Protein AF-A0AAW8KGY2-F1 (afdb_monomer_lite)

pLDDT: mean 70.54, std 27.15, range [25.5, 98.69]

Structure (mmCIF, N/CA/C/O backbone):
data_AF-A0AAW8KGY2-F1
#
_entry.id   AF-A0AAW8KGY2-F1
#
loop_
_atom_site.group_PDB
_atom_site.id
_atom_site.type_symbol
_atom_site.label_atom_id
_atom_site.label_alt_id
_atom_site.label_comp_id
_atom_site.label_asym_id
_atom_site.label_entity_id
_atom_site.label_seq_id
_atom_site.pdbx_PDB_ins_code
_atom_site.Cartn_x
_atom_site.Cartn_y
_atom_site.Cartn_z
_atom_site.occupancy
_atom_site.B_iso_or_equiv
_atom_site.auth_seq_id
_atom_site.auth_comp_id
_atom_site.auth_asym_id
_atom_site.auth_atom_id
_atom_site.pdbx_PDB_model_num
ATOM 1 N N . MET A 1 1 ? 62.661 -13.769 -18.951 1.00 48.06 1 MET A N 1
ATOM 2 C CA . MET A 1 1 ? 61.238 -13.390 -18.816 1.00 48.06 1 MET A CA 1
ATOM 3 C C . MET A 1 1 ? 60.553 -14.060 -19.991 1.00 48.06 1 MET A C 1
ATOM 5 O O . MET A 1 1 ? 60.722 -13.605 -21.116 1.00 48.06 1 MET A O 1
ATOM 9 N N . ASP A 1 2 ? 60.026 -15.258 -19.749 1.00 42.34 2 ASP A N 1
ATOM 10 C CA . ASP A 1 2 ? 59.918 -16.301 -20.768 1.00 42.34 2 ASP A CA 1
ATOM 11 C C . ASP A 1 2 ? 58.710 -16.144 -21.691 1.00 42.34 2 ASP A C 1
ATOM 13 O O . ASP A 1 2 ? 57.573 -15.938 -21.272 1.00 42.34 2 ASP A O 1
ATOM 17 N N . TYR A 1 3 ? 58.989 -16.319 -22.981 1.00 36.81 3 TYR A N 1
ATOM 18 C CA . TYR A 1 3 ? 58.051 -16.303 -24.106 1.00 36.81 3 TYR A CA 1
ATOM 19 C C . TYR A 1 3 ? 56.914 -17.341 -23.961 1.00 36.81 3 TYR A C 1
ATOM 21 O O . TYR A 1 3 ? 55.852 -17.200 -24.565 1.00 36.81 3 TYR A O 1
ATOM 29 N N . TYR A 1 4 ? 57.101 -18.354 -23.108 1.00 34.06 4 TYR A N 1
ATOM 30 C CA . TYR A 1 4 ? 56.109 -19.389 -22.804 1.00 34.06 4 TYR A CA 1
ATOM 31 C C . TYR A 1 4 ? 54.970 -18.917 -21.883 1.00 34.06 4 TYR A C 1
ATOM 33 O O . TYR A 1 4 ? 53.835 -19.375 -22.042 1.00 34.06 4 TYR A O 1
ATOM 41 N N . ASP A 1 5 ? 55.212 -17.952 -20.992 1.00 39.88 5 ASP A N 1
ATOM 42 C CA . ASP A 1 5 ? 54.175 -17.465 -20.068 1.00 39.88 5 ASP A CA 1
ATOM 43 C C . ASP A 1 5 ? 53.168 -16.537 -20.766 1.00 39.88 5 ASP A C 1
ATOM 45 O O . ASP A 1 5 ? 51.974 -16.541 -20.452 1.00 39.88 5 ASP A O 1
ATOM 49 N N . GLN A 1 6 ? 53.609 -15.794 -21.787 1.00 41.25 6 GLN A N 1
ATOM 50 C CA . GLN A 1 6 ? 52.724 -14.931 -22.579 1.00 41.25 6 GLN A CA 1
ATOM 51 C C . GLN A 1 6 ? 51.800 -15.718 -23.519 1.00 41.25 6 GLN A C 1
ATOM 53 O O . GLN A 1 6 ? 50.659 -15.303 -23.737 1.00 41.25 6 GLN A O 1
ATOM 58 N N . ILE A 1 7 ? 52.239 -16.867 -24.048 1.00 41.38 7 ILE A N 1
ATOM 59 C CA . ILE A 1 7 ? 51.400 -17.709 -24.915 1.00 41.38 7 ILE A CA 1
ATOM 60 C C . ILE A 1 7 ? 50.309 -18.404 -24.087 1.00 41.38 7 ILE A C 1
ATOM 62 O O . ILE A 1 7 ? 49.141 -18.377 -24.479 1.00 41.38 7 ILE A O 1
ATOM 66 N N . ASN A 1 8 ? 50.635 -18.921 -22.897 1.00 38.91 8 ASN A N 1
ATOM 67 C CA . ASN A 1 8 ? 49.644 -19.557 -22.022 1.00 38.91 8 ASN A CA 1
ATOM 68 C C . ASN A 1 8 ? 48.591 -18.570 -21.491 1.00 38.91 8 ASN A C 1
ATOM 70 O O . ASN A 1 8 ? 47.404 -18.898 -21.474 1.00 38.91 8 ASN A O 1
ATOM 74 N N . ALA A 1 9 ? 48.975 -17.338 -21.137 1.00 42.81 9 ALA A N 1
ATOM 75 C CA . ALA A 1 9 ? 48.024 -16.314 -20.691 1.00 42.81 9 ALA A CA 1
ATOM 76 C C . ALA A 1 9 ? 47.079 -15.838 -21.817 1.00 42.81 9 ALA A C 1
ATOM 78 O O . ALA A 1 9 ? 45.886 -15.601 -21.589 1.00 42.81 9 ALA A O 1
ATOM 79 N N . ASN A 1 10 ? 47.578 -15.741 -23.053 1.00 41.69 10 ASN A N 1
ATOM 80 C CA . ASN A 1 10 ? 46.771 -15.334 -24.205 1.00 41.69 10 ASN A CA 1
ATOM 81 C C . ASN A 1 10 ? 45.834 -16.449 -24.692 1.00 41.69 10 ASN A C 1
ATOM 83 O O . ASN A 1 10 ? 44.680 -16.168 -25.018 1.00 41.69 10 ASN A O 1
ATOM 87 N N . VAL A 1 11 ? 46.264 -17.715 -24.659 1.00 40.69 11 VAL A N 1
ATOM 88 C CA . VAL A 1 11 ? 45.403 -18.860 -24.999 1.00 40.69 11 VAL A CA 1
ATOM 89 C C . VAL A 1 11 ? 44.338 -19.078 -23.919 1.00 40.69 11 VAL A C 1
ATOM 91 O O . VAL A 1 11 ? 43.163 -19.238 -24.252 1.00 40.69 11 VAL A O 1
ATOM 94 N N . LEU A 1 12 ? 44.677 -18.978 -22.628 1.00 38.84 12 LEU A N 1
ATOM 95 C CA . LEU A 1 12 ? 43.693 -19.091 -21.543 1.00 38.84 12 LEU A CA 1
ATOM 96 C C . LEU A 1 12 ? 42.666 -17.951 -21.565 1.00 38.84 12 LEU A C 1
ATOM 98 O O . LEU A 1 12 ? 41.476 -18.211 -21.397 1.00 38.84 12 LEU A O 1
ATOM 102 N N . SER A 1 13 ? 43.077 -16.707 -21.839 1.00 43.28 13 SER A N 1
ATOM 103 C CA . SER A 1 13 ? 42.147 -15.569 -21.899 1.00 43.28 13 SER A CA 1
ATOM 104 C C . SER A 1 13 ? 41.255 -15.571 -23.149 1.00 43.28 13 SER A C 1
ATOM 106 O O . SER A 1 13 ? 40.078 -15.210 -23.054 1.00 43.28 13 SER A O 1
ATOM 108 N N . ALA A 1 14 ? 41.759 -16.038 -24.298 1.00 41.75 14 ALA A N 1
ATOM 109 C CA . ALA A 1 14 ? 40.962 -16.225 -25.510 1.00 41.75 14 ALA A CA 1
ATOM 110 C C . ALA A 1 14 ? 39.933 -17.355 -25.341 1.00 41.75 14 ALA A C 1
ATOM 112 O O . ALA A 1 14 ? 38.763 -17.171 -25.681 1.00 41.75 14 ALA A O 1
ATOM 113 N N . THR A 1 15 ? 40.328 -18.471 -24.718 1.00 41.84 15 THR A N 1
ATOM 114 C CA . THR A 1 15 ? 39.441 -19.617 -24.456 1.00 41.84 15 THR A CA 1
ATOM 115 C C . THR A 1 15 ? 38.384 -19.278 -23.399 1.00 41.84 15 THR A C 1
ATOM 117 O O . THR A 1 15 ? 37.230 -19.672 -23.541 1.00 41.84 15 THR A O 1
ATOM 120 N N . PHE A 1 16 ? 38.708 -18.463 -22.385 1.00 43.38 16 PHE A N 1
ATOM 121 C CA . PHE A 1 16 ? 37.725 -17.976 -21.406 1.00 43.38 16 PHE A CA 1
ATOM 122 C C . PHE A 1 16 ? 36.708 -17.008 -22.025 1.00 43.38 16 PHE A C 1
ATOM 124 O O . PHE A 1 16 ? 35.517 -17.096 -21.731 1.00 43.38 16 PHE A O 1
ATOM 131 N N . ARG A 1 17 ? 37.145 -16.096 -22.907 1.00 43.12 17 ARG A N 1
ATOM 132 C CA . ARG A 1 17 ? 36.244 -15.147 -23.587 1.00 43.12 17 ARG A CA 1
ATOM 133 C C . ARG A 1 17 ? 35.378 -15.828 -24.645 1.00 43.12 17 ARG A C 1
ATOM 135 O O . ARG A 1 17 ? 34.190 -15.519 -24.714 1.00 43.12 17 ARG A O 1
ATOM 142 N N . GLN A 1 18 ? 35.921 -16.777 -25.410 1.00 39.78 18 GLN A N 1
ATOM 143 C CA . GLN A 1 18 ? 35.126 -17.595 -26.330 1.00 39.78 18 GLN A CA 1
ATOM 144 C C . GLN A 1 18 ? 34.160 -18.508 -25.576 1.00 39.78 18 GLN A C 1
ATOM 146 O O . GLN A 1 18 ? 32.990 -18.528 -25.933 1.00 39.78 18 GLN A O 1
ATOM 151 N N . ASN A 1 19 ? 34.568 -19.169 -24.489 1.00 36.09 19 ASN A N 1
ATOM 152 C CA . ASN A 1 19 ? 33.653 -19.992 -23.690 1.00 36.09 19 ASN A CA 1
ATOM 153 C C . ASN A 1 19 ? 32.592 -19.157 -22.960 1.00 36.09 19 ASN A C 1
ATOM 155 O O . ASN A 1 19 ? 31.452 -19.597 -22.848 1.00 36.09 19 ASN A O 1
ATOM 159 N N . ALA A 1 20 ? 32.900 -17.931 -22.527 1.00 43.78 20 ALA A N 1
ATOM 160 C CA . ALA A 1 20 ? 31.899 -17.010 -21.989 1.00 43.78 20 ALA A CA 1
ATOM 161 C C . ALA A 1 20 ? 30.905 -16.554 -23.071 1.00 43.78 20 ALA A C 1
ATOM 163 O O . ALA A 1 20 ? 29.700 -16.556 -22.828 1.00 43.78 20 ALA A O 1
ATOM 164 N N . GLN A 1 21 ? 31.376 -16.223 -24.279 1.00 40.22 21 GLN A N 1
ATOM 165 C CA . GLN A 1 21 ? 30.508 -15.844 -25.401 1.00 40.22 21 GLN A CA 1
ATOM 166 C C . GLN A 1 21 ? 29.698 -17.019 -25.965 1.00 40.22 21 GLN A C 1
ATOM 168 O O . GLN A 1 21 ? 28.552 -16.822 -26.364 1.00 40.22 21 GLN A O 1
ATOM 173 N N . ILE A 1 22 ? 30.250 -18.234 -25.969 1.00 38.75 22 ILE A N 1
ATOM 174 C CA . ILE A 1 22 ? 29.573 -19.463 -26.401 1.00 38.75 22 ILE A CA 1
ATOM 175 C C . ILE A 1 22 ? 28.543 -19.893 -25.347 1.00 38.75 22 ILE A C 1
ATOM 177 O O . ILE A 1 22 ? 27.415 -20.195 -25.718 1.00 38.75 22 ILE A O 1
ATOM 181 N N . ASN A 1 23 ? 28.834 -19.784 -24.045 1.00 36.72 23 ASN A N 1
ATOM 182 C CA . ASN A 1 23 ? 27.832 -19.991 -22.988 1.00 36.72 23 ASN A CA 1
ATOM 183 C C . ASN A 1 23 ? 26.729 -18.911 -22.990 1.00 36.72 23 ASN A C 1
ATOM 185 O O . ASN A 1 23 ? 25.570 -19.222 -22.726 1.00 36.72 23 ASN A O 1
ATOM 189 N N . LEU A 1 24 ? 27.040 -17.663 -23.369 1.00 44.84 24 LEU A N 1
ATOM 190 C CA . LEU A 1 24 ? 26.044 -16.603 -23.609 1.00 44.84 24 LEU A CA 1
ATOM 191 C C . LEU A 1 24 ? 25.190 -16.852 -24.871 1.00 44.84 24 LEU A C 1
ATOM 193 O O . LEU A 1 24 ? 24.001 -16.531 -24.878 1.00 44.84 24 LEU A O 1
ATOM 197 N N . LYS A 1 25 ? 25.761 -17.437 -25.934 1.00 37.41 25 LYS A N 1
ATOM 198 C CA . LYS A 1 25 ? 25.035 -17.779 -27.174 1.00 37.41 25 LYS A CA 1
ATOM 199 C C . LYS A 1 25 ? 24.220 -19.071 -27.073 1.00 37.41 25 LYS A C 1
ATOM 201 O O . LYS A 1 25 ? 23.186 -19.173 -27.720 1.00 37.41 25 LYS A O 1
ATOM 206 N N . ILE A 1 26 ? 24.649 -20.044 -26.270 1.00 38.53 26 ILE A N 1
ATOM 207 C CA . ILE A 1 26 ? 23.933 -21.316 -26.097 1.00 38.53 26 ILE A CA 1
ATOM 208 C C . ILE A 1 26 ? 22.763 -21.164 -25.108 1.00 38.53 26 ILE A C 1
ATOM 210 O O . ILE A 1 26 ? 21.701 -21.738 -25.351 1.00 38.53 26 ILE A O 1
ATOM 214 N N . ASN A 1 27 ? 22.871 -20.314 -24.076 1.00 42.44 27 ASN A N 1
ATOM 215 C CA . ASN A 1 27 ? 21.753 -20.074 -23.152 1.00 42.44 27 ASN A CA 1
ATOM 216 C C . ASN A 1 27 ? 20.625 -19.209 -23.743 1.00 42.44 27 ASN A C 1
ATOM 218 O O . ASN A 1 27 ? 19.459 -19.453 -23.454 1.00 42.44 27 ASN A O 1
ATOM 222 N N . THR A 1 28 ? 20.904 -18.287 -24.663 1.00 44.72 28 THR A N 1
ATOM 223 C CA . THR A 1 28 ? 19.869 -17.402 -25.242 1.00 44.72 28 THR A CA 1
ATOM 224 C C . THR A 1 28 ? 18.835 -18.110 -26.134 1.00 44.72 28 THR A C 1
ATOM 226 O O . THR A 1 28 ? 17.791 -17.535 -26.428 1.00 44.72 28 THR A O 1
ATOM 229 N N . SER A 1 29 ? 19.058 -19.375 -26.516 1.00 40.31 29 SER A N 1
ATOM 230 C CA . SER A 1 29 ? 18.074 -20.197 -27.247 1.00 40.31 29 SER A CA 1
ATOM 231 C C . SER A 1 29 ? 17.134 -21.021 -26.344 1.00 40.31 29 SER A C 1
ATOM 233 O O . SER A 1 29 ? 16.196 -21.640 -26.844 1.00 40.31 29 SER A O 1
ATOM 235 N N . ARG A 1 30 ? 17.357 -21.019 -25.016 1.00 47.66 30 ARG A N 1
ATOM 236 C CA . ARG A 1 30 ? 16.579 -21.777 -24.008 1.00 47.66 30 ARG A CA 1
ATOM 237 C C . ARG A 1 30 ? 16.071 -20.934 -22.825 1.00 47.66 30 ARG A C 1
ATOM 239 O O . ARG A 1 30 ? 15.486 -21.483 -21.895 1.00 47.66 30 ARG A O 1
ATOM 246 N N . GLU A 1 31 ? 16.294 -19.623 -22.823 1.00 55.75 31 GLU A N 1
ATOM 247 C CA . GLU A 1 31 ? 15.968 -18.758 -21.685 1.00 55.75 31 GLU A CA 1
ATOM 248 C C . GLU A 1 31 ? 14.475 -18.366 -21.657 1.00 55.75 31 GLU A C 1
ATOM 250 O O . GLU A 1 31 ? 13.946 -17.753 -22.584 1.00 55.75 31 GLU A O 1
ATOM 255 N N . ASN A 1 32 ? 13.795 -18.666 -20.543 1.00 77.12 32 ASN A N 1
ATOM 256 C CA . ASN A 1 32 ? 12.423 -18.220 -20.232 1.00 77.12 32 ASN A CA 1
ATOM 257 C C . ASN A 1 32 ? 12.326 -16.707 -19.926 1.00 77.12 32 ASN A C 1
ATOM 259 O O . ASN A 1 32 ? 11.345 -16.246 -19.343 1.00 77.12 32 ASN A O 1
ATOM 263 N N . PHE A 1 33 ? 13.339 -15.926 -20.304 1.00 89.25 33 PHE A N 1
ATOM 264 C CA . PHE A 1 33 ? 13.433 -14.502 -20.024 1.00 89.25 33 PHE A CA 1
ATOM 265 C C . PHE A 1 33 ? 13.929 -13.714 -21.236 1.00 89.25 33 PHE A C 1
ATOM 267 O O . PHE A 1 33 ? 14.469 -14.267 -22.193 1.00 89.25 33 PHE A O 1
ATOM 274 N N . VAL A 1 34 ? 13.753 -12.398 -21.191 1.00 94.00 34 VAL A N 1
ATOM 275 C CA . VAL A 1 34 ? 14.289 -11.452 -22.170 1.00 94.00 34 VAL A CA 1
ATOM 276 C C . VAL A 1 34 ? 15.136 -10.389 -21.481 1.00 94.00 34 VAL A C 1
ATOM 278 O O . VAL A 1 34 ? 15.040 -10.168 -20.273 1.00 94.00 34 VAL A O 1
ATOM 281 N N . ARG A 1 35 ? 15.981 -9.718 -22.262 1.00 94.88 35 ARG A N 1
ATOM 282 C CA . ARG A 1 35 ? 16.807 -8.602 -21.793 1.00 94.88 35 ARG A CA 1
ATOM 283 C C . ARG A 1 35 ? 16.289 -7.291 -22.385 1.00 94.88 35 ARG A C 1
ATOM 285 O O . ARG A 1 35 ? 15.973 -7.289 -23.577 1.00 94.88 35 ARG A O 1
ATOM 292 N N . PRO A 1 36 ? 16.228 -6.185 -21.621 1.00 95.88 36 PRO A N 1
ATOM 293 C CA . PRO A 1 36 ? 15.790 -4.889 -22.142 1.00 95.88 36 PRO A CA 1
ATOM 294 C C . PRO A 1 36 ? 16.518 -4.436 -23.416 1.00 95.88 36 PRO A C 1
ATOM 296 O O . PRO A 1 36 ? 15.917 -3.829 -24.300 1.00 95.88 36 PRO A O 1
ATOM 299 N N . GLU A 1 37 ? 17.807 -4.746 -23.552 1.00 96.44 37 GLU A N 1
ATOM 300 C CA . GLU A 1 37 ? 18.630 -4.308 -24.686 1.00 96.44 37 GLU A CA 1
ATOM 301 C C . GLU A 1 37 ? 18.220 -4.953 -26.013 1.00 96.44 37 GLU A C 1
ATOM 303 O O . GLU A 1 37 ? 18.424 -4.353 -27.066 1.00 96.44 37 GLU A O 1
ATOM 308 N N . ALA A 1 38 ? 17.560 -6.119 -25.979 1.00 94.44 38 ALA A N 1
ATOM 309 C CA . ALA A 1 38 ? 16.967 -6.725 -27.173 1.00 94.44 38 ALA A CA 1
ATOM 310 C C . ALA A 1 38 ? 15.835 -5.865 -27.773 1.00 94.44 38 ALA A C 1
ATOM 312 O O . ALA A 1 38 ? 15.461 -6.056 -28.926 1.00 94.44 38 ALA A O 1
ATOM 313 N N . PHE A 1 39 ? 15.327 -4.896 -27.006 1.00 96.50 39 PHE A N 1
ATOM 314 C CA . PHE A 1 39 ? 14.290 -3.940 -27.397 1.00 96.50 39 PHE A CA 1
ATOM 315 C C . PHE A 1 39 ? 14.846 -2.514 -27.543 1.00 96.50 39 PHE A C 1
ATOM 317 O O . PHE A 1 39 ? 14.088 -1.546 -27.561 1.00 96.50 39 PHE A O 1
ATOM 324 N N . GLY A 1 40 ? 16.174 -2.368 -27.637 1.00 96.19 40 GLY A N 1
ATOM 325 C CA . GLY A 1 40 ? 16.842 -1.083 -27.857 1.00 96.19 40 GLY A CA 1
ATOM 326 C C . GLY A 1 40 ? 17.147 -0.281 -26.590 1.00 96.19 40 GLY A C 1
ATOM 327 O O . GLY A 1 40 ? 17.534 0.884 -26.698 1.00 96.19 40 GLY A O 1
ATOM 328 N N . ALA A 1 41 ? 16.998 -0.871 -25.398 1.00 97.69 41 ALA A N 1
ATOM 329 C CA . ALA A 1 41 ? 17.385 -0.212 -24.152 1.00 97.69 41 ALA A CA 1
ATOM 330 C C . ALA A 1 41 ? 18.904 0.045 -24.103 1.00 97.69 41 ALA A C 1
ATOM 332 O O . ALA A 1 41 ? 19.706 -0.779 -24.546 1.00 97.69 41 ALA A O 1
ATOM 333 N N . LYS A 1 42 ? 19.302 1.179 -23.522 1.00 98.12 42 LYS A N 1
ATOM 334 C CA . LYS A 1 42 ? 20.695 1.580 -23.292 1.00 98.12 42 LYS A CA 1
ATOM 335 C C . LYS A 1 42 ? 20.918 1.785 -21.797 1.00 98.12 42 LYS A C 1
ATOM 337 O O . LYS A 1 42 ? 20.636 2.855 -21.254 1.00 98.12 42 LYS A O 1
ATOM 342 N N . ALA A 1 43 ? 21.420 0.744 -21.137 1.00 97.56 43 ALA A N 1
ATOM 343 C CA . ALA A 1 43 ? 21.809 0.818 -19.734 1.00 97.56 43 ALA A CA 1
ATOM 344 C C . ALA A 1 43 ? 22.925 1.857 -19.515 1.00 97.56 43 ALA A C 1
ATOM 346 O O . ALA A 1 43 ? 23.774 2.067 -20.380 1.00 97.56 43 ALA A O 1
ATOM 347 N N . ASN A 1 44 ? 22.933 2.476 -18.335 1.00 98.06 44 ASN A N 1
ATOM 348 C CA . ASN A 1 44 ? 23.934 3.427 -17.846 1.00 98.06 44 ASN A CA 1
ATOM 349 C C . ASN A 1 44 ? 24.093 4.703 -18.694 1.00 98.06 44 ASN A C 1
ATOM 351 O O . ASN A 1 44 ? 25.088 5.410 -18.559 1.00 98.06 44 ASN A O 1
ATOM 355 N N . ASN A 1 45 ? 23.107 5.027 -19.537 1.00 97.56 45 ASN A N 1
ATOM 356 C CA . ASN A 1 45 ? 23.073 6.273 -20.296 1.00 97.56 45 ASN A CA 1
ATOM 357 C C . ASN A 1 45 ? 21.997 7.226 -19.734 1.00 97.56 45 ASN A C 1
ATOM 359 O O . ASN A 1 45 ? 20.821 7.043 -20.055 1.00 97.56 45 ASN A O 1
ATOM 363 N N . PRO A 1 46 ? 22.372 8.256 -18.947 1.00 95.38 46 PRO A N 1
ATOM 364 C CA . PRO A 1 46 ? 21.415 9.197 -18.358 1.00 95.38 46 PRO A CA 1
ATOM 365 C C . PRO A 1 46 ? 20.675 10.061 -19.387 1.00 95.38 46 PRO A C 1
ATOM 367 O O . PRO A 1 46 ? 19.631 10.623 -19.074 1.00 95.38 46 PRO A O 1
ATOM 370 N N . ASN A 1 47 ? 21.183 10.142 -20.619 1.00 96.50 47 ASN A N 1
ATOM 371 C CA . ASN A 1 47 ? 20.588 10.924 -21.702 1.00 96.50 47 ASN A CA 1
ATOM 372 C C . ASN A 1 47 ? 19.642 10.095 -22.588 1.00 96.50 47 ASN A C 1
ATOM 374 O O . ASN A 1 47 ? 19.170 10.594 -23.608 1.00 96.50 47 ASN A O 1
ATOM 378 N N . PHE A 1 48 ? 19.391 8.823 -22.254 1.00 97.50 48 PHE A N 1
ATOM 379 C CA . PHE A 1 48 ? 18.525 7.942 -23.034 1.00 97.50 48 PHE A CA 1
ATOM 380 C C . PHE A 1 48 ? 17.313 7.489 -22.219 1.00 97.50 48 PHE A C 1
ATOM 382 O O . PHE A 1 48 ? 17.454 6.781 -21.222 1.00 97.50 48 PHE A O 1
ATOM 389 N N . ASP A 1 49 ? 16.115 7.851 -22.681 1.00 97.25 49 ASP A N 1
ATOM 390 C CA . ASP A 1 49 ? 14.865 7.388 -22.084 1.00 97.25 49 ASP A CA 1
ATOM 391 C C . ASP A 1 49 ? 14.542 5.954 -22.531 1.00 97.25 49 ASP A C 1
ATOM 393 O O . ASP A 1 49 ? 14.163 5.685 -23.671 1.00 97.25 49 ASP A O 1
ATOM 397 N N . ASN A 1 50 ? 14.673 5.022 -21.594 1.00 98.25 50 ASN A N 1
ATOM 398 C CA . ASN A 1 50 ? 14.443 3.598 -21.783 1.00 98.25 50 ASN A CA 1
ATOM 399 C C . ASN A 1 50 ? 12.967 3.200 -21.676 1.00 98.25 50 ASN A C 1
ATOM 401 O O . ASN A 1 50 ? 12.674 2.014 -21.829 1.00 98.25 50 ASN A O 1
ATOM 405 N N . THR A 1 51 ? 12.036 4.131 -21.423 1.00 96.69 51 THR A N 1
ATOM 406 C CA . THR A 1 51 ? 10.629 3.789 -21.145 1.00 96.69 51 THR A CA 1
ATOM 407 C C . THR A 1 51 ? 10.031 2.890 -22.232 1.00 96.69 51 THR A C 1
ATOM 409 O O . THR A 1 51 ? 9.483 1.830 -21.930 1.00 96.69 51 THR A O 1
ATOM 412 N N . ASN A 1 52 ? 10.173 3.267 -23.506 1.00 97.81 52 ASN A N 1
ATOM 413 C CA . ASN A 1 52 ? 9.593 2.501 -24.614 1.00 97.81 52 ASN A CA 1
ATOM 414 C C . ASN A 1 52 ? 10.229 1.112 -24.752 1.00 97.81 52 ASN A C 1
ATOM 416 O O . ASN A 1 52 ? 9.513 0.129 -24.926 1.00 97.81 52 ASN A O 1
ATOM 420 N N . ALA A 1 53 ? 11.557 1.022 -24.638 1.00 98.19 53 ALA A N 1
ATOM 421 C CA . ALA A 1 53 ? 12.276 -0.245 -24.738 1.00 98.19 53 ALA A CA 1
ATOM 422 C C . ALA A 1 53 ? 11.904 -1.203 -23.594 1.00 98.19 53 ALA A C 1
ATOM 424 O O . ALA A 1 53 ? 11.666 -2.387 -23.823 1.00 98.19 53 ALA A O 1
ATOM 425 N N . LEU A 1 54 ? 11.788 -0.684 -22.367 1.00 98.31 54 LEU A N 1
ATOM 426 C CA . LEU A 1 54 ? 11.363 -1.469 -21.211 1.00 98.31 54 LEU A CA 1
ATOM 427 C C . LEU A 1 54 ? 9.910 -1.926 -21.338 1.00 98.31 54 LEU A C 1
ATOM 429 O O . LEU A 1 54 ? 9.643 -3.107 -21.150 1.00 98.31 54 LEU A O 1
ATOM 433 N N . ASN A 1 55 ? 8.981 -1.047 -21.723 1.00 97.81 55 ASN A N 1
ATOM 434 C CA . ASN A 1 55 ? 7.584 -1.434 -21.941 1.00 97.81 55 ASN A CA 1
ATOM 435 C C . ASN A 1 55 ? 7.428 -2.458 -23.076 1.00 97.81 55 ASN A C 1
ATOM 437 O O . ASN A 1 55 ? 6.619 -3.375 -22.954 1.00 97.81 55 ASN A O 1
ATOM 441 N N . ALA A 1 56 ? 8.231 -2.366 -24.139 1.00 97.50 56 ALA A N 1
ATOM 442 C CA . ALA A 1 56 ? 8.261 -3.376 -25.195 1.00 97.50 56 ALA A CA 1
ATOM 443 C C . ALA A 1 56 ? 8.768 -4.733 -24.678 1.00 97.50 56 ALA A C 1
ATOM 445 O O . ALA A 1 56 ? 8.147 -5.762 -24.947 1.00 97.50 56 ALA A O 1
ATOM 446 N N . ALA A 1 57 ? 9.835 -4.739 -23.872 1.00 97.44 57 ALA A N 1
ATOM 447 C CA . ALA A 1 57 ? 10.314 -5.952 -23.212 1.00 97.44 57 ALA A CA 1
ATOM 448 C C . ALA A 1 57 ? 9.243 -6.541 -22.281 1.00 97.44 57 ALA A C 1
ATOM 450 O O . ALA A 1 57 ? 8.975 -7.745 -22.306 1.00 97.44 57 ALA A O 1
ATOM 451 N N . PHE A 1 58 ? 8.576 -5.687 -21.502 1.00 97.62 58 PHE A N 1
ATOM 452 C CA . PHE A 1 58 ? 7.538 -6.101 -20.572 1.00 97.62 58 PHE A CA 1
ATOM 453 C C . PHE A 1 58 ? 6.301 -6.681 -21.260 1.00 97.62 58 PHE A C 1
ATOM 455 O O . PHE A 1 58 ? 5.706 -7.630 -20.743 1.00 97.62 58 PHE A O 1
ATOM 462 N N . ALA A 1 59 ? 5.932 -6.150 -22.427 1.00 96.25 59 ALA A N 1
ATOM 463 C CA . ALA A 1 59 ? 4.775 -6.593 -23.196 1.00 96.25 59 ALA A CA 1
ATOM 464 C C . ALA A 1 59 ? 4.880 -8.055 -23.661 1.00 96.25 59 ALA A C 1
ATOM 466 O O . ALA A 1 59 ? 3.857 -8.673 -23.943 1.00 96.25 59 ALA A O 1
ATOM 467 N N . THR A 1 60 ? 6.088 -8.629 -23.689 1.00 94.81 60 THR A N 1
ATOM 468 C CA . THR A 1 60 ? 6.291 -10.050 -24.015 1.00 94.81 60 THR A CA 1
ATOM 469 C C . THR A 1 60 ? 5.710 -11.009 -22.975 1.00 94.81 60 THR A C 1
ATOM 471 O O . THR A 1 60 ? 5.516 -12.183 -23.283 1.00 94.81 60 THR A O 1
ATOM 474 N N . GLY A 1 61 ? 5.493 -10.549 -21.736 1.00 92.50 61 GLY A N 1
ATOM 475 C CA . GLY A 1 61 ? 5.087 -11.390 -20.606 1.00 92.50 61 GLY A CA 1
ATOM 476 C C . GLY A 1 61 ? 6.154 -12.377 -20.114 1.00 92.50 61 GLY A C 1
ATOM 477 O O . GLY A 1 61 ? 5.905 -13.098 -19.151 1.00 92.50 61 GLY A O 1
ATOM 478 N N . LYS A 1 62 ? 7.337 -12.413 -20.739 1.00 94.12 62 LYS A N 1
ATOM 479 C CA . LYS A 1 62 ? 8.480 -13.211 -20.279 1.00 94.12 62 LYS A CA 1
ATOM 480 C C . LYS A 1 62 ? 9.163 -12.519 -19.104 1.00 94.12 62 LYS A C 1
ATOM 482 O O . LYS A 1 62 ? 9.100 -11.294 -18.987 1.00 94.12 62 LYS A O 1
ATOM 487 N N . ASP A 1 63 ? 9.851 -13.300 -18.273 1.00 95.00 63 ASP A N 1
ATOM 488 C CA . ASP A 1 63 ? 10.688 -12.758 -17.200 1.00 95.00 63 ASP A CA 1
ATOM 489 C C . ASP A 1 63 ? 11.739 -11.800 -17.780 1.00 95.00 63 ASP A C 1
ATOM 491 O O . ASP A 1 63 ? 12.185 -11.955 -18.918 1.00 95.00 63 ASP A O 1
ATOM 495 N N . ILE A 1 64 ? 12.133 -10.783 -17.017 1.00 96.19 64 ILE A N 1
ATOM 496 C CA . ILE A 1 64 ? 13.128 -9.800 -17.455 1.00 96.19 64 ILE A CA 1
ATOM 497 C C . ILE A 1 64 ? 14.409 -10.018 -16.678 1.00 96.19 64 ILE A C 1
ATOM 499 O O . ILE A 1 64 ? 14.392 -9.999 -15.451 1.00 96.19 64 ILE A O 1
ATOM 503 N N . TYR A 1 65 ? 15.526 -10.165 -17.380 1.00 95.50 65 TYR A N 1
ATOM 504 C CA . TYR A 1 65 ? 16.839 -10.309 -16.767 1.00 95.50 65 TYR A CA 1
ATOM 505 C C . TYR A 1 65 ? 17.770 -9.169 -17.166 1.00 95.50 65 TYR A C 1
ATOM 507 O O . TYR A 1 65 ? 17.909 -8.829 -18.342 1.00 95.50 65 TYR A O 1
ATOM 515 N N . SER A 1 66 ? 18.465 -8.621 -16.176 1.00 95.56 66 SER A N 1
ATOM 516 C CA . SER A 1 66 ? 19.609 -7.729 -16.353 1.00 95.56 66 SER A CA 1
ATOM 517 C C . SER A 1 66 ? 20.481 -7.796 -15.092 1.00 95.56 66 SER A C 1
ATOM 519 O O . SER A 1 66 ? 20.124 -8.463 -14.127 1.00 95.56 66 SER A O 1
ATOM 521 N N . THR A 1 67 ? 21.649 -7.161 -15.098 1.00 93.50 67 THR A N 1
ATOM 522 C CA . THR A 1 67 ? 22.646 -7.262 -14.022 1.00 93.50 67 THR A CA 1
ATOM 523 C C . THR A 1 67 ? 22.645 -6.035 -13.090 1.00 93.50 67 THR A C 1
ATOM 525 O O . THR A 1 67 ? 22.230 -4.955 -13.523 1.00 93.50 67 THR A O 1
ATOM 528 N N . PRO A 1 68 ? 23.118 -6.147 -11.828 1.00 95.12 68 PRO A N 1
ATOM 529 C CA . PRO A 1 68 ? 23.035 -5.062 -10.833 1.00 95.12 68 PRO A CA 1
ATOM 530 C C . PRO A 1 68 ? 23.824 -3.782 -11.163 1.00 95.12 68 PRO A C 1
ATOM 532 O O . PRO A 1 68 ? 23.566 -2.717 -10.594 1.00 95.12 68 PRO A O 1
ATOM 535 N N . ASP A 1 69 ? 24.807 -3.879 -12.059 1.00 96.56 69 ASP A N 1
ATOM 536 C CA . ASP A 1 69 ? 25.613 -2.767 -12.572 1.00 96.56 69 ASP A CA 1
ATOM 537 C C . ASP A 1 69 ? 24.878 -1.923 -13.628 1.00 96.56 69 ASP A C 1
ATOM 539 O O . ASP A 1 69 ? 25.354 -0.851 -14.001 1.00 96.56 69 ASP A O 1
ATOM 543 N N . LYS A 1 70 ? 23.710 -2.374 -14.101 1.00 98.25 70 LYS A N 1
ATOM 544 C CA . LYS A 1 70 ? 22.920 -1.688 -15.125 1.00 98.25 70 LYS A CA 1
ATOM 545 C C . LYS A 1 70 ? 21.807 -0.849 -14.517 1.00 98.25 70 LYS A C 1
ATOM 547 O O . LYS A 1 70 ? 20.961 -1.355 -13.781 1.00 98.25 70 LYS A O 1
ATOM 552 N N . THR A 1 71 ? 21.779 0.422 -14.900 1.00 98.69 71 THR A N 1
ATOM 553 C CA . THR A 1 71 ? 20.721 1.383 -14.579 1.00 98.69 71 THR A CA 1
ATOM 554 C C . THR A 1 71 ? 20.027 1.841 -15.854 1.00 98.69 71 THR A C 1
ATOM 556 O O . THR A 1 71 ? 20.680 2.343 -16.765 1.00 98.69 71 THR A O 1
ATOM 559 N N . TYR A 1 72 ? 18.708 1.704 -15.926 1.00 98.62 72 TYR A N 1
ATOM 560 C CA . TYR A 1 72 ? 17.903 2.197 -17.041 1.00 98.62 72 TYR A CA 1
ATOM 561 C C . TYR A 1 72 ? 17.168 3.464 -16.618 1.00 98.62 72 TYR A C 1
ATOM 563 O O . TYR A 1 72 ? 16.429 3.461 -15.635 1.00 98.62 72 TYR A O 1
ATOM 571 N N . TYR A 1 73 ? 17.391 4.543 -17.359 1.00 98.31 73 TYR A N 1
ATOM 572 C CA . TYR A 1 73 ? 16.798 5.853 -17.102 1.00 98.31 73 TYR A CA 1
ATOM 573 C C . TYR A 1 73 ? 15.449 5.948 -17.807 1.00 98.31 73 TYR A C 1
ATOM 575 O O . TYR A 1 73 ? 15.376 5.617 -18.989 1.00 98.31 73 TYR A O 1
ATOM 583 N N . VAL A 1 74 ? 14.393 6.356 -17.104 1.00 96.56 74 VAL A N 1
ATOM 584 C CA . VAL A 1 74 ? 13.021 6.435 -17.631 1.00 96.56 74 VAL A CA 1
ATOM 585 C C . VAL A 1 74 ? 12.361 7.756 -17.254 1.00 96.56 74 VAL A C 1
ATOM 587 O O . VAL A 1 74 ? 12.572 8.268 -16.153 1.00 96.56 74 VAL A O 1
ATOM 590 N N . THR A 1 75 ? 11.544 8.299 -18.159 1.00 92.50 75 THR A N 1
ATOM 591 C CA . THR A 1 75 ? 10.789 9.544 -17.911 1.00 92.50 75 THR A CA 1
ATOM 592 C C . THR A 1 75 ? 9.281 9.341 -17.805 1.00 92.50 75 THR A C 1
ATOM 594 O O . THR A 1 75 ? 8.558 10.244 -17.383 1.00 92.50 75 THR A O 1
ATOM 597 N N . LYS A 1 76 ? 8.789 8.149 -18.163 1.00 90.69 76 LYS A N 1
ATOM 598 C CA . LYS A 1 76 ? 7.363 7.825 -18.172 1.00 90.69 76 LYS A CA 1
ATOM 599 C C . LYS A 1 76 ? 7.077 6.531 -17.417 1.00 90.69 76 LYS A C 1
ATOM 601 O O . LYS A 1 76 ? 7.961 5.816 -16.954 1.00 90.69 76 LYS A O 1
ATOM 606 N N . ASN A 1 77 ? 5.789 6.256 -17.338 1.00 90.62 77 ASN A N 1
ATOM 607 C CA . ASN A 1 77 ? 5.189 5.099 -16.715 1.00 90.62 77 ASN A CA 1
ATOM 608 C C . ASN A 1 77 ? 5.618 3.757 -17.348 1.00 90.62 77 ASN A C 1
ATOM 610 O O . ASN A 1 77 ? 5.606 3.576 -18.569 1.00 90.62 77 ASN A O 1
ATOM 614 N N . LEU A 1 78 ? 5.930 2.789 -16.491 1.00 94.88 78 LEU A N 1
ATOM 615 C CA . LEU A 1 78 ? 6.292 1.415 -16.815 1.00 94.88 78 LEU A CA 1
ATOM 616 C C . LEU A 1 78 ? 5.134 0.453 -16.515 1.00 94.88 78 LEU A C 1
ATOM 618 O O . LEU A 1 78 ? 4.480 0.531 -15.468 1.00 94.88 78 LEU A O 1
ATOM 622 N N . ARG A 1 79 ? 4.857 -0.464 -17.445 1.00 94.94 79 ARG A N 1
ATOM 623 C CA . ARG A 1 79 ? 3.708 -1.381 -17.403 1.00 94.94 79 ARG A CA 1
ATOM 624 C C . ARG A 1 79 ? 4.157 -2.813 -17.659 1.00 94.94 79 ARG A C 1
ATOM 626 O O . ARG A 1 79 ? 4.514 -3.181 -18.774 1.00 94.94 79 ARG A O 1
ATOM 633 N N . THR A 1 80 ? 4.120 -3.615 -16.606 1.00 96.81 80 THR A N 1
ATOM 634 C CA . THR A 1 80 ? 4.424 -5.046 -16.652 1.00 96.81 80 THR A CA 1
ATOM 635 C C . THR A 1 80 ? 3.174 -5.882 -16.939 1.00 96.81 80 THR A C 1
ATOM 637 O O . THR A 1 80 ? 2.070 -5.358 -17.077 1.00 96.81 80 THR A O 1
ATOM 640 N N . LYS A 1 81 ? 3.372 -7.195 -17.047 1.00 96.31 81 LYS A N 1
ATOM 641 C CA . LYS A 1 81 ? 2.369 -8.268 -17.124 1.00 96.31 81 LYS A CA 1
ATOM 642 C C . LYS A 1 81 ? 2.496 -9.234 -15.934 1.00 96.31 81 LYS A C 1
ATOM 644 O O . LYS A 1 81 ? 2.141 -10.407 -16.031 1.00 96.31 81 LYS A O 1
ATOM 649 N N . GLY A 1 82 ? 3.083 -8.767 -14.827 1.00 95.00 82 GLY A N 1
ATOM 650 C CA . GLY A 1 82 ? 3.268 -9.575 -13.626 1.00 95.00 82 GLY A CA 1
ATOM 651 C C . GLY A 1 82 ? 4.372 -10.639 -13.711 1.00 95.00 82 GLY A C 1
ATOM 652 O O . GLY A 1 82 ? 4.302 -11.651 -13.005 1.00 95.00 82 GLY A O 1
ATOM 653 N N . GLN A 1 83 ? 5.346 -10.467 -14.599 1.00 94.00 83 GLN A N 1
ATOM 654 C CA . GLN A 1 83 ? 6.532 -11.319 -14.720 1.00 94.00 83 GLN A CA 1
ATOM 655 C C . GLN A 1 83 ? 7.593 -11.004 -13.652 1.00 94.00 83 GLN A C 1
ATOM 657 O O . GLN A 1 83 ? 7.522 -9.986 -12.964 1.00 94.00 83 GLN A O 1
ATOM 662 N N . ARG A 1 84 ? 8.617 -11.851 -13.528 1.00 95.44 84 ARG A N 1
ATOM 663 C CA . ARG A 1 84 ? 9.726 -11.622 -12.590 1.00 95.44 84 ARG A CA 1
ATOM 664 C C . ARG A 1 84 ? 10.744 -10.635 -13.157 1.00 95.44 84 ARG A C 1
ATOM 666 O O . ARG A 1 84 ? 10.984 -10.595 -14.365 1.00 95.44 84 ARG A O 1
ATOM 673 N N . LEU A 1 85 ? 11.383 -9.872 -12.268 1.00 96.25 85 LEU A N 1
ATOM 674 C CA . LEU A 1 85 ? 12.444 -8.915 -12.592 1.00 96.25 85 LEU A CA 1
ATOM 675 C C . LEU A 1 85 ? 13.773 -9.374 -11.975 1.00 96.25 85 LEU A C 1
ATOM 677 O O . LEU A 1 85 ? 14.156 -8.999 -10.867 1.00 96.25 85 LEU A O 1
ATOM 681 N N . ILE A 1 86 ? 14.478 -10.219 -12.715 1.00 94.44 86 ILE A N 1
ATOM 682 C CA . ILE A 1 86 ? 15.610 -11.014 -12.250 1.00 94.44 86 ILE A CA 1
ATOM 683 C C . ILE A 1 86 ? 16.914 -10.215 -12.352 1.00 94.44 86 ILE A C 1
ATOM 685 O O . ILE A 1 86 ? 17.168 -9.521 -13.338 1.00 94.44 86 ILE A O 1
ATOM 689 N N . GLY A 1 87 ? 17.774 -10.376 -11.344 1.00 90.62 87 GLY A N 1
ATOM 690 C CA . GLY A 1 87 ? 19.167 -9.921 -11.382 1.00 90.62 87 GLY A CA 1
ATOM 691 C C . GLY A 1 87 ? 19.423 -8.522 -10.817 1.00 90.62 87 GLY A C 1
ATOM 692 O O . GLY A 1 87 ? 20.516 -7.998 -11.001 1.00 90.62 87 GLY A O 1
ATOM 693 N N . GLY A 1 88 ? 18.461 -7.937 -10.094 1.00 94.06 88 GLY A N 1
ATOM 694 C CA . GLY A 1 88 ? 18.692 -6.768 -9.228 1.00 94.06 88 GLY A CA 1
ATOM 695 C C . GLY A 1 88 ? 19.192 -5.509 -9.943 1.00 94.06 88 GLY A C 1
ATOM 696 O O . GLY A 1 88 ? 19.914 -4.707 -9.352 1.00 94.06 88 GLY A O 1
ATOM 697 N N . TRP A 1 89 ? 18.854 -5.354 -11.221 1.00 97.88 89 TRP A N 1
ATOM 698 C CA . TRP A 1 89 ? 19.179 -4.177 -12.023 1.00 97.88 89 TRP A CA 1
ATOM 699 C C . TRP A 1 89 ? 18.371 -2.960 -11.568 1.00 97.88 89 TRP A C 1
ATOM 701 O O . TRP A 1 89 ? 17.432 -3.074 -10.781 1.00 97.88 89 TRP A O 1
ATOM 711 N N . LYS A 1 90 ? 18.750 -1.769 -12.030 1.00 98.62 90 LYS A N 1
ATOM 712 C CA . LYS A 1 90 ? 18.215 -0.510 -11.505 1.00 98.62 90 LYS A CA 1
ATOM 713 C C . LYS A 1 90 ? 17.362 0.227 -12.524 1.00 98.62 90 LYS A C 1
ATOM 715 O O . LYS A 1 90 ? 17.670 0.246 -13.714 1.00 98.62 90 LYS A O 1
ATOM 720 N N . ILE A 1 91 ? 16.330 0.897 -12.033 1.00 98.50 91 ILE A N 1
ATOM 721 C CA . ILE A 1 91 ? 15.516 1.850 -12.781 1.00 98.50 91 ILE A CA 1
ATOM 722 C C . ILE A 1 91 ? 15.717 3.208 -12.123 1.00 98.50 91 ILE A C 1
ATOM 724 O O . ILE A 1 91 ? 15.388 3.385 -10.952 1.00 98.50 91 ILE A O 1
ATOM 728 N N . HIS A 1 92 ? 16.265 4.161 -12.866 1.00 98.06 92 HIS A N 1
ATOM 729 C CA . HIS A 1 92 ? 16.282 5.560 -12.467 1.00 98.06 92 HIS A CA 1
ATOM 730 C C . HIS A 1 92 ? 15.095 6.253 -13.125 1.00 98.06 92 HIS A C 1
ATOM 732 O O . HIS A 1 92 ? 15.047 6.384 -14.344 1.00 98.06 92 HIS A O 1
ATOM 738 N N . SER A 1 93 ? 14.125 6.664 -12.321 1.00 95.00 93 SER A N 1
ATOM 739 C CA . SER A 1 93 ? 12.910 7.311 -12.805 1.00 95.00 93 SER A CA 1
ATOM 740 C C . SER A 1 93 ? 12.966 8.786 -12.499 1.00 95.00 93 SER A C 1
ATOM 742 O O . SER A 1 93 ? 13.246 9.143 -11.359 1.00 95.00 93 SER A O 1
ATOM 744 N N . ARG A 1 94 ? 12.660 9.614 -13.495 1.00 92.06 94 ARG A N 1
ATOM 745 C CA . ARG A 1 94 ? 12.548 11.065 -13.365 1.00 92.06 94 ARG A CA 1
ATOM 746 C C . ARG A 1 94 ? 11.265 11.519 -14.045 1.00 92.06 94 ARG A C 1
ATOM 748 O O . ARG A 1 94 ? 11.230 11.648 -15.266 1.00 92.06 94 ARG A O 1
ATOM 755 N N . LYS A 1 95 ? 10.203 11.722 -13.267 1.00 82.88 95 LYS A N 1
ATOM 756 C CA . LYS A 1 95 ? 8.858 11.997 -13.794 1.00 82.88 95 LYS A CA 1
ATOM 757 C C . LYS A 1 95 ? 8.197 13.188 -13.124 1.00 82.88 95 LYS A C 1
ATOM 759 O O . LYS A 1 95 ? 8.372 13.417 -11.931 1.00 82.88 95 LYS A O 1
ATOM 764 N N . SER A 1 96 ? 7.399 13.915 -13.893 1.00 76.44 96 SER A N 1
ATOM 765 C CA . SER A 1 96 ? 6.456 14.892 -13.355 1.00 76.44 96 SER A CA 1
ATOM 766 C C . SER A 1 96 ? 5.274 14.146 -12.743 1.00 76.44 96 SER A C 1
ATOM 768 O O . SER A 1 96 ? 4.649 13.326 -13.415 1.00 76.44 96 SER A O 1
ATOM 770 N N . THR A 1 97 ? 4.985 14.393 -11.470 1.00 69.31 97 THR A N 1
ATOM 771 C CA . THR A 1 97 ? 3.808 13.823 -10.800 1.00 69.31 97 THR A CA 1
ATOM 772 C C . THR A 1 97 ? 2.607 14.757 -10.963 1.00 69.31 97 THR A C 1
ATOM 774 O O . THR A 1 97 ? 2.729 15.857 -11.501 1.00 69.31 97 THR A O 1
ATOM 777 N N . SER A 1 98 ? 1.418 14.326 -10.529 1.00 57.25 98 SER A N 1
ATOM 778 C CA . SER A 1 98 ? 0.187 15.140 -10.560 1.00 57.25 98 SER A CA 1
ATOM 779 C C . SER A 1 98 ? 0.252 16.438 -9.729 1.00 57.25 98 SER A C 1
ATOM 781 O O . SER A 1 98 ? -0.667 17.253 -9.799 1.00 57.25 98 SER A O 1
ATOM 783 N N . ARG A 1 99 ? 1.339 16.671 -8.978 1.00 62.19 99 ARG A N 1
ATOM 784 C CA . ARG A 1 99 ? 1.592 17.877 -8.175 1.00 62.19 99 ARG A CA 1
ATOM 785 C C . ARG A 1 99 ? 2.927 18.535 -8.531 1.00 62.19 99 ARG A C 1
ATOM 787 O O . ARG A 1 99 ? 3.732 17.982 -9.272 1.00 62.19 99 ARG A O 1
ATOM 794 N N . VAL A 1 100 ? 3.143 19.751 -8.020 1.00 55.56 100 VAL A N 1
ATOM 795 C CA . VAL A 1 100 ? 4.327 20.581 -8.306 1.00 55.56 100 VAL A CA 1
ATOM 796 C C . VAL A 1 100 ? 5.611 19.835 -7.924 1.00 55.56 100 VAL A C 1
ATOM 798 O O . VAL A 1 100 ? 5.933 19.719 -6.746 1.00 55.56 100 VAL A O 1
ATOM 801 N N . GLY A 1 101 ? 6.360 19.355 -8.918 1.00 69.38 101 GLY A N 1
ATOM 802 C CA . GLY A 1 101 ? 7.680 18.765 -8.706 1.00 69.38 101 GLY A CA 1
ATOM 803 C C . GLY A 1 101 ? 8.059 17.682 -9.713 1.00 69.38 101 GLY A C 1
ATOM 804 O O . GLY A 1 101 ? 7.271 17.265 -10.562 1.00 69.38 101 GLY A O 1
ATOM 805 N N . ILE A 1 102 ? 9.309 17.234 -9.608 1.00 80.94 102 ILE A N 1
ATOM 806 C CA . ILE A 1 102 ? 9.834 16.059 -10.305 1.00 80.94 102 ILE A CA 1
ATOM 807 C C . ILE A 1 102 ? 10.069 14.992 -9.237 1.00 80.94 102 ILE A C 1
ATOM 809 O O . ILE A 1 102 ? 10.848 15.213 -8.311 1.00 80.94 102 ILE A O 1
ATOM 813 N N . TRP A 1 103 ? 9.418 13.837 -9.366 1.00 87.56 103 TRP A N 1
ATOM 814 C CA . TRP A 1 103 ? 9.772 12.661 -8.583 1.00 87.56 103 TRP A CA 1
ATOM 815 C C . TRP A 1 103 ? 10.942 11.956 -9.264 1.00 87.56 103 TRP A C 1
ATOM 817 O O . TRP A 1 103 ? 10.819 11.466 -10.392 1.00 87.56 103 TRP A O 1
ATOM 827 N N . GLU A 1 104 ? 12.085 11.947 -8.580 1.00 93.06 104 GLU A N 1
ATOM 828 C CA . GLU A 1 104 ? 13.338 11.407 -9.095 1.00 93.06 104 GLU A CA 1
ATOM 829 C C . GLU A 1 104 ? 13.948 10.411 -8.106 1.00 93.06 104 GLU A C 1
ATOM 831 O O . GLU A 1 104 ? 14.391 10.789 -7.020 1.00 93.06 104 GLU A O 1
ATOM 836 N N . LYS A 1 105 ? 13.945 9.121 -8.459 1.00 94.94 105 LYS A N 1
ATOM 837 C CA . LYS A 1 105 ? 14.468 8.041 -7.607 1.00 94.94 105 LYS A CA 1
ATOM 838 C C . LYS A 1 105 ? 15.120 6.946 -8.446 1.00 94.94 105 LYS A C 1
ATOM 840 O O . LYS A 1 105 ? 14.633 6.583 -9.515 1.00 94.94 105 LYS A O 1
ATOM 845 N N . THR A 1 106 ? 16.184 6.357 -7.904 1.00 97.38 106 THR A N 1
ATOM 846 C CA . THR A 1 106 ? 16.765 5.109 -8.414 1.00 97.38 106 THR A CA 1
ATOM 847 C C . THR A 1 106 ? 16.327 3.949 -7.532 1.00 97.38 106 THR A C 1
ATOM 849 O O . THR A 1 106 ? 16.589 3.951 -6.331 1.00 97.38 106 THR A O 1
ATOM 852 N N . VAL A 1 107 ? 15.698 2.943 -8.132 1.00 97.19 107 VAL A N 1
ATOM 853 C CA . VAL A 1 107 ? 15.228 1.725 -7.461 1.00 97.19 107 VAL A CA 1
ATOM 854 C C . VAL A 1 107 ? 15.890 0.498 -8.054 1.00 97.19 107 VAL A C 1
ATOM 856 O O . VAL A 1 107 ? 16.177 0.470 -9.246 1.00 97.19 107 VAL A O 1
ATOM 859 N N . SER A 1 108 ? 16.132 -0.519 -7.230 1.00 97.94 108 SER A N 1
ATOM 860 C CA . SER A 1 108 ? 16.578 -1.832 -7.711 1.00 97.94 108 SER A CA 1
ATOM 861 C C . SER A 1 108 ? 15.368 -2.739 -7.901 1.00 97.94 108 SER A C 1
ATOM 863 O O . SER A 1 108 ? 14.421 -2.677 -7.116 1.00 97.94 108 SER A O 1
ATOM 865 N N . THR A 1 109 ? 15.392 -3.582 -8.927 1.00 96.88 109 THR A N 1
ATOM 866 C CA . THR A 1 109 ? 14.382 -4.622 -9.094 1.00 96.88 109 THR A CA 1
ATOM 867 C C . THR A 1 109 ? 14.506 -5.676 -8.004 1.00 96.88 109 THR A C 1
ATOM 869 O O . THR A 1 109 ? 15.583 -5.908 -7.450 1.00 96.88 109 THR A O 1
ATOM 872 N N . VAL A 1 110 ? 13.391 -6.338 -7.710 1.00 92.19 110 VAL A N 1
ATOM 873 C CA . VAL A 1 110 ? 13.330 -7.447 -6.759 1.00 92.19 110 VAL A CA 1
ATOM 874 C C . VAL A 1 110 ? 12.802 -8.694 -7.456 1.00 92.19 110 VAL A C 1
ATOM 876 O O . VAL A 1 110 ? 11.954 -8.608 -8.341 1.00 92.19 110 VAL A O 1
ATOM 879 N N . ASP A 1 111 ? 13.291 -9.853 -7.032 1.00 91.44 111 ASP A N 1
ATOM 880 C CA . ASP A 1 111 ? 12.792 -11.157 -7.464 1.00 91.44 111 ASP A CA 1
ATOM 881 C C . ASP A 1 111 ? 12.323 -11.926 -6.227 1.00 91.44 111 ASP A C 1
ATOM 883 O O . ASP A 1 111 ? 13.076 -12.669 -5.602 1.00 91.44 111 ASP A O 1
ATOM 887 N N . GLU A 1 112 ? 11.082 -11.659 -5.821 1.00 88.88 112 GLU A N 1
ATOM 888 C CA . GLU A 1 112 ? 10.440 -12.292 -4.669 1.00 88.88 112 GLU A CA 1
ATOM 889 C C . GLU A 1 112 ? 9.183 -13.034 -5.146 1.00 88.88 112 GLU A C 1
ATOM 891 O O . GLU A 1 112 ? 8.080 -12.480 -5.095 1.00 88.88 112 GLU A O 1
ATOM 896 N N . PRO A 1 113 ? 9.325 -14.276 -5.654 1.00 79.19 113 PRO A N 1
ATOM 897 C CA . PRO A 1 113 ? 8.197 -15.030 -6.204 1.00 79.19 113 PRO A CA 1
ATOM 898 C C . PRO A 1 113 ? 7.123 -15.327 -5.145 1.00 79.19 113 PRO A C 1
ATOM 900 O O . PRO A 1 113 ? 5.933 -15.392 -5.462 1.00 79.19 113 PRO A O 1
ATOM 903 N N . GLU A 1 114 ? 7.528 -15.443 -3.878 1.00 87.19 114 GLU A N 1
ATOM 904 C CA . GLU A 1 114 ? 6.647 -15.695 -2.740 1.00 87.19 114 GLU A CA 1
ATOM 905 C C . GLU A 1 114 ? 6.755 -14.586 -1.691 1.00 87.19 114 GLU A C 1
ATOM 907 O O . GLU A 1 114 ? 7.536 -14.655 -0.743 1.00 87.19 114 GLU A O 1
ATOM 912 N N . VAL A 1 115 ? 5.923 -13.556 -1.844 1.00 91.81 115 VAL A N 1
ATOM 913 C CA . VAL A 1 115 ? 5.842 -12.464 -0.868 1.00 91.81 115 VAL A CA 1
ATOM 914 C C . VAL A 1 115 ? 5.237 -12.967 0.441 1.00 91.81 115 VAL A C 1
ATOM 916 O O . VAL A 1 115 ? 4.082 -13.403 0.479 1.00 91.81 115 VAL A O 1
ATOM 919 N N . ASN A 1 116 ? 5.985 -12.860 1.539 1.00 87.38 116 ASN A N 1
ATOM 920 C CA . ASN A 1 116 ? 5.498 -13.250 2.861 1.00 87.38 116 ASN A CA 1
ATOM 921 C C . ASN A 1 116 ? 4.469 -12.242 3.394 1.00 87.38 116 ASN A C 1
ATOM 923 O O . ASN A 1 116 ? 4.829 -11.127 3.763 1.00 87.38 116 ASN A O 1
ATOM 927 N N . THR A 1 117 ? 3.213 -12.668 3.525 1.00 88.94 117 THR A N 1
ATOM 928 C CA . THR A 1 117 ? 2.106 -11.860 4.067 1.00 88.94 117 THR A CA 1
ATOM 929 C C . THR A 1 117 ? 1.636 -12.286 5.459 1.00 88.94 117 THR A C 1
ATOM 931 O O . THR A 1 117 ? 0.629 -11.783 5.954 1.00 88.94 117 THR A O 1
ATOM 934 N N . LYS A 1 118 ? 2.373 -13.168 6.157 1.00 87.50 118 LYS A N 1
ATOM 935 C CA . LYS A 1 118 ? 2.087 -13.489 7.574 1.00 87.50 118 LYS A CA 1
ATOM 936 C C . LYS A 1 118 ? 2.199 -12.233 8.448 1.00 87.50 118 LYS A C 1
ATOM 938 O O . LYS A 1 118 ? 1.395 -12.008 9.360 1.00 87.50 118 LYS A O 1
ATOM 943 N N . ILE A 1 119 ? 3.185 -11.398 8.123 1.00 89.50 119 ILE A N 1
ATOM 944 C CA . ILE A 1 119 ? 3.371 -10.052 8.658 1.00 89.50 119 ILE A CA 1
ATOM 945 C C . ILE A 1 119 ? 2.970 -9.068 7.560 1.00 89.50 119 ILE A C 1
ATOM 947 O O . ILE A 1 119 ? 3.552 -9.093 6.480 1.00 89.50 119 ILE A O 1
ATOM 951 N N . ILE A 1 120 ? 1.980 -8.221 7.831 1.00 94.50 120 ILE A N 1
ATOM 952 C CA . ILE A 1 120 ? 1.476 -7.242 6.861 1.00 94.50 120 ILE A CA 1
ATOM 953 C C . ILE A 1 120 ? 2.127 -5.893 7.155 1.00 94.50 120 ILE A C 1
ATOM 955 O O . ILE A 1 120 ? 1.866 -5.308 8.201 1.00 94.50 120 ILE A O 1
ATOM 959 N N . ARG A 1 121 ? 2.967 -5.415 6.238 1.00 96.00 121 ARG A N 1
ATOM 960 C CA . ARG A 1 121 ? 3.518 -4.057 6.217 1.00 96.00 121 ARG A CA 1
ATOM 961 C C . ARG A 1 121 ? 2.892 -3.332 5.048 1.00 96.00 121 ARG A C 1
ATOM 963 O O . ARG A 1 121 ? 3.295 -3.524 3.898 1.00 96.00 121 ARG A O 1
ATOM 970 N N . MET A 1 122 ? 1.865 -2.564 5.365 1.00 97.81 122 MET A N 1
ATOM 971 C CA . MET A 1 122 ? 0.961 -1.995 4.388 1.00 97.81 122 MET A CA 1
ATOM 972 C C . MET A 1 122 ? 1.235 -0.510 4.171 1.00 97.81 122 MET A C 1
ATOM 974 O O . MET A 1 122 ? 1.411 0.228 5.137 1.00 97.81 122 MET A O 1
ATOM 978 N N . LEU A 1 123 ? 1.219 -0.070 2.917 1.00 98.31 123 LEU A N 1
ATOM 979 C CA . LEU A 1 123 ? 1.162 1.344 2.552 1.00 98.31 123 LEU A CA 1
ATOM 980 C C . LEU A 1 123 ? -0.126 1.592 1.766 1.00 98.31 123 LEU A C 1
ATOM 982 O O . LEU A 1 123 ? -0.454 0.821 0.859 1.00 98.31 123 LEU A O 1
ATOM 986 N N . TYR A 1 124 ? -0.858 2.646 2.116 1.00 96.25 124 TYR A N 1
ATOM 987 C CA . TYR A 1 124 ? -2.000 3.080 1.315 1.00 96.25 124 TYR A CA 1
ATOM 988 C C . TYR A 1 124 ? -1.511 3.741 0.027 1.00 96.25 124 TYR A C 1
ATOM 990 O O . TYR A 1 124 ? -0.498 4.444 0.032 1.00 96.25 124 TYR A O 1
ATOM 998 N N . VAL A 1 125 ? -2.242 3.530 -1.063 1.00 93.62 125 VAL A N 1
ATOM 999 C CA . VAL A 1 125 ? -1.989 4.142 -2.369 1.00 93.62 125 VAL A CA 1
ATOM 1000 C C . VAL A 1 125 ? -3.329 4.531 -2.990 1.00 93.62 125 VAL A C 1
ATOM 1002 O O . VAL A 1 125 ? -4.222 3.691 -3.133 1.00 93.62 125 VAL A O 1
ATOM 1005 N N . ALA A 1 126 ? -3.482 5.801 -3.346 1.00 86.75 126 ALA A N 1
ATOM 1006 C CA . ALA A 1 126 ? -4.689 6.310 -3.980 1.00 86.75 126 ALA A CA 1
ATOM 1007 C C . ALA A 1 126 ? -4.674 6.048 -5.490 1.00 86.75 126 ALA A C 1
ATOM 1009 O O . ALA A 1 126 ? -5.626 5.487 -6.039 1.00 86.75 126 ALA A O 1
ATOM 1010 N N . THR A 1 127 ? -3.598 6.470 -6.155 1.00 82.44 127 THR A N 1
ATOM 1011 C CA . THR A 1 127 ? -3.577 6.739 -7.600 1.00 82.44 127 THR A CA 1
ATOM 1012 C C . THR A 1 127 ? -2.300 6.296 -8.313 1.00 82.44 127 THR A C 1
ATOM 1014 O O . THR A 1 127 ? -2.280 6.276 -9.535 1.00 82.44 127 THR A O 1
ATOM 1017 N N . ALA A 1 128 ? -1.228 5.916 -7.618 1.00 86.00 128 ALA A N 1
ATOM 1018 C CA . ALA A 1 128 ? -0.017 5.439 -8.285 1.00 86.00 128 ALA A CA 1
ATOM 1019 C C . ALA A 1 128 ? -0.199 4.028 -8.889 1.00 86.00 128 ALA A C 1
ATOM 1021 O O . ALA A 1 128 ? -0.433 3.059 -8.172 1.00 86.00 128 ALA A O 1
ATOM 1022 N N . TYR A 1 129 ? 0.005 3.896 -10.207 1.00 89.00 129 TYR A N 1
ATOM 1023 C CA . TYR A 1 129 ? -0.049 2.617 -10.946 1.00 89.00 129 TYR A CA 1
ATOM 1024 C C . TYR A 1 129 ? 1.325 2.133 -11.438 1.00 89.00 129 TYR A C 1
ATOM 1026 O O . TYR A 1 129 ? 1.422 1.116 -12.126 1.00 89.00 129 TYR A O 1
ATOM 1034 N N . ASP A 1 130 ? 2.396 2.876 -11.166 1.00 92.00 130 ASP A N 1
ATOM 1035 C CA . ASP A 1 130 ? 3.681 2.713 -11.838 1.00 92.00 130 ASP A CA 1
ATOM 1036 C C . ASP A 1 130 ? 4.646 1.728 -11.157 1.00 92.00 130 ASP A C 1
ATOM 1038 O O . ASP A 1 130 ? 4.833 1.752 -9.940 1.00 92.00 130 ASP A O 1
ATOM 1042 N N . LEU A 1 131 ? 5.340 0.908 -11.961 1.00 96.25 131 LEU A N 1
ATOM 1043 C CA . LEU A 1 131 ? 6.299 -0.086 -11.465 1.00 96.25 131 LEU A CA 1
ATOM 1044 C C . LEU A 1 131 ? 7.426 0.550 -10.643 1.00 96.25 131 LEU A C 1
ATOM 1046 O O . LEU A 1 131 ? 7.822 -0.013 -9.624 1.00 96.25 131 LEU A O 1
ATOM 1050 N N . SER A 1 132 ? 7.965 1.694 -11.079 1.00 95.69 132 SER A N 1
ATOM 1051 C CA . SER A 1 132 ? 9.112 2.299 -10.394 1.00 95.69 132 SER A CA 1
ATOM 1052 C C . SER A 1 132 ? 8.756 2.777 -8.985 1.00 95.69 132 SER A C 1
ATOM 1054 O O . SER A 1 132 ? 9.561 2.649 -8.063 1.00 95.69 132 SER A O 1
ATOM 1056 N N . GLU A 1 133 ? 7.523 3.245 -8.790 1.00 94.31 133 GLU A N 1
ATOM 1057 C CA . GLU A 1 133 ? 7.008 3.633 -7.477 1.00 94.31 133 GLU A CA 1
ATOM 1058 C C . GLU A 1 133 ? 6.746 2.425 -6.603 1.00 94.31 133 GLU A C 1
ATOM 1060 O O . GLU A 1 133 ? 7.116 2.434 -5.437 1.00 94.31 133 GLU A O 1
ATOM 1065 N N . PHE A 1 134 ? 6.187 1.353 -7.155 1.00 97.38 134 PHE A N 1
ATOM 1066 C CA . PHE A 1 134 ? 5.976 0.122 -6.399 1.00 97.38 134 PHE A CA 1
ATOM 1067 C C . PHE A 1 134 ? 7.298 -0.514 -5.959 1.00 97.38 134 PHE A C 1
ATOM 1069 O O . PHE A 1 134 ? 7.422 -0.939 -4.812 1.00 97.38 134 PHE A O 1
ATOM 1076 N N . LEU A 1 135 ? 8.327 -0.495 -6.809 1.00 98.12 135 LEU A N 1
ATOM 1077 C CA . LEU A 1 135 ? 9.684 -0.884 -6.414 1.00 98.12 135 LEU A CA 1
ATOM 1078 C C . LEU A 1 135 ? 10.255 0.046 -5.334 1.00 98.12 135 LEU A C 1
ATOM 1080 O O . LEU A 1 135 ? 10.931 -0.422 -4.416 1.00 98.12 135 LEU A O 1
ATOM 1084 N N . TYR A 1 136 ? 9.959 1.347 -5.393 1.00 97.62 136 TYR A N 1
ATOM 1085 C CA . TYR A 1 136 ? 10.377 2.280 -4.349 1.00 97.62 136 TYR A CA 1
ATOM 1086 C C . TYR A 1 136 ? 9.679 1.988 -3.018 1.00 97.62 136 TYR A C 1
ATOM 1088 O O . TYR A 1 136 ? 10.351 1.820 -2.004 1.00 97.62 136 TYR A O 1
ATOM 1096 N N . ILE A 1 137 ? 8.356 1.827 -3.023 1.00 98.19 137 ILE A N 1
ATOM 1097 C CA . ILE A 1 137 ? 7.548 1.436 -1.862 1.00 98.19 137 ILE A CA 1
ATOM 1098 C C . ILE A 1 137 ? 8.075 0.126 -1.263 1.00 98.19 137 ILE A C 1
ATOM 1100 O O . ILE A 1 137 ? 8.288 0.037 -0.052 1.00 98.19 137 ILE A O 1
ATOM 1104 N N . LYS A 1 138 ? 8.379 -0.870 -2.104 1.00 97.44 138 LYS A N 1
ATOM 1105 C CA . LYS A 1 138 ? 9.016 -2.121 -1.677 1.00 97.44 138 LYS A CA 1
ATOM 1106 C C . LYS A 1 138 ? 10.355 -1.868 -0.979 1.00 97.44 138 LYS A C 1
ATOM 1108 O O . LYS A 1 138 ? 10.615 -2.456 0.070 1.00 97.44 138 LYS A O 1
ATOM 1113 N N . SER A 1 139 ? 11.182 -0.965 -1.510 1.00 96.94 139 SER A N 1
ATOM 1114 C CA . SER A 1 139 ? 12.475 -0.601 -0.913 1.00 96.94 139 SER A CA 1
ATOM 1115 C C . SER A 1 139 ? 12.355 0.086 0.457 1.00 96.94 139 SER A C 1
ATOM 1117 O O . SER A 1 139 ? 13.285 0.007 1.258 1.00 96.94 139 SER A O 1
ATOM 1119 N N . LEU A 1 140 ? 11.201 0.690 0.774 1.00 97.44 140 LEU A N 1
ATOM 1120 C CA . LEU A 1 140 ? 10.896 1.231 2.108 1.00 97.44 140 LEU A CA 1
ATOM 1121 C C . LEU A 1 140 ? 10.522 0.138 3.130 1.00 97.44 140 LEU A C 1
ATOM 1123 O O . LEU A 1 140 ? 10.318 0.437 4.307 1.00 97.44 140 LEU A O 1
ATOM 1127 N N . GLY A 1 141 ? 10.430 -1.126 2.704 1.00 95.38 141 GLY A N 1
ATOM 1128 C CA . GLY A 1 141 ? 10.154 -2.282 3.559 1.00 95.38 141 GLY A CA 1
ATOM 1129 C C . GLY A 1 141 ? 8.694 -2.747 3.574 1.00 95.38 141 GLY A C 1
ATOM 1130 O O . GLY A 1 141 ? 8.367 -3.673 4.323 1.00 95.38 141 GLY A O 1
ATOM 1131 N N . PHE A 1 142 ? 7.823 -2.148 2.758 1.00 97.81 142 PHE A N 1
ATOM 1132 C CA . PHE A 1 142 ? 6.431 -2.578 2.619 1.00 97.81 142 PHE A CA 1
ATOM 1133 C C . PHE A 1 142 ? 6.314 -3.846 1.765 1.00 97.81 142 PHE A C 1
ATOM 1135 O O . PHE A 1 142 ? 7.107 -4.085 0.856 1.00 97.81 142 PHE A O 1
ATOM 1142 N N . ASN A 1 143 ? 5.314 -4.676 2.057 1.00 97.44 143 ASN A N 1
ATOM 1143 C CA . ASN A 1 143 ? 5.018 -5.898 1.300 1.00 97.44 143 ASN A CA 1
ATOM 1144 C C . ASN A 1 143 ? 3.563 -5.976 0.815 1.00 97.44 143 ASN A C 1
ATOM 1146 O O . ASN A 1 143 ? 3.240 -6.838 -0.005 1.00 97.44 143 ASN A O 1
ATOM 1150 N N . VAL A 1 144 ? 2.698 -5.085 1.300 1.00 98.44 144 VAL A N 1
ATOM 1151 C CA . VAL A 1 144 ? 1.290 -5.001 0.924 1.00 98.44 144 VAL A CA 1
ATOM 1152 C C . VAL A 1 144 ? 0.951 -3.562 0.542 1.00 98.44 144 VAL A C 1
ATOM 1154 O O . VAL A 1 144 ? 1.356 -2.618 1.215 1.00 98.44 144 VAL A O 1
ATOM 1157 N N . LEU A 1 145 ? 0.180 -3.399 -0.524 1.00 98.38 145 LEU A N 1
ATOM 1158 C CA . LEU A 1 145 ? -0.507 -2.159 -0.855 1.00 98.38 145 LEU A CA 1
ATOM 1159 C C . LEU A 1 145 ? -1.965 -2.278 -0.425 1.00 98.38 145 LEU A C 1
ATOM 1161 O O . LEU A 1 145 ? -2.614 -3.278 -0.737 1.00 98.38 145 LEU A O 1
ATOM 1165 N N . GLN A 1 146 ? -2.495 -1.253 0.232 1.00 97.25 146 GLN A N 1
ATOM 1166 C CA . GLN A 1 146 ? -3.930 -1.007 0.202 1.00 97.25 146 GLN A CA 1
ATOM 1167 C C . GLN A 1 146 ? -4.193 0.019 -0.891 1.00 97.25 146 GLN A C 1
ATOM 1169 O O . GLN A 1 146 ? -3.863 1.191 -0.737 1.00 97.25 146 GLN A O 1
ATOM 1174 N N . HIS A 1 147 ? -4.741 -0.441 -2.011 1.00 95.25 147 HIS A N 1
ATOM 1175 C CA . HIS A 1 147 ? -4.934 0.401 -3.182 1.00 95.25 147 HIS A CA 1
ATOM 1176 C C . HIS A 1 147 ? -6.410 0.754 -3.336 1.00 95.25 147 HIS A C 1
ATOM 1178 O O . HIS A 1 147 ? -7.246 -0.143 -3.460 1.00 95.25 147 HIS A O 1
ATOM 1184 N N . TYR A 1 148 ? -6.739 2.046 -3.373 1.00 90.62 148 TYR A N 1
ATOM 1185 C CA . TYR A 1 148 ? -8.133 2.503 -3.416 1.00 90.62 148 TYR A CA 1
ATOM 1186 C C . TYR A 1 148 ? -8.892 2.087 -4.683 1.00 90.62 148 TYR A C 1
ATOM 1188 O O . TYR A 1 148 ? -10.110 1.943 -4.615 1.00 90.62 148 TYR A O 1
ATOM 1196 N N . SER A 1 149 ? -8.163 1.833 -5.778 1.00 85.50 149 SER A N 1
ATOM 1197 C CA . SER A 1 149 ? -8.643 1.381 -7.100 1.00 85.50 149 SER A CA 1
ATOM 1198 C C . SER A 1 149 ? -9.675 2.322 -7.714 1.00 85.50 149 SER A C 1
ATOM 1200 O O . SER A 1 149 ? -10.796 2.418 -7.237 1.00 85.50 149 SER A O 1
ATOM 1202 N N . GLY A 1 150 ? -9.321 3.015 -8.796 1.00 76.88 150 GLY A N 1
ATOM 1203 C CA . GLY A 1 150 ? -10.257 3.920 -9.475 1.00 76.88 150 GLY A CA 1
ATOM 1204 C C . GLY A 1 150 ? -10.576 5.209 -8.711 1.00 76.88 150 GLY A C 1
ATOM 1205 O O . GLY A 1 150 ? -11.523 5.907 -9.065 1.00 76.88 150 GLY A O 1
ATOM 1206 N N . MET A 1 151 ? -9.784 5.568 -7.691 1.00 76.50 151 MET A N 1
ATOM 1207 C CA . MET A 1 151 ? -9.703 6.972 -7.288 1.00 76.50 151 MET A CA 1
ATOM 1208 C C . MET A 1 151 ? -9.115 7.761 -8.459 1.00 76.50 151 MET A C 1
ATOM 1210 O O . MET A 1 151 ? -8.021 7.457 -8.933 1.00 76.50 151 MET A O 1
ATOM 1214 N N . HIS A 1 152 ? -9.866 8.747 -8.940 1.00 63.62 152 HIS A N 1
ATOM 1215 C CA . HIS A 1 152 ? -9.451 9.618 -10.029 1.00 63.62 152 HIS A CA 1
ATOM 1216 C C . HIS A 1 152 ? -9.049 10.975 -9.456 1.00 63.62 152 HIS A C 1
ATOM 1218 O O . HIS A 1 152 ? -9.894 11.717 -8.958 1.00 63.62 152 HIS A O 1
ATOM 1224 N N . ILE A 1 153 ? -7.764 11.308 -9.560 1.00 60.41 153 ILE A N 1
ATOM 1225 C CA . ILE A 1 153 ? -7.266 12.675 -9.377 1.00 60.41 153 ILE A CA 1
ATOM 1226 C C . ILE A 1 153 ? -6.914 13.257 -10.747 1.00 60.41 153 ILE A C 1
ATOM 1228 O O . ILE A 1 153 ? -6.571 12.524 -11.676 1.00 60.41 153 ILE A O 1
ATOM 1232 N N . GLN A 1 154 ? -7.020 14.578 -10.899 1.00 46.75 154 GLN A N 1
ATOM 1233 C CA . GLN A 1 154 ? -6.558 15.245 -12.118 1.00 46.75 154 GLN A CA 1
ATOM 1234 C C . GLN A 1 154 ? -5.031 15.088 -12.252 1.00 46.75 154 GLN A C 1
ATOM 1236 O O . GLN A 1 154 ? -4.306 15.249 -11.274 1.00 46.75 154 GLN A O 1
ATOM 1241 N N . GLY A 1 155 ? -4.535 14.801 -13.462 1.00 52.62 155 GLY A N 1
ATOM 1242 C CA . GLY A 1 155 ? -3.098 14.759 -13.769 1.00 52.62 155 GLY A CA 1
ATOM 1243 C C . GLY A 1 155 ? -2.553 13.389 -14.199 1.00 52.62 155 GLY A C 1
ATOM 1244 O O . GLY A 1 155 ? -3.299 12.467 -14.517 1.00 52.62 155 GLY A O 1
ATOM 1245 N N . TRP A 1 156 ? -1.220 13.286 -14.246 1.00 51.28 156 TRP A N 1
ATOM 1246 C CA . TRP A 1 156 ? -0.448 12.158 -14.803 1.00 51.28 156 TRP A CA 1
ATOM 1247 C C . TRP A 1 156 ? -0.624 10.814 -14.083 1.00 51.28 156 TRP A C 1
ATOM 1249 O O . TRP A 1 156 ? -0.407 9.763 -14.685 1.00 51.28 156 TRP A O 1
ATOM 1259 N N . ASP A 1 157 ? -1.030 10.832 -12.815 1.00 61.66 157 ASP A N 1
ATOM 1260 C CA . ASP A 1 157 ? -1.280 9.613 -12.038 1.00 61.66 157 ASP A CA 1
ATOM 1261 C C . ASP A 1 157 ? -2.577 8.891 -12.482 1.00 61.66 157 ASP A C 1
ATOM 1263 O O . ASP A 1 157 ? -2.845 7.774 -12.056 1.00 61.66 157 ASP A O 1
ATOM 1267 N N . ASN A 1 158 ? -3.356 9.470 -13.406 1.00 62.44 158 ASN A N 1
ATOM 1268 C CA . ASN A 1 158 ? -4.603 8.892 -13.924 1.00 62.44 158 ASN A CA 1
ATOM 1269 C C . ASN A 1 158 ? -4.420 7.950 -15.140 1.00 62.44 158 ASN A C 1
ATOM 1271 O O . ASN A 1 158 ? -5.372 7.664 -15.863 1.00 62.44 158 ASN A O 1
ATOM 1275 N N . ASP A 1 159 ? -3.197 7.487 -15.402 1.00 71.12 159 ASP A N 1
ATOM 1276 C CA . ASP A 1 159 ? -2.857 6.618 -16.537 1.00 71.12 159 ASP A CA 1
ATOM 1277 C C . ASP A 1 159 ? -2.738 5.147 -16.102 1.00 71.12 159 ASP A C 1
ATOM 1279 O O . ASP A 1 159 ? -1.658 4.555 -16.100 1.00 71.12 159 ASP A O 1
ATOM 1283 N N . GLY A 1 160 ? -3.836 4.532 -15.664 1.00 77.88 160 GLY A N 1
ATOM 1284 C CA . GLY A 1 160 ? -3.812 3.135 -15.240 1.00 77.88 160 GLY A CA 1
ATOM 1285 C C . GLY A 1 160 ? -5.177 2.556 -14.906 1.00 77.88 160 GLY A C 1
ATOM 1286 O O . GLY A 1 160 ? -6.183 3.255 -14.819 1.00 77.88 160 GLY A O 1
ATOM 1287 N N . ASN A 1 161 ? -5.207 1.241 -14.729 1.00 87.94 161 ASN A N 1
ATOM 1288 C CA . ASN A 1 161 ? -6.375 0.505 -14.263 1.00 87.94 161 ASN A CA 1
ATOM 1289 C C . ASN A 1 161 ? -5.967 -0.567 -13.243 1.00 87.94 161 ASN A C 1
ATOM 1291 O O . ASN A 1 161 ? -4.779 -0.806 -13.002 1.00 87.94 161 ASN A O 1
ATOM 1295 N N . VAL A 1 162 ? -6.964 -1.235 -12.656 1.00 92.56 162 VAL A N 1
ATOM 1296 C CA . VAL A 1 162 ? -6.747 -2.289 -11.656 1.00 92.56 162 VAL A CA 1
ATOM 1297 C C . VAL A 1 162 ? -5.798 -3.384 -12.158 1.00 92.56 162 VAL A C 1
ATOM 1299 O O . VAL A 1 162 ? -4.929 -3.815 -11.407 1.00 92.56 162 VAL A O 1
ATOM 1302 N N . GLN A 1 163 ? -5.870 -3.775 -13.436 1.00 93.62 163 GLN A N 1
ATOM 1303 C CA . GLN A 1 163 ? -4.985 -4.794 -14.002 1.00 93.62 163 GLN A CA 1
ATOM 1304 C C . GLN A 1 163 ? -3.530 -4.311 -14.047 1.00 93.62 163 GLN A C 1
ATOM 1306 O O . GLN A 1 163 ? -2.632 -5.041 -13.639 1.00 93.62 163 GLN A O 1
ATOM 1311 N N . ASN A 1 164 ? -3.288 -3.063 -14.461 1.00 93.31 164 ASN A N 1
ATOM 1312 C CA . ASN A 1 164 ? -1.943 -2.484 -14.443 1.00 93.31 164 ASN A CA 1
ATOM 1313 C C . ASN A 1 164 ? -1.362 -2.419 -13.027 1.00 93.31 164 ASN A C 1
ATOM 1315 O O . ASN A 1 164 ? -0.194 -2.757 -12.836 1.00 93.31 164 ASN A O 1
ATOM 1319 N N . MET A 1 165 ? -2.174 -2.017 -12.044 1.00 94.81 165 MET A N 1
ATOM 1320 C CA . MET A 1 165 ? -1.772 -1.998 -10.635 1.00 94.81 165 MET A CA 1
ATOM 1321 C C . MET A 1 165 ? -1.394 -3.405 -10.160 1.00 94.81 165 MET A C 1
ATOM 1323 O O . MET A 1 165 ? -0.336 -3.592 -9.563 1.00 94.81 165 MET A O 1
ATOM 1327 N N . LEU A 1 166 ? -2.214 -4.408 -10.470 1.00 97.31 166 LEU A N 1
ATOM 1328 C CA . LEU A 1 166 ? -1.989 -5.784 -10.043 1.00 97.31 166 LEU A CA 1
ATOM 1329 C C . LEU A 1 166 ? -0.736 -6.398 -10.684 1.00 97.31 166 LEU A C 1
ATOM 1331 O O . LEU A 1 166 ? 0.071 -7.01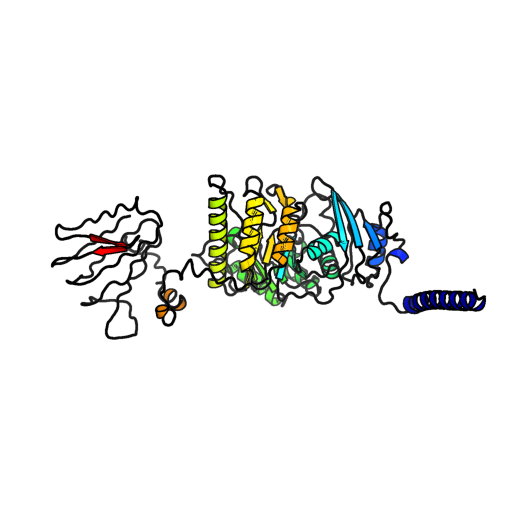1 -9.977 1.00 97.31 166 LEU A O 1
ATOM 1335 N N . ASP A 1 167 ? -0.543 -6.195 -11.988 1.00 97.69 167 ASP A N 1
ATOM 1336 C CA . ASP A 1 167 ? 0.632 -6.665 -12.726 1.00 97.69 167 ASP A CA 1
ATOM 1337 C C . ASP A 1 167 ? 1.916 -6.029 -12.183 1.00 97.69 167 ASP A C 1
ATOM 1339 O O . ASP A 1 167 ? 2.881 -6.727 -11.860 1.00 97.69 167 ASP A O 1
ATOM 1343 N N . ASN A 1 168 ? 1.922 -4.704 -12.013 1.00 97.56 168 ASN A N 1
ATOM 1344 C CA . ASN A 1 168 ? 3.082 -3.990 -11.489 1.00 97.56 168 ASN A CA 1
ATOM 1345 C C . ASN A 1 168 ? 3.376 -4.350 -10.033 1.00 97.56 168 ASN A C 1
ATOM 1347 O O . ASN A 1 168 ? 4.542 -4.539 -9.689 1.00 97.56 168 ASN A O 1
ATOM 1351 N N . ALA A 1 169 ? 2.353 -4.499 -9.185 1.00 97.62 169 ALA A N 1
ATOM 1352 C CA . ALA A 1 169 ? 2.542 -4.912 -7.798 1.00 97.62 169 ALA A CA 1
ATOM 1353 C C . ALA A 1 169 ? 3.174 -6.308 -7.727 1.00 97.62 169 ALA A C 1
ATOM 1355 O O . ALA A 1 169 ? 4.121 -6.516 -6.969 1.00 97.62 169 ALA A O 1
ATOM 1356 N N . LYS A 1 170 ? 2.720 -7.244 -8.573 1.00 97.69 170 LYS A N 1
ATOM 1357 C CA . LYS A 1 170 ? 3.310 -8.584 -8.662 1.00 97.69 170 LYS A CA 1
ATOM 1358 C C . LYS A 1 170 ? 4.783 -8.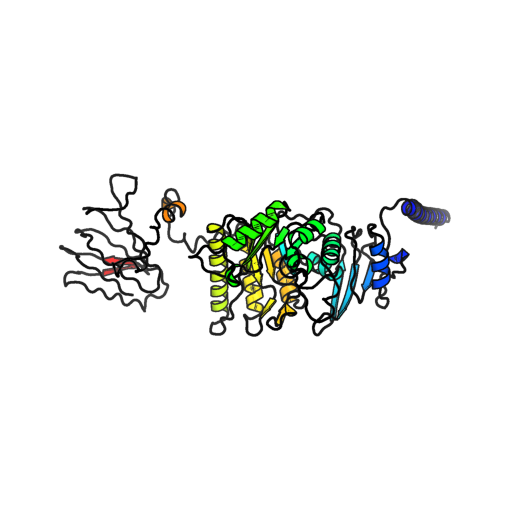528 -9.068 1.00 97.69 170 LYS A C 1
ATOM 1360 O O . LYS A 1 170 ? 5.612 -9.116 -8.380 1.00 97.69 170 LYS A O 1
ATOM 1365 N N . SER A 1 171 ? 5.106 -7.803 -10.139 1.00 97.69 171 SER A N 1
ATOM 1366 C CA . SER A 1 171 ? 6.486 -7.661 -10.629 1.00 97.69 171 SER A CA 1
ATOM 1367 C C . SER A 1 171 ? 7.403 -6.965 -9.616 1.00 97.69 171 SER A C 1
ATOM 1369 O O . SER A 1 171 ? 8.595 -7.251 -9.560 1.00 97.69 171 SER A O 1
ATOM 1371 N N . ALA A 1 172 ? 6.853 -6.075 -8.783 1.00 97.94 172 ALA A N 1
ATOM 1372 C CA . ALA A 1 172 ? 7.570 -5.390 -7.708 1.00 97.94 172 ALA A CA 1
ATOM 1373 C C . ALA A 1 172 ? 7.684 -6.203 -6.402 1.00 97.94 172 ALA A C 1
ATOM 1375 O O . ALA A 1 172 ? 8.188 -5.683 -5.406 1.00 97.94 172 ALA A O 1
ATOM 1376 N N . GLY A 1 173 ? 7.204 -7.453 -6.357 1.00 97.06 173 GLY A N 1
ATOM 1377 C CA . GLY A 1 173 ? 7.236 -8.267 -5.137 1.00 97.06 173 GLY A CA 1
ATOM 1378 C C . GLY A 1 173 ? 6.318 -7.734 -4.029 1.00 97.06 173 GLY A C 1
ATOM 1379 O O . GLY A 1 173 ? 6.662 -7.793 -2.843 1.00 97.06 173 GLY A O 1
ATOM 1380 N N . LEU A 1 174 ? 5.156 -7.195 -4.404 1.00 98.19 174 LEU A N 1
ATOM 1381 C CA . LEU A 1 174 ? 4.113 -6.703 -3.506 1.00 98.19 174 LEU A CA 1
ATOM 1382 C C . LEU A 1 174 ? 2.821 -7.514 -3.660 1.00 98.19 174 LEU A C 1
ATOM 1384 O O . LEU A 1 174 ? 2.538 -8.122 -4.696 1.00 98.19 174 LEU A O 1
ATOM 1388 N N . LYS A 1 175 ? 2.010 -7.509 -2.604 1.00 98.31 175 LYS A N 1
ATOM 1389 C CA . LYS A 1 175 ? 0.621 -7.983 -2.620 1.00 98.31 175 LYS A CA 1
ATOM 1390 C C . LYS A 1 175 ? -0.341 -6.816 -2.461 1.00 98.31 175 LYS A C 1
ATOM 1392 O O . LYS A 1 175 ? 0.065 -5.739 -2.043 1.00 98.31 175 LYS A O 1
ATOM 1397 N N . VAL A 1 176 ? -1.611 -7.030 -2.782 1.00 98.50 176 VAL A N 1
ATOM 1398 C CA . VAL A 1 176 ? -2.608 -5.959 -2.816 1.00 98.50 176 VAL A CA 1
ATOM 1399 C C . VAL A 1 176 ? -3.882 -6.360 -2.082 1.00 98.50 176 VAL A C 1
ATOM 1401 O O . VAL A 1 176 ? -4.414 -7.459 -2.271 1.00 98.50 176 VAL A O 1
ATOM 1404 N N . ILE A 1 177 ? -4.366 -5.432 -1.261 1.00 98.50 177 ILE A N 1
ATOM 1405 C CA . ILE A 1 177 ? -5.743 -5.350 -0.787 1.00 98.50 177 ILE A CA 1
ATOM 1406 C C . ILE A 1 177 ? -6.452 -4.314 -1.661 1.00 98.50 177 ILE A C 1
ATOM 1408 O O . ILE A 1 177 ? -6.073 -3.141 -1.664 1.00 98.50 177 ILE A O 1
ATOM 1412 N N . VAL A 1 178 ? -7.434 -4.757 -2.445 1.00 97.50 178 VAL A N 1
ATOM 1413 C CA . VAL A 1 178 ? -8.068 -3.923 -3.478 1.00 97.50 178 VAL A CA 1
ATOM 1414 C C . VAL A 1 178 ? -9.320 -3.241 -2.921 1.00 97.50 178 VAL A C 1
ATOM 1416 O O . VAL A 1 178 ? -10.205 -3.905 -2.378 1.00 97.50 178 VAL A O 1
ATOM 1419 N N . GLY A 1 179 ? -9.413 -1.919 -3.053 1.00 94.94 179 GLY A N 1
ATOM 1420 C CA . GLY A 1 179 ? -10.609 -1.147 -2.721 1.00 94.94 179 GLY A CA 1
ATOM 1421 C C . GLY A 1 179 ? -11.788 -1.484 -3.634 1.00 94.94 179 GLY A C 1
ATOM 1422 O O . GLY A 1 179 ? -11.628 -1.635 -4.841 1.00 94.94 179 GLY A O 1
ATOM 1423 N N . THR A 1 180 ? -12.987 -1.604 -3.058 1.00 93.94 180 THR A N 1
ATOM 1424 C CA . THR A 1 180 ? -14.204 -2.008 -3.795 1.00 93.94 180 THR A CA 1
ATOM 1425 C C . THR A 1 180 ? -15.203 -0.871 -4.030 1.00 93.94 180 THR A C 1
ATOM 1427 O O . THR A 1 180 ? -16.301 -1.121 -4.524 1.00 93.94 180 THR A O 1
ATOM 1430 N N . GLN A 1 181 ? -14.878 0.361 -3.626 1.00 89.25 181 GLN A N 1
ATOM 1431 C CA . GLN A 1 181 ? -15.823 1.487 -3.647 1.00 89.25 181 GLN A CA 1
ATOM 1432 C C . GLN A 1 181 ? -15.588 2.485 -4.776 1.00 89.25 181 GLN A C 1
ATOM 1434 O O . GLN A 1 181 ? -16.557 3.054 -5.270 1.00 89.25 181 GLN A O 1
ATOM 1439 N N . ASN A 1 182 ? -14.336 2.703 -5.174 1.00 87.38 182 ASN A N 1
ATOM 1440 C CA . ASN A 1 182 ? -14.001 3.791 -6.093 1.00 87.38 182 ASN A CA 1
ATOM 1441 C C . ASN A 1 182 ? -13.964 3.330 -7.556 1.00 87.38 182 ASN A C 1
ATOM 1443 O O . ASN A 1 182 ? -14.317 4.102 -8.444 1.00 87.38 182 ASN A O 1
ATOM 1447 N N . ASP A 1 183 ? -13.638 2.058 -7.805 1.00 89.94 183 ASP A N 1
ATOM 1448 C CA . ASP A 1 183 ? -13.519 1.517 -9.156 1.00 89.94 183 ASP A CA 1
ATOM 1449 C C . ASP A 1 183 ? -14.868 1.542 -9.901 1.00 89.94 183 ASP A C 1
ATOM 1451 O O . ASP A 1 183 ? -15.851 0.973 -9.406 1.00 89.94 183 ASP A O 1
ATOM 1455 N N . PRO A 1 184 ? -14.949 2.162 -11.096 1.00 89.44 184 PRO A N 1
ATOM 1456 C CA . PRO A 1 184 ? -16.189 2.219 -11.866 1.00 89.44 184 PRO A CA 1
ATOM 1457 C C . PRO A 1 184 ? -16.795 0.839 -12.153 1.00 89.44 184 PRO A C 1
ATOM 1459 O O . PRO A 1 184 ? -18.017 0.687 -12.111 1.00 89.44 184 PRO A O 1
ATOM 1462 N N . GLY A 1 185 ? -15.962 -0.181 -12.389 1.00 90.62 185 GLY A N 1
ATOM 1463 C CA . GLY A 1 185 ? -16.417 -1.551 -12.615 1.00 90.62 185 GLY A CA 1
ATOM 1464 C C . GLY A 1 185 ? -17.016 -2.176 -11.355 1.00 90.62 185 GLY A C 1
ATOM 1465 O O . GLY A 1 185 ? -18.084 -2.788 -11.420 1.00 90.62 185 GLY A O 1
ATOM 1466 N N . ALA A 1 186 ? -16.386 -1.956 -10.197 1.00 92.69 186 ALA A N 1
ATOM 1467 C CA . ALA A 1 186 ? -16.905 -2.415 -8.908 1.00 92.69 186 ALA A CA 1
ATOM 1468 C C . ALA A 1 186 ? -18.239 -1.739 -8.549 1.00 92.69 186 ALA A C 1
ATOM 1470 O O . ALA A 1 186 ? -19.157 -2.400 -8.060 1.00 92.69 186 ALA A O 1
ATOM 1471 N N . ARG A 1 187 ? -18.366 -0.434 -8.830 1.00 91.81 187 ARG A N 1
ATOM 1472 C CA . ARG A 1 187 ? -19.600 0.338 -8.609 1.00 91.81 187 ARG A CA 1
ATOM 1473 C C . ARG A 1 187 ? -20.741 -0.111 -9.518 1.00 91.81 187 ARG A C 1
ATOM 1475 O O . ARG A 1 187 ? -21.883 -0.140 -9.073 1.00 91.81 187 ARG A O 1
ATOM 1482 N N . ALA A 1 188 ? -20.436 -0.453 -10.769 1.00 94.44 188 ALA A N 1
ATOM 1483 C CA . ALA A 1 188 ? -21.430 -0.929 -11.724 1.00 94.44 188 ALA A CA 1
ATOM 1484 C C . ALA A 1 188 ? -21.906 -2.353 -11.399 1.00 94.44 188 ALA A C 1
ATOM 1486 O O . ALA A 1 188 ? -23.106 -2.620 -11.393 1.00 94.44 188 ALA A O 1
ATOM 1487 N N . ASN A 1 189 ? -20.976 -3.278 -11.130 1.00 96.19 189 ASN A N 1
ATOM 1488 C CA . ASN A 1 189 ? -21.296 -4.657 -10.769 1.00 96.19 189 ASN A CA 1
ATOM 1489 C C . ASN A 1 189 ? -20.154 -5.302 -9.971 1.00 96.19 189 ASN A C 1
ATOM 1491 O O . ASN A 1 189 ? -19.261 -5.945 -10.529 1.00 96.19 189 ASN A O 1
ATOM 1495 N N . LEU A 1 190 ? -20.233 -5.188 -8.644 1.00 96.06 190 LEU A N 1
ATOM 1496 C CA . LEU A 1 190 ? -19.222 -5.704 -7.722 1.00 96.06 190 LEU A CA 1
ATOM 1497 C C . LEU A 1 190 ? -18.918 -7.194 -7.931 1.00 96.06 190 LEU A C 1
ATOM 1499 O O . LEU A 1 190 ? -17.756 -7.589 -7.921 1.00 96.06 190 LEU A O 1
ATOM 1503 N N . VAL A 1 191 ? -19.945 -8.024 -8.134 1.00 97.00 191 VAL A N 1
ATOM 1504 C CA . VAL A 1 191 ? -19.780 -9.481 -8.256 1.00 97.00 191 VAL A CA 1
ATOM 1505 C C . VAL A 1 191 ? -19.006 -9.845 -9.517 1.00 97.00 191 VAL A C 1
ATOM 1507 O O . VAL A 1 191 ? -18.052 -10.621 -9.453 1.00 97.00 191 VAL A O 1
ATOM 1510 N N . SER A 1 192 ? -19.411 -9.293 -10.662 1.00 97.06 192 SER A N 1
ATOM 1511 C CA . SER A 1 192 ? -18.730 -9.548 -11.932 1.00 97.06 192 SER A CA 1
ATOM 1512 C C . SER A 1 192 ? -17.308 -8.998 -11.916 1.00 97.06 192 SER A C 1
ATOM 1514 O O . SER A 1 192 ? -16.391 -9.647 -12.416 1.00 97.06 192 SER A O 1
ATOM 1516 N N . TRP A 1 193 ? -17.117 -7.821 -11.320 1.00 97.06 193 TRP A N 1
ATOM 1517 C CA . TRP A 1 193 ? -15.813 -7.180 -11.237 1.00 97.06 193 TRP A CA 1
ATOM 1518 C C . TRP A 1 193 ? -14.838 -7.982 -10.371 1.00 97.06 193 TRP A C 1
ATOM 1520 O O . TRP A 1 193 ? -13.763 -8.329 -10.854 1.00 97.06 193 TRP A O 1
ATOM 1530 N N . VAL A 1 194 ? -15.229 -8.393 -9.158 1.00 97.69 194 VAL A N 1
ATOM 1531 C CA . VAL A 1 194 ? -14.390 -9.253 -8.302 1.00 97.69 194 VAL A CA 1
ATOM 1532 C C . VAL A 1 194 ? -14.022 -10.543 -9.034 1.00 97.69 194 VAL A C 1
ATOM 1534 O O . VAL A 1 194 ? -12.842 -10.870 -9.128 1.00 97.69 194 VAL A O 1
ATOM 1537 N N . LYS A 1 195 ? -14.995 -11.236 -9.643 1.00 96.56 195 LYS A N 1
ATOM 1538 C CA . LYS A 1 195 ? -14.736 -12.472 -10.405 1.00 96.56 195 LYS A CA 1
ATOM 1539 C C . LYS A 1 195 ? -13.730 -12.286 -11.543 1.00 96.56 195 LYS A C 1
ATOM 1541 O O . LYS A 1 195 ? -13.018 -13.232 -11.861 1.00 96.56 195 LYS A O 1
ATOM 1546 N N . SER A 1 196 ? -13.664 -11.096 -12.143 1.00 96.19 196 SER A N 1
ATOM 1547 C CA . SER A 1 196 ? -12.729 -10.811 -13.238 1.00 96.19 196 SER A CA 1
ATOM 1548 C C . SER A 1 196 ? -11.270 -10.673 -12.793 1.00 96.19 196 SER A C 1
ATOM 1550 O O . SER A 1 196 ? -10.378 -10.883 -13.611 1.00 96.19 196 SER A O 1
ATOM 1552 N N . ILE A 1 197 ? -11.016 -10.359 -11.515 1.00 96.56 197 ILE A N 1
ATOM 1553 C CA . ILE A 1 197 ? -9.661 -10.113 -10.996 1.00 96.56 197 ILE A CA 1
ATOM 1554 C C . ILE A 1 197 ? -9.224 -11.088 -9.896 1.00 96.56 197 ILE A C 1
ATOM 1556 O O . ILE A 1 197 ? -8.029 -11.187 -9.637 1.00 96.56 197 ILE A O 1
ATOM 1560 N N . ASP A 1 198 ? -10.136 -11.836 -9.264 1.00 97.75 198 ASP A N 1
ATOM 1561 C CA . ASP A 1 198 ? -9.862 -12.621 -8.045 1.00 97.75 198 ASP A CA 1
ATOM 1562 C C . ASP A 1 198 ? -8.749 -13.670 -8.194 1.00 97.75 198 ASP A C 1
ATOM 1564 O O . ASP A 1 198 ? -8.002 -13.948 -7.248 1.00 97.75 198 ASP A O 1
ATOM 1568 N N . SER A 1 199 ? -8.592 -14.217 -9.403 1.00 97.25 199 SER A N 1
ATOM 1569 C CA . SER A 1 199 ? -7.533 -15.174 -9.731 1.00 97.25 199 SER A CA 1
ATOM 1570 C C . SER A 1 199 ? -6.142 -14.541 -9.807 1.00 97.25 199 SER A C 1
ATOM 1572 O O . SER A 1 199 ? -5.146 -15.264 -9.873 1.00 97.25 199 SER A O 1
ATOM 1574 N N . HIS A 1 200 ? -6.033 -13.210 -9.807 1.00 97.81 200 HIS A N 1
ATOM 1575 C CA . HIS A 1 200 ? -4.751 -12.538 -9.923 1.00 97.81 200 HIS A CA 1
ATOM 1576 C C . HIS A 1 200 ? -3.881 -12.794 -8.674 1.00 97.81 200 HIS A C 1
ATOM 1578 O O . HIS A 1 200 ? -4.281 -12.482 -7.547 1.00 97.81 200 HIS A O 1
ATOM 1584 N N . PRO A 1 201 ? -2.646 -13.308 -8.822 1.00 95.88 201 PRO A N 1
ATOM 1585 C CA . PRO A 1 201 ? -1.849 -13.782 -7.687 1.00 95.88 201 PRO A CA 1
ATOM 1586 C C . PRO A 1 201 ? -1.321 -12.663 -6.775 1.00 95.88 201 PRO A C 1
ATOM 1588 O O . PRO A 1 201 ? -0.848 -12.952 -5.674 1.00 95.88 201 PRO A O 1
ATOM 1591 N N . ALA A 1 202 ? -1.378 -11.396 -7.194 1.00 97.50 202 ALA A N 1
ATOM 1592 C CA . ALA A 1 202 ? -1.083 -10.262 -6.312 1.00 97.50 202 ALA A CA 1
ATOM 1593 C C . ALA A 1 202 ? -2.189 -10.003 -5.274 1.00 97.50 202 ALA A C 1
ATOM 1595 O O . ALA A 1 202 ? -1.894 -9.437 -4.223 1.00 97.50 202 ALA A O 1
ATOM 1596 N N . ILE A 1 203 ? -3.434 -10.431 -5.522 1.00 98.06 203 ILE A N 1
ATOM 1597 C CA . ILE A 1 203 ? -4.559 -10.155 -4.622 1.00 98.06 203 ILE A CA 1
ATOM 1598 C C . ILE A 1 203 ? -4.497 -11.067 -3.401 1.00 98.06 203 ILE A C 1
ATOM 1600 O O . ILE A 1 203 ? -4.530 -12.301 -3.513 1.00 98.06 203 ILE A O 1
ATOM 1604 N N . ILE A 1 204 ? -4.474 -10.440 -2.226 1.00 98.00 204 ILE A N 1
ATOM 1605 C CA . ILE A 1 204 ? -4.615 -11.121 -0.933 1.00 98.00 204 ILE A CA 1
ATOM 1606 C C . ILE A 1 204 ? -5.936 -10.798 -0.237 1.00 98.00 204 ILE A C 1
ATOM 1608 O O . ILE A 1 204 ? -6.347 -11.553 0.643 1.00 98.00 204 ILE A O 1
ATOM 1612 N N . GLY A 1 205 ? -6.614 -9.721 -0.637 1.00 98.19 205 GLY A N 1
ATOM 1613 C CA . GLY A 1 205 ? -7.875 -9.313 -0.035 1.00 98.19 205 GLY A CA 1
ATOM 1614 C C . GLY A 1 205 ? -8.559 -8.147 -0.731 1.00 98.19 205 GLY A C 1
ATOM 1615 O O . GLY A 1 205 ? -8.037 -7.579 -1.690 1.00 98.19 205 GLY A O 1
ATOM 1616 N N . TYR A 1 206 ? -9.716 -7.784 -0.191 1.00 98.44 206 TYR A N 1
ATOM 1617 C CA . TYR A 1 206 ? -10.539 -6.663 -0.619 1.00 98.44 206 TYR A CA 1
ATOM 1618 C C . TYR A 1 206 ? -10.885 -5.779 0.573 1.00 98.44 206 TYR A C 1
ATOM 1620 O O . TYR A 1 206 ? -11.326 -6.282 1.610 1.00 98.44 206 TYR A O 1
ATOM 1628 N N . SER A 1 207 ? -10.745 -4.465 0.398 1.00 96.88 207 SER A N 1
ATOM 1629 C CA . SER A 1 207 ? -11.312 -3.498 1.334 1.00 96.88 207 SER A CA 1
ATOM 1630 C C . SER A 1 207 ? -12.798 -3.334 1.019 1.00 96.88 207 SER A C 1
ATOM 1632 O O . SER A 1 207 ? -13.188 -2.840 -0.047 1.00 96.88 207 SER A O 1
ATOM 1634 N N . VAL A 1 208 ? -13.639 -3.840 1.919 1.00 96.62 208 VAL A N 1
ATOM 1635 C CA . VAL A 1 208 ? -15.096 -3.892 1.751 1.00 96.62 208 VAL A CA 1
ATOM 1636 C C . VAL A 1 208 ? -15.686 -2.492 1.854 1.00 96.62 208 VAL A C 1
ATOM 1638 O O . VAL A 1 208 ? -16.507 -2.110 1.020 1.00 96.62 208 VAL A O 1
ATOM 1641 N N . PHE A 1 209 ? -15.257 -1.741 2.862 1.00 94.00 209 PHE A N 1
ATOM 1642 C CA . PHE A 1 209 ? -15.617 -0.352 3.072 1.00 94.00 209 PHE A CA 1
ATOM 1643 C C . PHE A 1 209 ? -14.402 0.422 3.578 1.00 94.00 209 PHE A C 1
ATOM 1645 O O . PHE A 1 209 ? -13.590 -0.080 4.357 1.00 94.00 209 PHE A O 1
ATOM 1652 N N . ASP A 1 210 ? -14.317 1.652 3.114 1.00 91.62 210 ASP A N 1
ATOM 1653 C CA . ASP A 1 210 ? -13.519 2.728 3.652 1.00 91.62 210 ASP A CA 1
ATOM 1654 C C . ASP A 1 210 ? -14.351 3.397 4.746 1.00 91.62 210 ASP A C 1
ATOM 1656 O O . ASP A 1 210 ? -15.461 3.872 4.486 1.00 91.62 210 ASP A O 1
ATOM 1660 N N . GLU A 1 211 ? -13.862 3.322 5.982 1.00 91.00 211 GLU A N 1
ATOM 1661 C CA . GLU A 1 211 ? -14.386 4.050 7.144 1.00 91.00 211 GLU A CA 1
ATOM 1662 C C . GLU A 1 211 ? -15.918 3.950 7.313 1.00 91.00 211 GLU A C 1
ATOM 1664 O O . GLU A 1 211 ? -16.626 4.962 7.349 1.00 91.00 211 GLU A O 1
ATOM 1669 N N . PRO A 1 212 ? -16.494 2.735 7.382 1.00 91.88 212 PRO A N 1
ATOM 1670 C CA . PRO A 1 212 ? -17.941 2.563 7.358 1.00 91.88 212 PRO A CA 1
ATOM 1671 C C . PRO A 1 212 ? -18.649 3.252 8.530 1.00 91.88 212 PRO A C 1
ATOM 1673 O O . PRO A 1 212 ? -19.777 3.701 8.350 1.00 91.88 212 PRO A O 1
ATOM 1676 N N . VAL A 1 213 ? -18.033 3.375 9.715 1.00 88.50 213 VAL A N 1
ATOM 1677 C CA . VAL A 1 213 ? -18.667 4.086 10.839 1.00 88.50 213 VAL A CA 1
ATOM 1678 C C . VAL A 1 213 ? -18.703 5.584 10.580 1.00 88.50 213 VAL A C 1
ATOM 1680 O O . VAL A 1 213 ? -19.738 6.206 10.828 1.00 88.50 213 VAL A O 1
ATOM 1683 N N . HIS A 1 214 ? -17.606 6.154 10.075 1.00 86.25 214 HIS A N 1
ATOM 1684 C CA . HIS A 1 214 ? -17.557 7.563 9.692 1.00 86.25 214 HIS A CA 1
ATOM 1685 C C . HIS A 1 214 ? -18.602 7.883 8.618 1.00 86.25 214 HIS A C 1
ATOM 1687 O O . HIS A 1 214 ? -19.356 8.847 8.742 1.00 86.25 214 HIS A O 1
ATOM 1693 N N . ASN A 1 215 ? -18.711 7.000 7.627 1.00 87.56 215 ASN A N 1
ATOM 1694 C CA . ASN A 1 215 ? -19.616 7.128 6.490 1.00 87.56 215 ASN A CA 1
ATOM 1695 C C . ASN A 1 215 ? -21.070 6.714 6.795 1.00 87.56 215 ASN A C 1
ATOM 1697 O O . ASN A 1 215 ? -21.888 6.609 5.883 1.00 87.56 215 ASN A O 1
ATOM 1701 N N . GLY A 1 216 ? -21.415 6.471 8.066 1.00 89.31 216 GLY A N 1
ATOM 1702 C CA . GLY A 1 216 ? -22.788 6.186 8.495 1.00 89.31 216 GLY A CA 1
ATOM 1703 C C . GLY A 1 216 ? -23.340 4.824 8.057 1.00 89.31 216 GLY A C 1
ATOM 1704 O O . GLY A 1 216 ? -24.549 4.613 8.116 1.00 89.31 216 GLY A O 1
ATOM 1705 N N . ILE A 1 217 ? -22.481 3.892 7.645 1.00 90.94 217 ILE A N 1
ATOM 1706 C CA . ILE A 1 217 ? -22.858 2.564 7.151 1.00 90.94 217 ILE A CA 1
ATOM 1707 C C . ILE A 1 217 ? -23.153 1.642 8.335 1.00 90.94 217 ILE A C 1
ATOM 1709 O O . ILE A 1 217 ? -22.286 1.341 9.164 1.00 90.94 217 ILE A O 1
ATOM 1713 N N . SER A 1 218 ? -24.380 1.133 8.405 1.00 92.00 218 SER A N 1
ATOM 1714 C CA . SER A 1 218 ? -24.815 0.272 9.503 1.00 92.00 218 SER A CA 1
ATOM 1715 C C . SER A 1 218 ? -24.101 -1.086 9.508 1.00 92.00 218 SER A C 1
ATOM 1717 O O . SER A 1 218 ? -23.646 -1.598 8.484 1.00 92.00 218 SER A O 1
ATOM 1719 N N . VAL A 1 219 ? -24.060 -1.743 10.673 1.00 92.56 219 VAL A N 1
ATOM 1720 C CA . VAL A 1 219 ? -23.519 -3.113 10.800 1.00 92.56 219 VAL A CA 1
ATOM 1721 C C . VAL A 1 219 ? -24.271 -4.101 9.897 1.00 92.56 219 VAL A C 1
ATOM 1723 O O . VAL A 1 219 ? -23.670 -5.044 9.383 1.00 92.56 219 VAL A O 1
ATOM 1726 N N . THR A 1 220 ? -25.570 -3.887 9.677 1.00 95.62 220 THR A N 1
ATOM 1727 C CA . THR A 1 220 ? -26.392 -4.713 8.783 1.00 95.62 220 THR A CA 1
ATOM 1728 C C . THR A 1 220 ? -25.930 -4.595 7.333 1.00 95.62 220 THR A C 1
ATOM 1730 O O . THR A 1 220 ? -25.722 -5.617 6.681 1.00 95.62 220 THR A O 1
ATOM 1733 N N . GLU A 1 221 ? -25.696 -3.377 6.842 1.00 96.00 221 GLU A N 1
ATOM 1734 C CA . GLU A 1 221 ? -25.184 -3.141 5.484 1.00 96.00 221 GLU A CA 1
ATOM 1735 C C . GLU A 1 221 ? -23.769 -3.701 5.307 1.00 96.00 221 GLU A C 1
ATOM 1737 O O . GLU A 1 221 ? -23.476 -4.357 4.304 1.00 96.00 221 GLU A O 1
ATOM 1742 N N . GLN A 1 222 ? -22.915 -3.532 6.323 1.00 96.62 222 GLN A N 1
ATOM 1743 C CA . GLN A 1 222 ? -21.589 -4.148 6.357 1.00 96.62 222 GLN A CA 1
ATOM 1744 C C . GLN A 1 222 ? -21.682 -5.673 6.214 1.00 96.62 222 GLN A C 1
ATOM 1746 O O . GLN A 1 222 ? -21.046 -6.260 5.340 1.00 96.62 222 GLN A O 1
ATOM 1751 N N . ASN A 1 223 ? -22.526 -6.319 7.024 1.00 97.62 223 ASN A N 1
ATOM 1752 C CA . ASN A 1 223 ? -22.741 -7.765 6.972 1.00 97.62 223 ASN A CA 1
ATOM 1753 C C . ASN A 1 223 ? -23.281 -8.236 5.620 1.00 97.62 223 ASN A C 1
ATOM 1755 O O . ASN A 1 223 ? -22.836 -9.274 5.133 1.00 97.62 223 ASN A O 1
ATOM 1759 N N . ALA A 1 224 ? -24.197 -7.487 5.005 1.00 97.62 224 ALA A N 1
ATOM 1760 C CA . ALA A 1 224 ? -24.755 -7.832 3.703 1.00 97.62 224 ALA A CA 1
ATOM 1761 C C . ALA A 1 224 ? -23.675 -7.840 2.607 1.00 97.62 224 ALA A C 1
ATOM 1763 O O . ALA A 1 224 ? -23.559 -8.817 1.863 1.00 97.62 224 ALA A O 1
ATOM 1764 N N . LYS A 1 225 ? -22.825 -6.804 2.544 1.00 97.62 225 LYS A N 1
ATOM 1765 C CA . LYS A 1 225 ? -21.731 -6.749 1.559 1.00 97.62 225 LYS A CA 1
ATOM 1766 C C . LYS A 1 225 ? -20.651 -7.800 1.837 1.00 97.62 225 LYS A C 1
ATOM 1768 O O . LYS A 1 225 ? -20.149 -8.414 0.897 1.00 97.62 225 LYS A O 1
ATOM 1773 N N . ILE A 1 226 ? -20.325 -8.056 3.107 1.00 98.25 226 ILE A N 1
ATOM 1774 C CA . ILE A 1 226 ? -19.400 -9.135 3.491 1.00 98.25 226 ILE A CA 1
ATOM 1775 C C . ILE A 1 226 ? -19.946 -10.494 3.043 1.00 98.25 226 ILE A C 1
ATOM 1777 O O . ILE A 1 226 ? -19.209 -11.263 2.433 1.00 98.25 226 ILE A O 1
ATOM 1781 N N . ALA A 1 227 ? -21.225 -10.788 3.297 1.00 98.06 227 ALA A N 1
ATOM 1782 C CA . ALA A 1 227 ? -21.851 -12.046 2.890 1.00 98.06 227 ALA A CA 1
ATOM 1783 C C . ALA A 1 227 ? -21.839 -12.224 1.363 1.00 98.06 227 ALA A C 1
ATOM 1785 O O . ALA A 1 227 ? -21.500 -13.302 0.874 1.00 98.06 227 ALA A O 1
ATOM 1786 N N . LEU A 1 228 ? -22.124 -11.154 0.614 1.00 97.81 228 LEU A N 1
ATOM 1787 C CA . LEU A 1 228 ? -22.037 -11.149 -0.846 1.00 97.81 228 LEU A CA 1
ATOM 1788 C C . LEU A 1 228 ? -20.621 -11.492 -1.336 1.00 97.81 228 LEU A C 1
ATOM 1790 O O . LEU A 1 228 ? -20.462 -12.366 -2.186 1.00 97.81 228 LEU A O 1
ATOM 1794 N N . LEU A 1 229 ? -19.595 -10.832 -0.790 1.00 98.00 229 LEU A N 1
ATOM 1795 C CA . LEU A 1 229 ? -18.200 -11.070 -1.171 1.00 98.00 229 LEU A CA 1
ATOM 1796 C C . LEU A 1 229 ? -17.726 -12.472 -0.762 1.00 98.00 229 LEU A C 1
ATOM 1798 O O . LEU A 1 229 ? -17.082 -13.156 -1.553 1.00 98.00 229 LEU A O 1
ATOM 1802 N N . ARG A 1 230 ? -18.105 -12.952 0.426 1.00 97.50 230 ARG A N 1
ATOM 1803 C CA . ARG A 1 230 ? -17.813 -14.325 0.871 1.00 97.50 230 ARG A CA 1
ATOM 1804 C C . ARG A 1 230 ? -18.404 -15.390 -0.045 1.00 97.50 230 ARG A C 1
ATOM 1806 O O . ARG A 1 230 ? -17.809 -16.450 -0.185 1.00 97.50 230 ARG A O 1
ATOM 1813 N N . GLY A 1 231 ? -19.534 -15.107 -0.693 1.00 96.81 231 GLY A N 1
ATOM 1814 C CA . GLY A 1 231 ? -20.135 -16.008 -1.675 1.00 96.81 231 GLY A CA 1
ATOM 1815 C C . GLY A 1 231 ? -19.341 -16.153 -2.979 1.00 96.81 231 GLY A C 1
ATOM 1816 O O . GLY A 1 231 ? -19.657 -17.035 -3.774 1.00 96.81 231 GLY A O 1
ATOM 1817 N N . ILE A 1 232 ? -18.340 -15.299 -3.229 1.00 97.00 232 ILE A N 1
ATOM 1818 C CA . ILE A 1 232 ? -17.611 -15.262 -4.508 1.00 97.00 232 ILE A CA 1
ATOM 1819 C C . ILE A 1 232 ? -16.086 -15.276 -4.377 1.00 97.00 232 ILE A C 1
ATOM 1821 O O . ILE A 1 232 ? -15.415 -15.499 -5.379 1.00 97.00 232 ILE A O 1
ATOM 1825 N N . THR A 1 233 ? -15.532 -15.045 -3.184 1.00 97.69 233 THR A N 1
ATOM 1826 C CA . THR A 1 233 ? -14.086 -15.083 -2.939 1.00 97.69 233 THR A CA 1
ATOM 1827 C C . THR A 1 233 ? -13.750 -15.620 -1.546 1.00 97.69 233 THR A C 1
ATOM 1829 O O . THR A 1 233 ? -14.444 -15.362 -0.560 1.00 97.69 233 THR A O 1
ATOM 1832 N N . ASN A 1 234 ? -12.620 -16.326 -1.465 1.00 97.00 234 ASN A N 1
ATOM 1833 C CA . ASN A 1 234 ? -12.015 -16.799 -0.216 1.00 97.00 234 ASN A CA 1
ATOM 1834 C C . ASN A 1 234 ? -10.863 -15.894 0.266 1.00 97.00 234 ASN A C 1
ATOM 1836 O O . ASN A 1 234 ? -10.155 -16.244 1.209 1.00 97.00 234 ASN A O 1
ATOM 1840 N N . LYS A 1 235 ? -10.625 -14.754 -0.400 1.00 98.06 235 LYS A N 1
ATOM 1841 C CA . LYS A 1 235 ? -9.580 -13.786 -0.032 1.00 98.06 235 LYS A CA 1
ATOM 1842 C C . LYS A 1 235 ? -9.953 -13.016 1.239 1.00 98.06 235 LYS A C 1
ATOM 1844 O O . LYS A 1 235 ? -11.100 -13.056 1.688 1.00 98.06 235 LYS A O 1
ATOM 1849 N N . LEU A 1 236 ? -8.991 -12.295 1.818 1.00 98.38 236 LEU A N 1
ATOM 1850 C CA . LEU A 1 236 ? -9.243 -11.499 3.020 1.00 98.38 236 LEU A CA 1
ATOM 1851 C C . LEU A 1 236 ? -10.302 -10.421 2.751 1.00 98.38 236 LEU A C 1
ATOM 1853 O O . LEU A 1 236 ? -10.256 -9.763 1.715 1.00 98.38 236 LEU A O 1
ATOM 1857 N N . LEU A 1 237 ? -11.222 -10.204 3.686 1.00 98.50 237 LEU A N 1
ATOM 1858 C CA . LEU A 1 237 ? -12.142 -9.066 3.668 1.00 98.50 237 LEU A CA 1
ATOM 1859 C C . LEU A 1 237 ? -11.789 -8.131 4.807 1.00 98.50 237 LEU A C 1
ATOM 1861 O O . LEU A 1 237 ? -11.845 -8.502 5.983 1.00 98.50 237 LEU A O 1
ATOM 1865 N N . THR A 1 238 ? -11.404 -6.920 4.436 1.00 98.12 238 THR A N 1
ATOM 1866 C CA . THR A 1 238 ? -10.862 -5.934 5.359 1.00 98.12 238 THR A CA 1
ATOM 1867 C C . THR A 1 238 ? -11.708 -4.673 5.361 1.00 98.12 238 THR A C 1
ATOM 1869 O O . THR A 1 238 ? -12.509 -4.437 4.457 1.00 98.12 238 THR A O 1
ATOM 1872 N N . THR A 1 239 ? -11.517 -3.850 6.379 1.00 96.12 239 THR A N 1
ATOM 1873 C CA . THR A 1 239 ? -12.043 -2.485 6.432 1.00 96.12 239 THR A CA 1
ATOM 1874 C C . THR A 1 239 ? -10.990 -1.579 7.037 1.00 96.12 239 THR A C 1
ATOM 1876 O O . THR A 1 239 ? -10.103 -2.047 7.760 1.00 96.12 239 THR A O 1
ATOM 1879 N N . VAL A 1 240 ? -11.133 -0.293 6.764 1.00 92.88 240 VAL A N 1
ATOM 1880 C CA . VAL A 1 240 ? -10.428 0.781 7.463 1.00 92.88 240 VAL A CA 1
ATOM 1881 C C . VAL A 1 240 ? -11.398 1.470 8.398 1.00 92.88 240 VAL A C 1
ATOM 1883 O O . VAL A 1 240 ? -12.588 1.514 8.094 1.00 92.88 240 VAL A O 1
ATOM 1886 N N . GLU A 1 241 ? -10.920 1.976 9.528 1.00 89.88 241 GLU A N 1
ATOM 1887 C CA . GLU A 1 241 ? -11.710 2.842 10.396 1.00 89.88 241 GLU A CA 1
ATOM 1888 C C . GLU A 1 241 ? -10.815 3.805 11.179 1.00 89.88 241 GLU A C 1
ATOM 1890 O O . GLU A 1 241 ? -9.776 3.391 11.693 1.00 89.88 241 GLU A O 1
ATOM 1895 N N . PHE A 1 242 ? -11.260 5.055 11.337 1.00 80.31 242 PHE A N 1
ATOM 1896 C CA . PHE A 1 242 ? -10.609 6.057 12.191 1.00 80.31 242 PHE A CA 1
ATOM 1897 C C . PHE A 1 242 ? -11.494 6.541 13.352 1.00 80.31 242 PHE A C 1
ATOM 1899 O O . PHE A 1 242 ? -11.020 7.192 14.287 1.00 80.31 242 PHE A O 1
ATOM 1906 N N . THR A 1 243 ? -12.793 6.227 13.329 1.00 63.38 243 THR A N 1
ATOM 1907 C CA . THR A 1 243 ? -13.757 6.688 14.331 1.00 63.38 243 THR A CA 1
ATOM 1908 C C . THR A 1 243 ? -13.591 5.953 15.661 1.00 63.38 243 THR A C 1
ATOM 1910 O O . THR A 1 243 ? -13.452 4.728 15.727 1.00 63.38 243 THR A O 1
ATOM 1913 N N . VAL A 1 244 ? -13.694 6.702 16.763 1.00 55.06 244 VAL A N 1
ATOM 1914 C CA . VAL A 1 244 ? -13.556 6.188 18.131 1.00 55.06 244 VAL A CA 1
ATOM 1915 C C . VAL A 1 244 ? -14.849 6.415 18.915 1.00 55.06 244 VAL A C 1
ATOM 1917 O O . VAL A 1 244 ? -15.066 7.482 19.480 1.00 55.06 244 VAL A O 1
ATOM 1920 N N . ASP A 1 245 ? -15.699 5.389 18.995 1.00 53.59 245 ASP A N 1
ATOM 1921 C CA . ASP A 1 245 ? -16.711 5.281 20.056 1.00 53.59 245 ASP A CA 1
ATOM 1922 C C . ASP A 1 245 ? -16.574 3.911 20.738 1.00 53.59 245 ASP A C 1
ATOM 1924 O O . ASP A 1 245 ? -17.155 2.920 20.288 1.00 53.59 245 ASP A O 1
ATOM 1928 N N . PRO A 1 246 ? -15.800 3.819 21.831 1.00 48.31 246 PRO A N 1
ATOM 1929 C CA . PRO A 1 246 ? -15.540 2.546 22.492 1.00 48.31 246 PRO A CA 1
ATOM 1930 C C . PRO A 1 246 ? -16.757 1.995 23.241 1.00 48.31 246 PRO A C 1
ATOM 1932 O O . PRO A 1 246 ? -16.703 0.888 23.774 1.00 48.31 246 PRO A O 1
ATOM 1935 N N . LEU A 1 247 ? -17.846 2.764 23.320 1.00 47.78 247 LEU A N 1
ATOM 1936 C CA . LEU A 1 247 ? -19.065 2.378 24.019 1.00 47.78 247 LEU A CA 1
ATOM 1937 C C . LEU A 1 247 ? -20.107 1.779 23.074 1.00 47.78 247 LEU A C 1
ATOM 1939 O O . LEU A 1 247 ? -21.077 1.184 23.546 1.00 47.78 247 LEU A O 1
ATOM 1943 N N . LYS A 1 248 ? -19.923 1.900 21.753 1.00 61.62 248 LYS A N 1
ATOM 1944 C CA . LYS A 1 248 ? -20.880 1.406 20.760 1.00 61.62 248 LYS A CA 1
ATOM 1945 C C . LYS A 1 248 ? -20.183 0.549 19.717 1.00 61.62 248 LYS A C 1
ATOM 1947 O O . LYS A 1 248 ? -19.300 0.985 18.988 1.00 61.62 248 LYS A O 1
ATOM 1952 N N . LYS A 1 249 ? -20.625 -0.702 19.608 1.00 72.94 249 LYS A N 1
ATOM 1953 C CA . LYS A 1 249 ? -20.177 -1.606 18.551 1.00 72.94 249 LYS A CA 1
ATOM 1954 C C . LYS A 1 249 ? -20.839 -1.226 17.231 1.00 72.94 249 LYS A C 1
ATOM 1956 O O . LYS A 1 249 ? -22.034 -1.441 17.065 1.00 72.94 249 LYS A O 1
ATOM 1961 N N . ARG A 1 250 ? -20.053 -0.644 16.325 1.00 82.56 250 ARG A N 1
ATOM 1962 C CA . ARG A 1 250 ? -20.527 -0.099 15.040 1.00 82.56 250 ARG A CA 1
ATOM 1963 C C . ARG A 1 250 ? -19.873 -0.735 13.812 1.00 82.56 250 ARG A C 1
ATOM 1965 O O . ARG A 1 250 ? -20.322 -0.487 12.700 1.00 82.56 250 ARG A O 1
ATOM 1972 N N . LEU A 1 251 ? -18.874 -1.595 14.009 1.00 89.06 251 LEU A N 1
ATOM 1973 C CA . LEU A 1 251 ? -18.319 -2.434 12.948 1.00 89.06 251 LEU A CA 1
ATOM 1974 C C . LEU A 1 251 ? -18.847 -3.866 13.019 1.00 89.06 251 LEU A C 1
ATOM 1976 O O . LEU A 1 251 ? -19.145 -4.399 14.096 1.00 89.06 251 LEU A O 1
ATOM 1980 N N . SER A 1 252 ? -18.913 -4.502 11.853 1.00 91.88 252 SER A N 1
ATOM 1981 C CA . SER A 1 252 ? -19.145 -5.937 11.738 1.00 91.88 252 SER A CA 1
ATOM 1982 C C . SER A 1 252 ? -18.039 -6.757 12.417 1.00 91.88 252 SER A C 1
ATOM 1984 O O . SER A 1 252 ? -16.859 -6.419 12.384 1.00 91.88 252 SER A O 1
ATOM 1986 N N . ASN A 1 253 ? -18.427 -7.895 12.995 1.00 91.06 253 ASN A N 1
ATOM 1987 C CA . ASN A 1 253 ? -17.500 -8.916 13.487 1.00 91.06 253 ASN A CA 1
ATOM 1988 C C . ASN A 1 253 ? -16.951 -9.831 12.380 1.00 91.06 253 ASN A C 1
ATOM 1990 O O . ASN A 1 253 ? -16.111 -10.674 12.677 1.00 91.06 253 ASN A O 1
ATOM 1994 N N . ASN A 1 254 ? -17.453 -9.704 11.150 1.00 95.06 254 ASN A N 1
ATOM 1995 C CA . ASN A 1 254 ? -17.183 -10.633 10.052 1.00 95.06 254 ASN A CA 1
ATOM 1996 C C . ASN A 1 254 ? -16.028 -10.179 9.140 1.00 95.06 254 ASN A C 1
ATOM 1998 O O . ASN A 1 254 ? -15.761 -10.828 8.129 1.00 95.06 254 ASN A O 1
ATOM 2002 N N . TYR A 1 255 ? -15.354 -9.076 9.478 1.00 96.88 255 TYR A N 1
ATOM 2003 C CA . TYR A 1 255 ? -14.079 -8.708 8.863 1.00 96.88 255 TYR A CA 1
ATOM 2004 C C . TYR A 1 255 ? -12.962 -9.639 9.338 1.00 96.88 255 TYR A C 1
ATOM 2006 O O . TYR A 1 255 ? -12.903 -9.991 10.516 1.00 96.88 255 TYR A O 1
ATOM 2014 N N . ASP A 1 256 ? -12.027 -9.972 8.448 1.00 97.62 256 ASP A N 1
ATOM 2015 C CA . ASP A 1 256 ? -10.817 -10.703 8.841 1.00 97.62 256 ASP A CA 1
ATOM 2016 C C . ASP A 1 256 ? -9.801 -9.762 9.488 1.00 97.62 256 ASP A C 1
ATOM 2018 O O . ASP A 1 256 ? -9.127 -10.121 10.458 1.00 97.62 256 ASP A O 1
ATOM 2022 N N . ILE A 1 257 ? -9.684 -8.550 8.934 1.00 96.81 257 ILE A N 1
ATOM 2023 C CA . ILE A 1 257 ? -8.744 -7.522 9.374 1.00 96.81 257 ILE A CA 1
ATOM 2024 C C . ILE A 1 257 ? -9.454 -6.172 9.447 1.00 96.81 257 ILE A C 1
ATOM 2026 O O . ILE A 1 257 ? -10.152 -5.778 8.514 1.00 96.81 257 ILE A O 1
ATOM 2030 N N . ILE A 1 258 ? -9.225 -5.451 10.541 1.00 95.19 258 ILE A N 1
ATOM 2031 C CA . ILE A 1 258 ? -9.552 -4.030 10.659 1.00 95.19 258 ILE A CA 1
ATOM 2032 C C . ILE A 1 258 ? -8.227 -3.271 10.704 1.00 95.19 258 ILE A C 1
ATOM 2034 O O . ILE A 1 258 ? -7.419 -3.473 11.620 1.00 95.19 258 ILE A O 1
ATOM 2038 N N . PHE A 1 259 ? -8.006 -2.424 9.705 1.00 95.81 259 PHE A N 1
ATOM 2039 C CA . PHE A 1 259 ? -6.947 -1.426 9.713 1.00 95.81 259 PHE A CA 1
ATOM 2040 C C . PHE A 1 259 ? -7.454 -0.209 10.477 1.00 95.81 259 PHE A C 1
ATOM 2042 O O . PHE A 1 259 ? -8.535 0.301 10.194 1.00 95.81 259 PHE A O 1
ATOM 2049 N N . LEU A 1 260 ? -6.721 0.172 11.517 1.00 91.62 260 LEU A N 1
ATOM 2050 C CA . LEU A 1 260 ? -7.166 1.180 12.467 1.00 91.62 260 LEU A CA 1
ATOM 2051 C C . LEU A 1 260 ? -6.320 2.441 12.327 1.00 91.62 260 LEU A C 1
ATOM 2053 O O . LEU A 1 260 ? -5.177 2.483 12.791 1.00 91.62 260 LEU A O 1
ATOM 2057 N N . ASP A 1 261 ? -6.920 3.444 11.707 1.00 90.19 261 ASP A N 1
ATOM 2058 C CA . ASP A 1 261 ? -6.340 4.731 11.360 1.00 90.19 261 ASP A CA 1
ATOM 2059 C C . ASP A 1 261 ? -6.396 5.653 12.581 1.00 90.19 261 ASP A C 1
ATOM 2061 O O . ASP A 1 261 ? -7.430 6.228 12.911 1.00 90.19 261 ASP A O 1
ATOM 2065 N N . ILE A 1 262 ? -5.286 5.760 13.321 1.00 79.44 262 ILE A N 1
ATOM 2066 C CA . ILE A 1 262 ? -5.248 6.581 14.540 1.00 79.44 262 ILE A CA 1
ATOM 2067 C C . ILE A 1 262 ? -4.223 7.688 14.384 1.00 79.44 262 ILE A C 1
ATOM 2069 O O . ILE A 1 262 ? -3.045 7.531 14.703 1.00 79.44 262 ILE A O 1
ATOM 2073 N N . TYR A 1 263 ? -4.702 8.825 13.892 1.00 86.31 263 TYR A N 1
ATOM 2074 C CA . TYR A 1 263 ? -3.872 9.970 13.543 1.00 86.31 263 TYR A CA 1
ATOM 2075 C C . TYR A 1 263 ? -3.683 10.946 14.702 1.00 86.31 263 TYR A C 1
ATOM 2077 O O . TYR A 1 263 ? -4.423 10.944 15.689 1.00 86.31 263 TYR A O 1
ATOM 2085 N N . ASN A 1 264 ? -2.663 11.790 14.587 1.00 89.12 264 ASN A N 1
ATOM 2086 C CA . ASN A 1 264 ? -2.453 12.914 15.491 1.00 89.12 264 ASN A CA 1
ATOM 2087 C C . ASN A 1 264 ? -3.578 13.945 15.344 1.00 89.12 264 ASN A C 1
ATOM 2089 O O . ASN A 1 264 ? -3.978 14.256 14.224 1.00 89.12 264 ASN A O 1
ATOM 2093 N N . ASP A 1 265 ? -4.044 14.525 16.453 1.00 85.50 265 ASP A N 1
ATOM 2094 C CA . ASP A 1 265 ? -4.921 15.704 16.372 1.00 85.50 265 ASP A CA 1
ATOM 2095 C C . ASP A 1 265 ? -4.082 16.975 16.182 1.00 85.50 265 ASP A C 1
ATOM 2097 O O . ASP A 1 265 ? -2.884 16.996 16.488 1.00 85.50 265 ASP A O 1
ATOM 2101 N N . SER A 1 266 ? -4.705 18.071 15.732 1.00 84.88 266 SER A N 1
ATOM 2102 C CA . SER A 1 266 ? -4.023 19.367 15.596 1.00 84.88 266 SER A CA 1
ATOM 2103 C C . SER A 1 266 ? -3.428 19.834 16.929 1.00 84.88 266 SER A C 1
ATOM 2105 O O . SER A 1 266 ? -2.255 20.206 16.969 1.00 84.88 266 SER A O 1
ATOM 2107 N N . ASN A 1 267 ? -4.197 19.741 18.029 1.00 79.06 267 ASN A N 1
ATOM 2108 C CA . ASN A 1 267 ? -3.790 20.076 19.404 1.00 79.06 267 ASN A CA 1
ATOM 2109 C C . ASN A 1 267 ? -2.959 21.381 19.485 1.00 79.06 267 ASN A C 1
ATOM 2111 O O . ASN A 1 267 ? -2.013 21.461 20.265 1.00 79.06 267 ASN A O 1
ATOM 2115 N N . MET A 1 268 ? -3.295 22.377 18.656 1.00 75.31 268 MET A N 1
ATOM 2116 C CA . MET A 1 268 ? -2.493 23.594 18.443 1.00 75.31 268 MET A CA 1
ATOM 2117 C C . MET A 1 268 ? -2.347 24.441 19.717 1.00 75.31 268 MET A C 1
ATOM 2119 O O . MET A 1 268 ? -1.350 25.135 19.879 1.00 75.31 268 MET A O 1
ATOM 2123 N N . ASP A 1 269 ? -3.303 24.329 20.642 1.00 81.38 269 ASP A N 1
ATOM 2124 C CA . ASP A 1 269 ? -3.322 25.075 21.907 1.00 81.38 269 ASP A CA 1
ATOM 2125 C C . ASP A 1 269 ? -2.453 24.440 23.012 1.00 81.38 269 ASP A C 1
ATOM 2127 O O . ASP A 1 269 ? -2.351 24.971 24.119 1.00 81.38 269 ASP A O 1
ATOM 2131 N N . LEU A 1 270 ? -1.856 23.272 22.754 1.00 76.12 270 LEU A N 1
ATOM 2132 C CA . LEU A 1 270 ? -1.026 22.545 23.714 1.00 76.12 270 LEU A CA 1
ATOM 2133 C C . LEU A 1 270 ? 0.463 22.717 23.400 1.00 76.12 270 LEU A C 1
ATOM 2135 O O . LEU A 1 270 ? 0.871 22.837 22.247 1.00 76.12 270 LEU A O 1
ATOM 2139 N N . LYS A 1 271 ? 1.303 22.634 24.439 1.00 77.81 271 LYS A N 1
ATOM 2140 C CA . LYS A 1 271 ? 2.751 22.467 24.254 1.00 77.81 271 LYS A CA 1
ATOM 2141 C C . LYS A 1 271 ? 3.027 21.150 23.524 1.00 77.81 271 LYS A C 1
ATOM 2143 O O . LYS A 1 271 ? 2.324 20.165 23.750 1.00 77.81 271 LYS A O 1
ATOM 2148 N N . ASP A 1 272 ? 4.068 21.113 22.694 1.00 75.31 272 ASP A N 1
ATOM 2149 C CA . ASP A 1 272 ? 4.322 19.973 21.800 1.00 75.31 272 ASP A CA 1
ATOM 2150 C C . ASP A 1 272 ? 4.505 18.637 22.545 1.00 75.31 272 ASP A C 1
ATOM 2152 O O . ASP A 1 272 ? 3.959 17.612 22.132 1.00 75.31 272 ASP A O 1
ATOM 2156 N N . GLU A 1 273 ? 5.181 18.641 23.698 1.00 73.69 273 GLU A N 1
ATOM 2157 C CA . GLU A 1 273 ? 5.291 17.471 24.578 1.00 73.69 273 GLU A CA 1
ATOM 2158 C C . GLU A 1 273 ? 3.929 16.982 25.095 1.00 73.69 273 GLU A C 1
ATOM 2160 O O . GLU A 1 273 ? 3.646 15.784 25.035 1.00 73.69 273 GLU A O 1
ATOM 2165 N N . ASP A 1 274 ? 3.065 17.890 25.557 1.00 69.06 274 ASP A N 1
ATOM 2166 C CA . ASP A 1 274 ? 1.734 17.546 26.069 1.00 69.06 274 ASP A CA 1
ATOM 2167 C C . ASP A 1 274 ? 0.833 17.019 24.943 1.00 69.06 274 ASP A C 1
ATOM 2169 O O . ASP A 1 274 ? 0.132 16.017 25.113 1.00 69.06 274 ASP A O 1
ATOM 2173 N N . ALA A 1 275 ? 0.898 17.645 23.763 1.00 70.50 275 ALA A N 1
ATOM 2174 C CA . ALA A 1 275 ? 0.206 17.189 22.562 1.00 70.50 275 ALA A CA 1
ATOM 2175 C C . ALA A 1 275 ? 0.685 15.794 22.129 1.00 70.50 275 ALA A C 1
ATOM 2177 O O . ALA A 1 275 ? -0.132 14.914 21.864 1.00 70.50 275 ALA A O 1
ATOM 2178 N N . THR A 1 276 ? 2.001 15.558 22.140 1.00 72.75 276 THR A N 1
ATOM 2179 C CA . THR A 1 276 ? 2.614 14.257 21.828 1.00 72.75 276 THR A CA 1
ATOM 2180 C C . THR A 1 276 ? 2.106 13.166 22.771 1.00 72.75 276 THR A C 1
ATOM 2182 O O . THR A 1 276 ? 1.709 12.092 22.320 1.00 72.75 276 THR A O 1
ATOM 2185 N N . GLN A 1 277 ? 2.090 13.422 24.083 1.00 71.69 277 GLN A N 1
ATOM 2186 C CA . GLN A 1 277 ? 1.599 12.450 25.067 1.00 71.69 277 GLN A CA 1
ATOM 2187 C C . GLN A 1 277 ? 0.097 12.190 24.922 1.00 71.69 277 GLN A C 1
ATOM 2189 O O . GLN A 1 277 ? -0.350 11.049 25.058 1.00 71.69 277 GLN A O 1
ATOM 2194 N N . LYS A 1 278 ? -0.688 13.229 24.617 1.00 74.94 278 LYS A N 1
ATOM 2195 C CA . LYS A 1 278 ? -2.126 13.104 24.366 1.00 74.94 278 LYS A CA 1
ATOM 2196 C C . LYS A 1 278 ? -2.409 12.239 23.135 1.00 74.94 278 LYS A C 1
ATOM 2198 O O . LYS A 1 278 ? -3.226 11.322 23.234 1.00 74.94 278 LYS A O 1
ATOM 2203 N N . ASP A 1 279 ? -1.700 12.472 22.030 1.00 76.88 279 ASP A N 1
ATOM 2204 C CA . ASP A 1 279 ? -1.816 11.676 20.803 1.00 76.88 279 ASP A CA 1
ATOM 2205 C C . ASP A 1 279 ? -1.441 10.209 21.059 1.00 76.88 279 ASP A C 1
ATOM 2207 O O . ASP A 1 279 ? -2.230 9.311 20.768 1.00 76.88 279 ASP A O 1
ATOM 2211 N N . LEU A 1 280 ? -0.294 9.948 21.699 1.00 73.62 280 LEU A N 1
ATOM 2212 C CA . LEU A 1 280 ? 0.136 8.585 22.033 1.00 73.62 280 LEU A CA 1
ATOM 2213 C C . LEU A 1 280 ? -0.867 7.863 22.932 1.00 73.62 280 LEU A C 1
ATOM 2215 O O . LEU A 1 280 ? -1.180 6.694 22.706 1.00 73.62 280 LEU A O 1
ATOM 2219 N N . ARG A 1 281 ? -1.407 8.555 23.941 1.00 68.94 281 ARG A N 1
ATOM 2220 C CA . ARG A 1 281 ? -2.435 7.987 24.815 1.00 68.94 281 ARG A CA 1
ATOM 2221 C C . ARG A 1 281 ? -3.687 7.622 24.023 1.00 68.94 281 ARG A C 1
ATOM 2223 O O . ARG A 1 281 ? -4.212 6.528 24.219 1.00 68.94 281 ARG A O 1
ATOM 2230 N N . LYS A 1 282 ? -4.155 8.504 23.135 1.00 79.12 282 LYS A N 1
ATOM 2231 C CA . LYS A 1 282 ? -5.303 8.240 22.256 1.00 79.12 282 LYS A CA 1
ATOM 2232 C C . LYS A 1 282 ? -5.045 7.021 21.370 1.00 79.12 282 LYS A C 1
ATOM 2234 O O . LYS A 1 282 ? -5.882 6.120 21.335 1.00 79.12 282 LYS A O 1
ATOM 2239 N N . MET A 1 283 ? -3.882 6.966 20.719 1.00 76.00 283 MET A N 1
ATOM 2240 C CA . MET A 1 283 ? -3.458 5.860 19.854 1.00 76.00 283 MET A CA 1
ATOM 2241 C C . MET A 1 283 ? -3.475 4.514 20.589 1.00 76.00 283 MET A C 1
ATOM 2243 O O . MET A 1 283 ? -4.150 3.575 20.168 1.00 76.00 283 MET A O 1
ATOM 2247 N N . LEU A 1 284 ? -2.801 4.434 21.739 1.00 73.50 284 LEU A N 1
ATOM 2248 C CA . LEU A 1 284 ? -2.699 3.203 22.525 1.00 73.50 284 LEU A CA 1
ATOM 2249 C C . LEU A 1 284 ? -4.060 2.731 23.052 1.00 73.50 284 LEU A C 1
ATOM 2251 O O . LEU A 1 284 ? -4.410 1.561 22.904 1.00 73.50 284 LEU A O 1
ATOM 2255 N N . VAL A 1 285 ? -4.841 3.645 23.634 1.00 72.12 285 VAL A N 1
ATOM 2256 C CA . VAL A 1 285 ? -6.161 3.323 24.195 1.00 72.12 285 VAL A CA 1
ATOM 2257 C C . VAL A 1 285 ? -7.108 2.835 23.102 1.00 72.12 285 VAL A C 1
ATOM 2259 O O . VAL A 1 285 ? -7.776 1.819 23.283 1.00 72.12 285 VAL A O 1
ATOM 2262 N N . THR A 1 286 ? -7.141 3.518 21.957 1.00 74.75 286 THR A N 1
ATOM 2263 C CA . THR A 1 286 ? -8.024 3.153 20.842 1.00 74.75 286 THR A CA 1
ATOM 2264 C C . THR A 1 286 ? -7.670 1.772 20.293 1.00 74.75 286 THR A C 1
ATOM 2266 O O . THR A 1 286 ? -8.549 0.920 20.159 1.00 74.75 286 THR A O 1
ATOM 2269 N N . PHE A 1 287 ? -6.382 1.506 20.065 1.00 77.44 287 PHE A N 1
ATOM 2270 C CA . PHE A 1 287 ? -5.912 0.211 19.575 1.00 77.44 287 PHE A CA 1
ATOM 2271 C C . PHE A 1 287 ? -6.297 -0.951 20.498 1.00 77.44 287 PHE A C 1
ATOM 2273 O O . PHE A 1 287 ? -6.818 -1.973 20.040 1.00 77.44 287 PHE A O 1
ATOM 2280 N N . ASP A 1 288 ? -6.103 -0.788 21.808 1.00 73.12 288 ASP A N 1
ATOM 2281 C CA . ASP A 1 288 ? -6.441 -1.822 22.786 1.00 73.12 288 ASP A CA 1
ATOM 2282 C C . ASP A 1 288 ? -7.951 -2.060 22.907 1.00 73.12 288 ASP A C 1
ATOM 2284 O O . ASP A 1 288 ? -8.376 -3.198 23.131 1.00 73.12 288 ASP A O 1
ATOM 2288 N N . LEU A 1 289 ? -8.770 -1.015 22.759 1.00 73.19 289 LEU A N 1
ATOM 2289 C CA . LEU A 1 289 ? -10.228 -1.140 22.788 1.00 73.19 289 LEU A CA 1
ATOM 2290 C C . LEU A 1 289 ? -10.732 -1.922 21.573 1.00 73.19 289 LEU A C 1
ATOM 2292 O O . LEU A 1 289 ? -11.464 -2.898 21.748 1.00 73.19 289 LEU A O 1
ATOM 2296 N N . TYR A 1 290 ? -10.250 -1.598 20.372 1.00 78.12 290 TYR A N 1
ATOM 2297 C CA . TYR A 1 290 ? -10.594 -2.337 19.155 1.00 78.12 290 TYR A CA 1
ATOM 2298 C C . TYR A 1 290 ? -10.204 -3.816 19.244 1.00 78.12 290 TYR A C 1
ATOM 2300 O O . TYR A 1 290 ? -11.019 -4.688 18.939 1.00 78.12 290 TYR A O 1
ATOM 2308 N N . LYS A 1 291 ? -9.003 -4.121 19.754 1.00 76.62 291 LYS A N 1
ATOM 2309 C CA . LYS A 1 291 ? -8.537 -5.509 19.941 1.00 76.62 291 LYS A CA 1
ATOM 2310 C C . LYS A 1 291 ? -9.393 -6.327 20.903 1.00 76.62 291 LYS A C 1
ATOM 2312 O O . LYS A 1 291 ? -9.402 -7.550 20.810 1.00 76.62 291 LYS A O 1
ATOM 2317 N N . LYS A 1 292 ? -10.059 -5.679 21.860 1.00 72.56 292 LYS A N 1
ATOM 2318 C CA . LYS A 1 292 ? -10.941 -6.344 22.831 1.00 72.56 292 LYS A CA 1
ATOM 2319 C C . LYS A 1 292 ? -12.382 -6.445 22.336 1.00 72.56 292 LYS A C 1
ATOM 2321 O O . LYS A 1 292 ? -13.093 -7.360 22.741 1.00 72.56 292 LYS A O 1
ATOM 2326 N N . GLN A 1 293 ? -12.819 -5.497 21.512 1.00 76.12 293 GLN A N 1
ATOM 2327 C CA . GLN A 1 293 ? -14.209 -5.362 21.078 1.00 76.12 293 GLN A CA 1
ATOM 2328 C C . GLN A 1 293 ? -14.552 -6.224 19.853 1.00 76.12 293 GLN A C 1
ATOM 2330 O O . GLN A 1 293 ? -15.703 -6.662 19.713 1.00 76.12 293 GLN A O 1
ATOM 2335 N N . TYR A 1 294 ? -13.572 -6.473 18.981 1.00 80.75 294 TYR A N 1
ATOM 2336 C CA . TYR A 1 294 ? -13.768 -7.140 17.695 1.00 80.75 294 TYR A CA 1
ATOM 2337 C C . TYR A 1 294 ? -12.985 -8.450 17.595 1.00 80.75 294 TYR A C 1
ATOM 2339 O O . TYR A 1 294 ? -11.910 -8.598 18.167 1.00 80.75 294 TYR A O 1
ATOM 2347 N N . HIS A 1 295 ? -13.546 -9.412 16.858 1.00 84.88 295 HIS A N 1
ATOM 2348 C CA . HIS A 1 295 ? -12.891 -10.700 16.593 1.00 84.88 295 HIS A CA 1
ATOM 2349 C C . HIS A 1 295 ? -11.835 -10.613 15.481 1.00 84.88 295 HIS A C 1
ATOM 2351 O O . HIS A 1 295 ? -10.963 -11.476 15.401 1.00 84.88 295 HIS A O 1
ATOM 2357 N N . ALA A 1 296 ? -11.920 -9.586 14.630 1.00 90.06 296 ALA A N 1
ATOM 2358 C CA . ALA A 1 296 ? -10.986 -9.350 13.540 1.00 90.06 296 ALA A CA 1
ATOM 2359 C C . ALA A 1 296 ? -9.556 -9.128 14.056 1.00 90.06 296 ALA A C 1
ATOM 2361 O O . ALA A 1 296 ? -9.335 -8.601 15.152 1.00 90.06 296 ALA A O 1
ATOM 2362 N N . ARG A 1 297 ? -8.560 -9.452 13.228 1.00 91.12 297 ARG A N 1
ATOM 2363 C CA . ARG A 1 297 ? -7.180 -9.028 13.478 1.00 91.12 297 ARG A CA 1
ATOM 2364 C C . ARG A 1 297 ? -7.106 -7.508 13.341 1.00 91.12 297 ARG A C 1
ATOM 2366 O O . ARG A 1 297 ? -7.361 -6.971 12.271 1.00 91.12 297 ARG A O 1
ATOM 2373 N N . ILE A 1 298 ? -6.708 -6.818 14.405 1.00 89.75 298 ILE A N 1
ATOM 2374 C CA . ILE A 1 298 ? -6.520 -5.362 14.371 1.00 89.75 298 ILE A CA 1
ATOM 2375 C C . ILE A 1 298 ? -5.074 -5.045 13.998 1.00 89.75 298 ILE A C 1
ATOM 2377 O O . ILE A 1 298 ? -4.146 -5.513 14.668 1.00 89.75 298 ILE A O 1
ATOM 2381 N N . ILE A 1 299 ? -4.884 -4.251 12.947 1.00 93.19 299 ILE A N 1
ATOM 2382 C CA . ILE A 1 299 ? -3.576 -3.759 12.505 1.00 93.19 299 ILE A CA 1
ATOM 2383 C C . ILE A 1 299 ? -3.560 -2.235 12.679 1.00 93.19 299 ILE A C 1
ATOM 2385 O O . ILE A 1 299 ? -4.427 -1.567 12.118 1.00 93.19 299 ILE A O 1
ATOM 2389 N N . PRO A 1 300 ? -2.618 -1.670 13.459 1.00 91.50 300 PRO A N 1
ATOM 2390 C CA . PRO A 1 300 ? -2.540 -0.228 13.630 1.00 91.50 300 PRO A CA 1
ATOM 2391 C C . PRO A 1 300 ? -2.033 0.419 12.343 1.00 91.50 300 PRO A C 1
ATOM 2393 O O . PRO A 1 300 ? -1.099 -0.092 11.716 1.00 91.50 300 PRO A O 1
ATOM 2396 N N . VAL A 1 301 ? -2.609 1.560 11.994 1.00 95.12 301 VAL A N 1
ATOM 2397 C CA . VAL A 1 301 ? -2.163 2.404 10.890 1.00 95.12 301 VAL A CA 1
ATOM 2398 C C . VAL A 1 301 ? -1.661 3.724 11.457 1.00 95.12 301 VAL A C 1
ATOM 2400 O O . VAL A 1 301 ? -2.333 4.366 12.266 1.00 95.12 301 VAL A O 1
ATOM 2403 N N . VAL A 1 302 ? -0.445 4.101 11.065 1.00 93.38 302 VAL A N 1
ATOM 2404 C CA . VAL A 1 302 ? 0.183 5.364 11.468 1.00 93.38 302 VAL A CA 1
ATOM 2405 C C . VAL A 1 302 ? 0.096 6.408 10.359 1.00 93.38 302 VAL A C 1
ATOM 2407 O O . VAL A 1 302 ? -0.056 6.086 9.178 1.00 93.38 302 VAL A O 1
ATOM 2410 N N . MET A 1 303 ? 0.238 7.670 10.754 1.00 94.00 303 MET A N 1
ATOM 2411 C CA . MET A 1 303 ? 0.182 8.818 9.860 1.00 94.00 303 MET A CA 1
ATOM 2412 C C . MET A 1 303 ? 1.508 8.960 9.087 1.00 94.00 303 MET A C 1
ATOM 2414 O O . MET A 1 303 ? 2.533 9.365 9.626 1.00 94.00 303 MET A O 1
ATOM 2418 N N . GLY A 1 304 ? 1.487 8.606 7.809 1.00 95.81 304 GLY A N 1
ATOM 2419 C CA . GLY A 1 304 ? 2.517 8.825 6.786 1.00 95.81 304 GLY A CA 1
ATOM 2420 C C . GLY A 1 304 ? 2.244 10.046 5.907 1.00 95.81 304 GLY A C 1
ATOM 2421 O O . GLY A 1 304 ? 2.548 10.036 4.718 1.00 95.81 304 GLY A O 1
ATOM 2422 N N . PHE A 1 305 ? 1.641 11.088 6.470 1.00 94.88 305 PHE A N 1
ATOM 2423 C CA . PHE A 1 305 ? 1.332 12.340 5.785 1.00 94.88 305 PHE A CA 1
ATOM 2424 C C . PHE A 1 305 ? 1.260 13.490 6.794 1.00 94.88 305 PHE A C 1
ATOM 2426 O O . PHE A 1 305 ? 1.389 13.277 8.000 1.00 94.88 305 PHE A O 1
ATOM 2433 N N . LYS A 1 306 ? 1.044 14.714 6.314 1.00 94.31 306 LYS A N 1
ATOM 2434 C CA . LYS A 1 306 ? 0.793 15.896 7.145 1.00 94.31 306 LYS A CA 1
ATOM 2435 C C . LYS A 1 306 ? -0.419 16.656 6.619 1.00 94.31 306 LYS A C 1
ATOM 2437 O O . LYS A 1 306 ? -0.414 17.068 5.464 1.00 94.31 306 LYS A O 1
ATOM 2442 N N . TYR A 1 307 ? -1.409 16.908 7.473 1.00 92.94 307 TYR A N 1
ATOM 2443 C CA . TYR A 1 307 ? -2.506 17.822 7.144 1.00 92.94 307 TYR A CA 1
ATOM 2444 C C . TYR A 1 307 ? -2.045 19.288 7.114 1.00 92.94 307 TYR A C 1
ATOM 2446 O O . TYR A 1 307 ? -1.193 19.721 7.907 1.00 92.94 307 TYR A O 1
ATOM 2454 N N . VAL A 1 308 ? -2.698 20.077 6.264 1.00 90.56 308 VAL A N 1
ATOM 2455 C CA . VAL A 1 308 ? -2.723 21.539 6.359 1.00 90.56 308 VAL A CA 1
ATOM 2456 C C . VAL A 1 308 ? -3.365 21.908 7.700 1.00 90.56 308 VAL A C 1
ATOM 2458 O O . VAL A 1 308 ? -4.438 21.415 8.038 1.00 90.56 308 VAL A O 1
ATOM 2461 N N . ASN A 1 309 ? -2.690 22.734 8.504 1.00 89.31 309 ASN A N 1
ATOM 2462 C CA . ASN A 1 309 ? -3.108 23.094 9.873 1.00 89.31 309 ASN A CA 1
ATOM 2463 C C . ASN A 1 309 ? -3.264 21.904 10.853 1.00 89.31 309 ASN A C 1
ATOM 2465 O O . ASN A 1 309 ? -3.911 22.029 11.895 1.00 89.31 309 ASN A O 1
ATOM 2469 N N . GLY A 1 310 ? -2.676 20.747 10.532 1.00 90.88 310 GLY A N 1
ATOM 2470 C CA . GLY A 1 310 ? -2.631 19.585 11.417 1.00 90.88 310 GLY A CA 1
ATOM 2471 C C . GLY A 1 310 ? -1.462 19.604 12.399 1.00 90.88 310 GLY A C 1
ATOM 2472 O O . GLY A 1 310 ? -0.782 20.612 12.590 1.00 90.88 310 GLY A O 1
ATOM 2473 N N . ALA A 1 311 ? -1.201 18.443 13.000 1.00 91.75 311 ALA A N 1
ATOM 2474 C CA . ALA A 1 311 ? -0.025 18.243 13.835 1.00 91.75 311 ALA A CA 1
ATOM 2475 C C . ALA A 1 311 ? 1.280 18.593 13.082 1.00 91.75 311 ALA A C 1
ATOM 2477 O O . ALA A 1 311 ? 1.410 18.279 11.893 1.00 91.75 311 ALA A O 1
ATOM 2478 N N . PRO A 1 312 ? 2.277 19.191 13.759 1.00 92.50 312 PRO A N 1
ATOM 2479 C CA . PRO A 1 312 ? 3.609 19.382 13.196 1.00 92.50 312 PRO A CA 1
ATOM 2480 C C . PRO A 1 312 ? 4.230 18.061 12.710 1.00 92.50 312 PRO A C 1
ATOM 2482 O O . PRO A 1 312 ? 4.084 17.020 13.355 1.00 92.50 312 PRO A O 1
ATOM 2485 N N . LEU A 1 313 ? 4.964 18.098 11.591 1.00 93.75 313 LEU A N 1
ATOM 2486 C CA . LEU A 1 313 ? 5.528 16.894 10.959 1.00 93.75 313 LEU A CA 1
ATOM 2487 C C . LEU A 1 313 ? 6.469 16.116 11.890 1.00 93.75 313 LEU A C 1
ATOM 2489 O O . LEU A 1 313 ? 6.440 14.889 11.936 1.00 93.75 313 LEU A O 1
ATOM 2493 N N . ASN A 1 314 ? 7.279 16.818 12.682 1.00 91.12 314 ASN A N 1
ATOM 2494 C CA . ASN A 1 314 ? 8.150 16.202 13.683 1.00 91.12 314 ASN A CA 1
ATOM 2495 C C . ASN A 1 314 ? 7.352 15.416 14.743 1.00 91.12 314 ASN A C 1
ATOM 2497 O O . ASN A 1 314 ? 7.782 14.329 15.134 1.00 91.12 314 ASN A O 1
ATOM 2501 N N . ARG A 1 315 ? 6.183 15.915 15.175 1.00 88.94 315 ARG A N 1
ATOM 2502 C CA . ARG A 1 315 ? 5.287 15.206 16.102 1.00 88.94 315 ARG A CA 1
ATOM 2503 C C . ARG A 1 315 ? 4.666 13.978 15.445 1.00 88.94 315 ARG A C 1
ATOM 2505 O O . ARG A 1 315 ? 4.655 12.911 16.063 1.00 88.94 315 ARG A O 1
ATOM 2512 N N . VAL A 1 316 ? 4.222 14.097 14.194 1.00 94.12 316 VAL A N 1
ATOM 2513 C CA . VAL A 1 316 ? 3.723 12.964 13.396 1.00 94.12 316 VAL A CA 1
ATOM 2514 C C . VAL A 1 316 ? 4.773 11.852 13.321 1.00 94.12 316 VAL A C 1
ATOM 2516 O O . VAL A 1 316 ? 4.500 10.710 13.693 1.00 94.12 316 VAL A O 1
ATOM 2519 N N . VAL A 1 317 ? 6.011 12.195 12.953 1.00 90.06 317 VAL A N 1
ATOM 2520 C CA . VAL A 1 317 ? 7.124 11.239 12.869 1.00 90.06 317 VAL A CA 1
ATOM 2521 C C . VAL A 1 317 ? 7.431 10.611 14.233 1.00 90.06 317 VAL A C 1
ATOM 2523 O O . VAL A 1 317 ? 7.550 9.389 14.346 1.00 90.06 317 VAL A O 1
ATOM 2526 N N . LYS A 1 318 ? 7.535 11.424 15.291 1.00 82.12 318 LYS A N 1
ATOM 2527 C CA . LYS A 1 318 ? 7.847 10.967 16.657 1.00 82.12 318 LYS A CA 1
ATOM 2528 C C . LYS A 1 318 ? 6.794 9.993 17.183 1.00 82.12 318 LYS A C 1
ATOM 2530 O O . LYS A 1 318 ? 7.136 8.914 17.669 1.00 82.12 318 LYS A O 1
ATOM 2535 N N . THR A 1 319 ? 5.520 10.358 17.087 1.00 80.56 319 THR A N 1
ATOM 2536 C CA . THR A 1 319 ? 4.415 9.535 17.597 1.00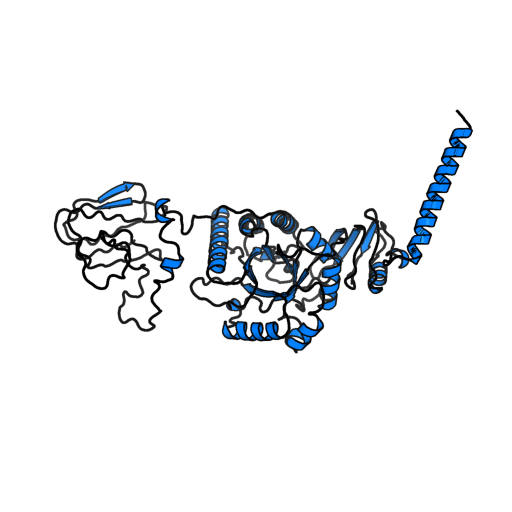 80.56 319 THR A CA 1
ATOM 2537 C C . THR A 1 319 ? 4.241 8.252 16.792 1.00 80.56 319 THR A C 1
ATOM 2539 O O . THR A 1 319 ? 4.125 7.188 17.397 1.00 80.56 319 THR A O 1
ATOM 2542 N N . SER A 1 320 ? 4.352 8.309 15.463 1.00 87.69 320 SER A N 1
ATOM 2543 C CA . SER A 1 320 ? 4.285 7.134 14.587 1.00 87.69 320 SER A CA 1
ATOM 2544 C C . SER A 1 320 ? 5.383 6.113 14.896 1.00 87.69 320 SER A C 1
ATOM 2546 O O . SER A 1 320 ? 5.089 4.929 15.049 1.00 87.69 320 SER A O 1
ATOM 2548 N N . LYS A 1 321 ? 6.637 6.552 15.092 1.00 81.62 321 LYS A N 1
ATOM 2549 C CA . LYS A 1 321 ? 7.749 5.663 15.493 1.00 81.62 321 LYS A CA 1
ATOM 2550 C C . LYS A 1 321 ? 7.512 4.980 16.839 1.00 81.62 321 LYS A C 1
ATOM 2552 O O . LYS A 1 321 ? 7.908 3.832 17.036 1.00 81.62 321 LYS A O 1
ATOM 2557 N N . ILE A 1 322 ? 6.889 5.673 17.789 1.00 79.12 322 ILE A N 1
ATOM 2558 C CA . ILE A 1 322 ? 6.580 5.101 19.103 1.00 79.12 322 ILE A CA 1
ATOM 2559 C C . ILE A 1 322 ? 5.404 4.130 18.989 1.00 79.12 322 ILE A C 1
ATOM 2561 O O . ILE A 1 322 ? 5.510 2.987 19.434 1.00 79.12 322 ILE A O 1
ATOM 2565 N N . PHE A 1 323 ? 4.304 4.558 18.372 1.00 79.31 323 PHE A N 1
ATOM 2566 C CA . PHE A 1 323 ? 3.079 3.776 18.286 1.00 79.31 323 PHE A CA 1
ATOM 2567 C C . PHE A 1 323 ? 3.254 2.524 17.420 1.00 79.31 323 PHE A C 1
ATOM 2569 O O . PHE A 1 323 ? 2.809 1.451 17.818 1.00 79.31 323 PHE A O 1
ATOM 2576 N N . ALA A 1 324 ? 4.015 2.592 16.322 1.00 81.38 324 ALA A N 1
ATOM 2577 C CA . ALA A 1 324 ? 4.293 1.440 15.463 1.00 81.38 324 ALA A CA 1
ATOM 2578 C C . ALA A 1 324 ? 4.931 0.252 16.206 1.00 81.38 324 ALA A C 1
ATOM 2580 O O . ALA A 1 324 ? 4.837 -0.882 15.741 1.00 81.38 324 ALA A O 1
ATOM 2581 N N . LYS A 1 325 ? 5.528 0.446 17.389 1.00 74.56 325 LYS A N 1
ATOM 2582 C CA . LYS A 1 325 ? 6.067 -0.653 18.207 1.00 74.56 325 LYS A CA 1
ATOM 2583 C C . LYS A 1 325 ? 4.981 -1.592 18.762 1.00 74.56 325 LYS A C 1
ATOM 2585 O O . LYS A 1 325 ? 5.301 -2.722 19.121 1.00 74.56 325 LYS A O 1
ATOM 2590 N N . VAL A 1 326 ? 3.705 -1.185 18.791 1.00 71.06 326 VAL A N 1
ATOM 2591 C CA . VAL A 1 326 ? 2.573 -2.047 19.211 1.00 71.06 326 VAL A CA 1
ATOM 2592 C C . VAL A 1 326 ? 2.141 -3.061 18.150 1.00 71.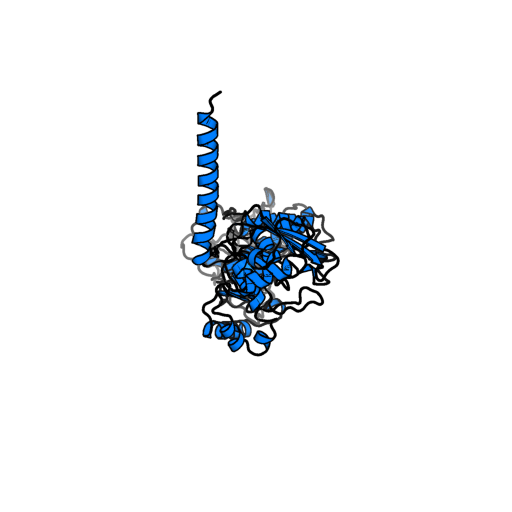06 326 VAL A C 1
ATOM 2594 O O . VAL A 1 326 ? 1.424 -4.017 18.449 1.00 71.06 326 VAL A O 1
ATOM 2597 N N . SER A 1 327 ? 2.599 -2.871 16.912 1.00 67.94 327 SER A N 1
ATOM 2598 C CA . SER A 1 327 ? 2.180 -3.596 15.708 1.00 67.94 327 SER A CA 1
ATOM 2599 C C . SER A 1 327 ? 2.493 -5.094 15.714 1.00 67.94 327 SER A C 1
ATOM 2601 O O . SER A 1 327 ? 2.016 -5.836 14.856 1.00 67.94 327 SER A O 1
ATOM 2603 N N . SER A 1 328 ? 3.333 -5.573 16.641 1.00 69.12 328 SER A N 1
ATOM 2604 C CA . SER A 1 328 ? 3.885 -6.937 16.594 1.00 69.12 328 SER A CA 1
ATOM 2605 C C . SER A 1 328 ? 4.531 -7.267 15.230 1.00 69.12 328 SER A C 1
ATOM 2607 O O . SER A 1 328 ? 4.622 -8.433 14.843 1.00 69.12 328 SER A O 1
ATOM 2609 N N . GLY A 1 329 ? 4.979 -6.235 14.504 1.00 73.50 329 GLY A N 1
ATOM 2610 C CA . GLY A 1 329 ? 5.530 -6.290 13.151 1.00 73.50 329 GLY A CA 1
ATOM 2611 C C . GLY A 1 329 ? 4.522 -6.025 12.025 1.00 73.50 329 GLY A C 1
ATOM 2612 O O . GLY A 1 329 ? 4.959 -5.731 10.918 1.00 73.50 329 GLY A O 1
ATOM 2613 N N . SER A 1 330 ? 3.205 -6.128 12.262 1.00 88.69 330 SER A N 1
ATOM 2614 C CA . SER A 1 330 ? 2.179 -5.838 11.244 1.00 88.69 330 SER A CA 1
ATOM 2615 C C . SER A 1 330 ? 1.565 -4.461 11.438 1.00 88.69 330 SER A C 1
ATOM 2617 O O . SER A 1 330 ? 0.874 -4.249 12.431 1.00 88.69 330 SER A O 1
ATOM 2619 N N . LEU A 1 331 ? 1.794 -3.554 10.497 1.00 92.94 331 LEU A N 1
ATOM 2620 C CA . LEU A 1 331 ? 1.404 -2.149 10.571 1.00 92.94 331 LEU A CA 1
ATOM 2621 C C . LEU A 1 331 ? 0.965 -1.636 9.199 1.00 92.94 331 LEU A C 1
ATOM 2623 O O . LEU A 1 331 ? 1.417 -2.143 8.171 1.00 92.94 331 LEU A O 1
ATOM 2627 N N . GLY A 1 332 ? 0.122 -0.612 9.198 1.00 96.00 332 GLY A N 1
ATOM 2628 C CA . GLY A 1 332 ? -0.136 0.217 8.029 1.00 96.00 332 GLY A CA 1
ATOM 2629 C C . GLY A 1 332 ? 0.480 1.606 8.163 1.00 96.00 332 GLY A C 1
ATOM 2630 O O . GLY A 1 332 ? 0.714 2.096 9.269 1.00 96.00 332 GLY A O 1
ATOM 2631 N N . VAL A 1 333 ? 0.719 2.244 7.025 1.00 97.25 333 VAL A N 1
ATOM 2632 C CA . VAL A 1 333 ? 1.078 3.657 6.909 1.00 97.25 333 VAL A CA 1
ATOM 2633 C C . VAL A 1 333 ? 0.153 4.281 5.880 1.00 97.25 333 VAL A C 1
ATOM 2635 O O . VAL A 1 333 ? 0.105 3.826 4.740 1.00 97.25 333 VAL A O 1
ATOM 2638 N N . PHE A 1 334 ? -0.572 5.318 6.268 1.00 94.69 334 PHE A N 1
ATOM 2639 C CA . PHE A 1 334 ? -1.387 6.111 5.354 1.00 94.69 334 PHE A CA 1
ATOM 2640 C C . PHE A 1 334 ? -0.612 7.387 5.033 1.00 94.69 334 PHE A C 1
ATOM 2642 O O . PHE A 1 334 ? -0.320 8.112 5.960 1.00 94.69 334 PHE A O 1
ATOM 2649 N N . ILE A 1 335 ? -0.174 7.737 3.829 1.00 92.62 335 ILE A N 1
ATOM 2650 C CA . ILE A 1 335 ? -0.442 7.206 2.490 1.00 92.62 335 ILE A CA 1
ATOM 2651 C C . ILE A 1 335 ? 0.730 7.616 1.576 1.00 92.62 335 ILE A C 1
ATOM 2653 O O . ILE A 1 335 ? 1.419 8.602 1.848 1.00 92.62 335 ILE A O 1
ATOM 2657 N N . TRP A 1 336 ? 0.983 6.857 0.506 1.00 93.81 336 TRP A N 1
ATOM 2658 C CA . TRP A 1 336 ? 2.044 7.139 -0.463 1.00 93.81 336 TRP A CA 1
ATOM 2659 C C . TRP A 1 336 ? 1.858 8.497 -1.142 1.00 93.81 336 TRP A C 1
ATOM 2661 O O . TRP A 1 336 ? 2.687 9.379 -0.977 1.00 93.81 336 TRP A O 1
ATOM 2671 N N . ASP A 1 337 ? 0.753 8.661 -1.859 1.00 87.56 337 ASP A N 1
ATOM 2672 C CA . ASP A 1 337 ? 0.447 9.744 -2.798 1.00 87.56 337 ASP A CA 1
ATOM 2673 C C . ASP A 1 337 ? -0.761 10.583 -2.362 1.00 87.56 337 ASP A C 1
ATOM 2675 O O . ASP A 1 337 ? -1.381 11.275 -3.166 1.00 87.56 337 ASP A O 1
ATOM 2679 N N . GLY A 1 338 ? -1.109 10.537 -1.074 1.00 84.38 338 GLY A N 1
ATOM 2680 C CA . GLY A 1 338 ? -2.254 11.289 -0.556 1.00 84.38 338 GLY A CA 1
ATOM 2681 C C . GLY A 1 338 ? -2.026 12.782 -0.497 1.00 84.38 338 GLY A C 1
ATOM 2682 O O . GLY A 1 338 ? -2.984 13.514 -0.284 1.00 84.38 338 GLY A O 1
ATOM 2683 N N . ASP A 1 339 ? -0.800 13.248 -0.760 1.00 74.81 339 ASP A N 1
ATOM 2684 C CA . ASP A 1 339 ? -0.604 14.658 -1.013 1.00 74.81 339 ASP A CA 1
ATOM 2685 C C . ASP A 1 339 ? -1.580 15.109 -2.078 1.00 74.81 339 ASP A C 1
ATOM 2687 O O . ASP A 1 339 ? -2.121 16.147 -1.820 1.00 74.81 339 ASP A O 1
ATOM 2691 N N . ALA A 1 340 ? -1.969 14.321 -3.094 1.00 74.19 340 ALA A N 1
ATOM 2692 C CA . ALA A 1 340 ? -3.039 14.624 -4.060 1.00 74.19 340 ALA A CA 1
ATOM 2693 C C . ALA A 1 340 ? -4.331 15.268 -3.500 1.00 74.19 340 ALA A C 1
ATOM 2695 O O . ALA A 1 340 ? -4.964 16.061 -4.205 1.00 74.19 340 ALA A O 1
ATOM 2696 N N . GLU A 1 341 ? -4.686 15.033 -2.238 1.00 80.25 341 GLU A N 1
ATOM 2697 C CA . GLU A 1 341 ? -5.801 15.679 -1.549 1.00 80.25 341 GLU A CA 1
ATOM 2698 C C . GLU A 1 341 ? -5.464 17.123 -1.096 1.00 80.25 341 GLU A C 1
ATOM 2700 O O . GLU A 1 341 ? -4.396 17.363 -0.533 1.00 80.25 341 GLU A O 1
ATOM 2705 N N . PRO A 1 342 ? -6.329 18.137 -1.302 1.00 83.69 342 PRO A N 1
ATOM 2706 C CA . PRO A 1 342 ? -6.030 19.523 -0.904 1.00 83.69 342 PRO A CA 1
ATOM 2707 C C . PRO A 1 342 ? -5.784 19.729 0.599 1.00 83.69 342 PRO A C 1
ATOM 2709 O O . PRO A 1 342 ? -5.131 20.694 0.990 1.00 83.69 342 PRO A O 1
ATOM 2712 N N . SER A 1 343 ? -6.315 18.840 1.442 1.00 87.94 343 SER A N 1
ATOM 2713 C CA . SER A 1 343 ? -6.147 18.885 2.897 1.00 87.94 343 SER A CA 1
ATOM 2714 C C . SER A 1 343 ? -4.764 18.393 3.351 1.00 87.94 343 SER A C 1
ATOM 2716 O O . SER A 1 343 ? -4.368 18.663 4.487 1.00 87.94 343 SER A O 1
ATOM 2718 N N . ILE A 1 344 ? -4.014 17.705 2.481 1.00 89.44 344 ILE A N 1
ATOM 2719 C CA . ILE A 1 344 ? -2.717 17.097 2.778 1.00 89.44 344 ILE A CA 1
ATOM 2720 C C . ILE A 1 344 ? -1.594 17.945 2.166 1.00 89.44 344 ILE A C 1
ATOM 2722 O O . ILE A 1 344 ? -1.519 18.175 0.960 1.00 89.44 344 ILE A O 1
ATOM 2726 N N . GLU A 1 345 ? -0.689 18.405 3.029 1.00 91.06 345 GLU A N 1
ATOM 2727 C CA . GLU A 1 345 ? 0.473 19.220 2.665 1.00 91.06 345 GLU A CA 1
ATOM 2728 C C . GLU A 1 345 ? 1.601 18.371 2.067 1.00 91.06 345 GLU A C 1
ATOM 2730 O O . GLU A 1 345 ? 2.224 18.756 1.082 1.00 91.06 345 GLU A O 1
ATOM 2735 N N . THR A 1 346 ? 1.880 17.211 2.667 1.00 91.00 346 THR A N 1
ATOM 2736 C CA . THR A 1 346 ? 2.903 16.271 2.192 1.00 91.00 346 THR A CA 1
ATOM 2737 C C . THR A 1 346 ? 2.581 14.839 2.618 1.00 91.00 346 THR A C 1
ATOM 2739 O O . THR A 1 346 ? 1.813 14.616 3.556 1.00 91.00 346 THR A O 1
ATOM 2742 N N . SER A 1 347 ? 3.184 13.873 1.936 1.00 93.06 347 SER A N 1
ATOM 2743 C CA . SER A 1 347 ? 2.942 12.428 2.020 1.00 93.06 347 SER A CA 1
ATOM 2744 C C . SER A 1 347 ? 4.271 11.664 2.004 1.00 93.06 347 SER A C 1
ATOM 2746 O O . SER A 1 347 ? 5.340 12.270 1.872 1.00 93.06 347 SER A O 1
ATOM 2748 N N . VAL A 1 348 ? 4.235 10.330 2.105 1.00 95.56 348 VAL A N 1
ATOM 2749 C CA . VAL A 1 348 ? 5.459 9.514 2.009 1.00 95.56 348 VAL A CA 1
ATOM 2750 C C . VAL A 1 348 ? 6.187 9.744 0.678 1.00 95.56 348 VAL A C 1
ATOM 2752 O O . VAL A 1 348 ? 7.412 9.806 0.677 1.00 95.56 348 VAL A O 1
ATOM 2755 N N . ARG A 1 349 ? 5.472 9.933 -0.441 1.00 91.81 349 ARG A N 1
ATOM 2756 C CA . ARG A 1 349 ? 6.061 10.130 -1.782 1.00 91.81 349 ARG A CA 1
ATOM 2757 C C . ARG A 1 349 ? 6.958 11.362 -1.878 1.00 91.81 349 ARG A C 1
ATOM 2759 O O . ARG A 1 349 ? 7.913 11.346 -2.652 1.00 91.81 349 ARG A O 1
ATOM 2766 N N . ASN A 1 350 ? 6.654 12.403 -1.099 1.00 89.19 350 ASN A N 1
ATOM 2767 C CA . ASN A 1 350 ? 7.247 13.735 -1.234 1.00 89.19 350 ASN A CA 1
ATOM 2768 C C . ASN A 1 350 ? 7.962 14.235 0.034 1.00 89.19 350 ASN A C 1
ATOM 2770 O O . ASN A 1 350 ? 8.326 15.409 0.111 1.00 89.19 350 ASN A O 1
ATOM 2774 N N . SER A 1 351 ? 8.194 13.369 1.027 1.00 92.69 351 SER A N 1
ATOM 2775 C CA . SER A 1 351 ? 8.847 13.746 2.286 1.00 92.69 351 SER A CA 1
ATOM 2776 C C . SER A 1 351 ? 9.925 12.744 2.702 1.00 92.69 351 SER A C 1
ATOM 2778 O O . SER A 1 351 ? 9.596 11.661 3.194 1.00 92.69 351 SER A O 1
ATOM 2780 N N . PRO A 1 352 ? 11.221 13.115 2.630 1.00 93.88 352 PRO A N 1
ATOM 2781 C CA . PRO A 1 352 ? 12.310 12.273 3.128 1.00 93.88 352 PRO A CA 1
ATOM 2782 C C . PRO A 1 352 ? 12.139 11.872 4.601 1.00 93.88 352 PRO A C 1
ATOM 2784 O O . PRO A 1 352 ? 12.466 10.754 4.984 1.00 93.88 352 PRO A O 1
ATOM 2787 N N . GLN A 1 353 ? 11.557 12.748 5.431 1.00 96.25 353 GLN A N 1
ATOM 2788 C CA . GLN A 1 353 ? 11.297 12.448 6.843 1.00 96.25 353 GLN A CA 1
ATOM 2789 C C . GLN A 1 353 ? 10.272 11.318 7.018 1.00 96.25 353 GLN A C 1
ATOM 2791 O O . GLN A 1 353 ? 10.425 10.483 7.912 1.00 96.25 353 GLN A O 1
ATOM 2796 N N . LEU A 1 354 ? 9.243 11.272 6.166 1.00 97.12 354 LEU A N 1
ATOM 2797 C CA . LEU A 1 354 ? 8.229 10.215 6.180 1.00 97.12 354 LEU A CA 1
ATOM 2798 C C . LEU A 1 354 ? 8.733 8.931 5.503 1.00 97.12 354 LEU A C 1
ATOM 2800 O O . LEU A 1 354 ? 8.397 7.837 5.962 1.00 97.12 354 LEU A O 1
ATOM 2804 N N . GLU A 1 355 ? 9.583 9.036 4.478 1.00 96.44 355 GLU A N 1
ATOM 2805 C CA . GLU A 1 355 ? 10.302 7.891 3.899 1.00 96.44 355 GLU A CA 1
ATOM 2806 C C . GLU A 1 355 ? 11.199 7.219 4.948 1.00 96.44 355 GLU A C 1
ATOM 2808 O O . GLU A 1 355 ? 11.139 6.003 5.134 1.00 96.44 355 GLU A O 1
ATOM 2813 N N . ASP A 1 356 ? 12.004 7.999 5.673 1.00 96.56 356 ASP A N 1
ATOM 2814 C CA . ASP A 1 356 ? 12.914 7.485 6.698 1.00 96.56 356 ASP A CA 1
ATOM 2815 C C . ASP A 1 356 ? 12.162 6.932 7.908 1.00 96.56 356 ASP A C 1
ATOM 2817 O O . ASP A 1 356 ? 12.523 5.877 8.434 1.00 96.56 356 ASP A O 1
ATOM 2821 N N . MET A 1 357 ? 11.064 7.581 8.309 1.00 95.75 357 MET A N 1
ATOM 2822 C CA . MET A 1 357 ? 10.134 7.017 9.285 1.00 95.75 357 MET A CA 1
ATOM 2823 C C . MET A 1 357 ? 9.611 5.652 8.825 1.00 95.75 357 MET A C 1
ATOM 2825 O O . MET A 1 357 ? 9.646 4.702 9.605 1.00 95.75 357 MET A O 1
ATOM 2829 N N . SER A 1 358 ? 9.157 5.544 7.574 1.00 97.44 358 SER A N 1
ATOM 2830 C CA . SER A 1 358 ? 8.608 4.306 7.009 1.00 97.44 358 SER A CA 1
ATOM 2831 C C . SER A 1 358 ? 9.644 3.181 6.996 1.00 97.44 358 SER A C 1
ATOM 2833 O O . SER A 1 358 ? 9.350 2.072 7.445 1.00 97.44 358 SER A O 1
ATOM 2835 N N . LYS A 1 359 ? 10.881 3.471 6.567 1.00 95.44 359 LYS A N 1
ATOM 2836 C CA . LYS A 1 359 ? 11.995 2.511 6.628 1.00 95.44 359 LYS A CA 1
ATOM 2837 C C . LYS A 1 359 ? 12.216 2.024 8.055 1.00 95.44 359 LYS A C 1
ATOM 2839 O O . LYS A 1 359 ? 12.272 0.819 8.280 1.00 95.44 359 LYS A O 1
ATOM 2844 N N . GLU A 1 360 ? 12.312 2.946 9.016 1.00 90.88 360 GLU A N 1
ATOM 2845 C CA . GLU A 1 360 ? 12.583 2.614 10.416 1.00 90.88 360 GLU A CA 1
ATOM 2846 C C . GLU A 1 360 ? 11.499 1.704 11.001 1.00 90.88 360 GLU A C 1
ATOM 2848 O O . GLU A 1 360 ? 11.814 0.623 11.503 1.00 90.88 360 GLU A O 1
ATOM 2853 N N . ILE A 1 361 ? 10.224 2.088 10.902 1.00 86.62 361 ILE A N 1
ATOM 2854 C CA . ILE A 1 361 ? 9.135 1.318 11.519 1.00 86.62 361 ILE A CA 1
ATOM 2855 C C . ILE A 1 361 ? 8.954 -0.057 10.869 1.00 86.62 361 ILE A C 1
ATOM 2857 O O . ILE A 1 361 ? 8.610 -1.020 11.555 1.00 86.62 361 ILE A O 1
ATOM 2861 N N . ASN A 1 362 ? 9.266 -0.193 9.576 1.00 89.62 362 ASN A N 1
ATOM 2862 C CA . ASN A 1 362 ? 9.238 -1.482 8.888 1.00 89.62 362 ASN A CA 1
ATOM 2863 C C . ASN A 1 362 ? 10.354 -2.435 9.358 1.00 89.62 362 ASN A C 1
ATOM 2865 O O . ASN A 1 362 ? 10.233 -3.650 9.173 1.00 89.62 362 ASN A O 1
ATOM 2869 N N . THR A 1 363 ? 11.399 -1.946 10.038 1.00 83.75 363 THR A N 1
ATOM 2870 C CA . THR A 1 363 ? 12.399 -2.817 10.687 1.00 83.75 363 THR A CA 1
ATOM 2871 C C . THR A 1 363 ? 11.913 -3.423 11.999 1.00 83.75 363 THR A C 1
ATOM 2873 O O . THR A 1 363 ? 12.498 -4.408 12.464 1.00 83.75 363 THR A O 1
ATOM 2876 N N . PHE A 1 364 ? 10.851 -2.876 12.604 1.00 74.38 364 PHE A N 1
ATOM 2877 C CA . PHE A 1 364 ? 10.369 -3.355 13.890 1.00 74.38 364 PHE A CA 1
ATOM 2878 C C . PHE A 1 364 ? 9.903 -4.803 13.756 1.00 74.38 364 PHE A C 1
ATOM 2880 O O . PHE A 1 364 ? 8.957 -5.150 13.044 1.00 74.38 364 PHE A O 1
ATOM 2887 N N . LYS A 1 365 ? 10.636 -5.678 14.440 1.00 64.19 365 LYS A N 1
ATOM 2888 C CA . LYS A 1 365 ? 10.243 -7.066 14.657 1.00 64.19 365 LYS A CA 1
ATOM 2889 C C . LYS A 1 365 ? 9.253 -7.103 15.807 1.00 64.19 365 LYS A C 1
ATOM 2891 O O . LYS A 1 365 ? 9.031 -6.095 16.471 1.00 64.19 365 LYS A O 1
ATOM 2896 N N . THR A 1 366 ? 8.659 -8.266 16.037 1.00 49.97 366 THR A N 1
ATOM 2897 C CA . THR A 1 366 ? 7.738 -8.525 17.142 1.00 49.97 366 THR A CA 1
ATOM 2898 C C . THR A 1 366 ? 8.379 -8.143 18.475 1.00 49.97 366 THR A C 1
ATOM 2900 O O . THR A 1 366 ? 8.993 -8.957 19.156 1.00 49.97 366 THR A O 1
ATOM 2903 N N . LEU A 1 367 ? 8.233 -6.885 18.868 1.00 37.06 367 LEU A N 1
ATOM 2904 C CA . LEU A 1 367 ? 8.412 -6.487 20.237 1.00 37.06 367 LEU A CA 1
ATOM 2905 C C . LEU A 1 367 ? 7.113 -6.924 20.894 1.00 37.06 367 LEU A C 1
ATOM 2907 O O . LEU A 1 367 ? 6.048 -6.363 20.635 1.00 37.06 367 LEU A O 1
ATOM 2911 N N . LYS A 1 368 ? 7.197 -7.925 21.774 1.00 34.84 368 LYS A N 1
ATOM 2912 C CA . LYS A 1 368 ? 6.358 -7.863 22.964 1.00 34.84 368 LYS A CA 1
AT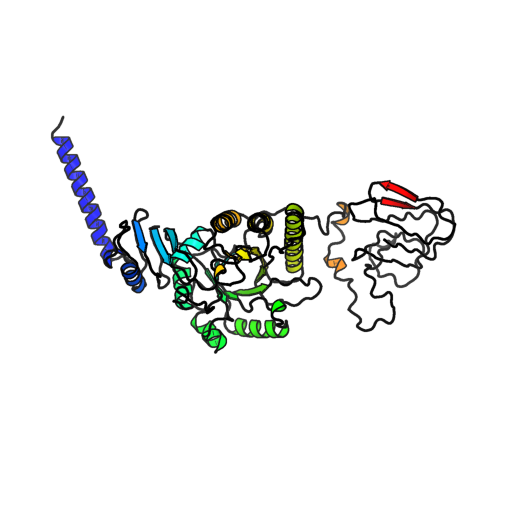OM 2913 C C . LYS A 1 368 ? 6.799 -6.581 23.656 1.00 34.84 368 LYS A C 1
ATOM 2915 O O . LYS A 1 368 ? 7.665 -6.622 24.524 1.00 34.84 368 LYS A O 1
ATOM 2920 N N . LEU A 1 369 ? 6.260 -5.433 23.231 1.00 33.09 369 LEU A N 1
ATOM 2921 C CA . LEU A 1 369 ? 6.199 -4.313 24.142 1.00 33.09 369 LEU A CA 1
ATOM 2922 C C . LEU A 1 369 ? 5.578 -4.923 25.395 1.00 33.09 369 LEU A C 1
ATOM 2924 O O . LEU A 1 369 ? 4.528 -5.573 25.270 1.00 33.09 369 LEU A O 1
ATOM 2928 N N . PRO A 1 370 ? 6.243 -4.843 26.561 1.00 31.34 370 PRO A N 1
ATOM 2929 C CA . PRO A 1 370 ? 5.544 -5.127 27.792 1.00 31.34 370 PRO A CA 1
ATOM 2930 C C . PRO A 1 370 ? 4.305 -4.260 27.683 1.00 31.34 370 PRO A C 1
ATOM 2932 O O . PRO A 1 370 ? 4.429 -3.045 27.513 1.00 31.34 370 PRO A O 1
ATOM 2935 N N . PHE A 1 371 ? 3.137 -4.904 27.599 1.00 31.05 371 PHE A N 1
ATOM 2936 C CA . PHE A 1 371 ? 1.869 -4.201 27.602 1.00 31.05 371 PHE A CA 1
ATOM 2937 C C . PHE A 1 371 ? 2.030 -3.070 28.604 1.00 31.05 371 PHE A C 1
ATOM 2939 O O . PHE A 1 371 ? 2.533 -3.314 29.711 1.00 31.05 371 PHE A O 1
ATOM 2946 N N . HIS A 1 372 ? 1.656 -1.847 28.236 1.00 31.61 372 HIS A N 1
ATOM 2947 C CA . HIS A 1 372 ? 1.363 -0.893 29.280 1.00 31.61 372 HIS A CA 1
ATOM 2948 C C . HIS A 1 372 ? 0.187 -1.492 30.057 1.00 31.61 372 HIS A C 1
ATOM 2950 O O . HIS A 1 372 ? -0.980 -1.260 29.773 1.00 31.61 372 HIS A O 1
ATOM 2956 N N . LYS A 1 373 ? 0.538 -2.276 31.081 1.00 28.98 373 LYS A N 1
ATOM 2957 C CA . LYS A 1 373 ? -0.279 -2.612 32.241 1.00 28.98 373 LYS A CA 1
ATOM 2958 C C . LYS A 1 373 ? -0.899 -1.336 32.819 1.00 28.98 373 LYS A C 1
ATOM 2960 O O . LYS A 1 373 ? -1.981 -1.330 33.395 1.00 28.98 373 LYS A O 1
ATOM 2965 N N . ALA A 1 374 ? -0.261 -0.202 32.576 1.00 26.06 374 ALA A N 1
ATOM 2966 C CA . ALA A 1 374 ? -0.751 1.119 32.884 1.00 26.06 374 ALA A CA 1
ATOM 2967 C C . ALA A 1 374 ? -1.872 1.571 31.930 1.00 26.06 374 ALA A C 1
ATOM 2969 O O . ALA A 1 374 ? -1.625 2.358 31.028 1.00 26.06 374 ALA A O 1
ATOM 2970 N N . LEU A 1 375 ? -3.095 1.084 32.153 1.00 29.91 375 LEU A N 1
ATOM 2971 C CA . LEU A 1 375 ? -4.346 1.866 32.051 1.00 29.91 375 LEU A CA 1
ATOM 2972 C C . LEU A 1 375 ? -5.573 1.063 32.518 1.00 29.91 375 LEU A C 1
ATOM 2974 O O . LEU A 1 375 ? -6.623 1.652 32.749 1.00 29.91 375 LEU A O 1
ATOM 2978 N N . LEU A 1 376 ? -5.413 -0.244 32.772 1.00 28.62 376 LEU A N 1
ATOM 2979 C CA . LEU A 1 376 ? -6.346 -1.040 33.587 1.00 28.62 376 LEU A CA 1
ATOM 2980 C C . LEU A 1 376 ? -5.670 -1.898 34.680 1.00 28.62 376 LEU A C 1
ATOM 2982 O O . LEU A 1 376 ? -6.371 -2.373 35.564 1.00 28.62 376 LEU A O 1
ATOM 2986 N N . GLU A 1 377 ? -4.345 -2.093 34.670 1.00 27.83 377 GLU A N 1
ATOM 2987 C CA . GLU A 1 377 ? -3.643 -3.013 35.593 1.00 27.83 377 GLU A CA 1
ATOM 2988 C C . GLU A 1 377 ? -2.730 -2.325 36.624 1.00 27.83 377 GLU A C 1
ATOM 2990 O O . GLU A 1 377 ? -2.168 -3.002 37.482 1.00 27.83 377 GLU A O 1
ATOM 2995 N N . ASN A 1 378 ? -2.581 -0.997 36.614 1.00 25.50 378 ASN A N 1
ATOM 2996 C CA . ASN A 1 378 ? -1.624 -0.334 37.513 1.00 25.50 378 ASN A CA 1
ATOM 2997 C C . ASN A 1 378 ? -2.033 -0.252 38.998 1.00 25.50 378 ASN A C 1
ATOM 2999 O O . ASN A 1 378 ? -1.384 0.471 39.742 1.00 25.50 378 ASN A O 1
ATOM 3003 N N . TYR A 1 379 ? -3.041 -1.004 39.451 1.00 31.44 379 TYR A N 1
ATOM 3004 C CA . TYR A 1 379 ? -3.357 -1.125 40.883 1.00 31.44 379 TYR A CA 1
ATOM 3005 C C . TYR A 1 379 ? -3.863 -2.512 41.315 1.00 31.44 379 TYR A C 1
ATOM 3007 O O . TYR A 1 379 ? -4.570 -2.618 42.310 1.00 31.44 379 TYR A O 1
ATOM 3015 N N . SER A 1 380 ? -3.489 -3.596 40.627 1.00 27.53 380 SER A N 1
ATOM 3016 C CA . SER A 1 380 ? -3.708 -4.945 41.173 1.00 27.53 380 SER A CA 1
ATOM 3017 C C . SER A 1 380 ? -2.380 -5.531 41.643 1.00 27.53 380 SER A C 1
ATOM 3019 O O . SER A 1 380 ? -1.532 -5.921 40.830 1.00 27.53 380 SER A O 1
ATOM 3021 N N . ILE A 1 381 ? -2.195 -5.569 42.961 1.00 28.86 381 ILE A N 1
ATOM 3022 C CA . ILE A 1 381 ? -1.086 -6.270 43.606 1.00 28.86 381 ILE A CA 1
ATOM 3023 C C . ILE A 1 381 ? -1.170 -7.744 43.182 1.00 28.86 381 ILE A C 1
ATOM 3025 O O . ILE A 1 381 ? -2.242 -8.281 42.910 1.00 28.86 381 ILE A O 1
ATOM 3029 N N . GLU A 1 382 ? -0.019 -8.389 43.045 1.00 27.16 382 GLU A N 1
ATOM 3030 C CA . GLU A 1 382 ? 0.191 -9.670 42.363 1.00 27.16 382 GLU A CA 1
ATOM 3031 C C . GLU A 1 382 ? -0.696 -10.843 42.831 1.00 27.16 382 GLU A C 1
ATOM 3033 O O . GLU A 1 382 ? -0.874 -11.815 42.095 1.00 27.16 382 GLU A O 1
ATOM 3038 N N . THR A 1 383 ? -1.327 -10.718 43.997 1.00 31.28 383 THR A N 1
ATOM 3039 C CA . THR A 1 383 ? -2.328 -11.637 44.550 1.00 31.28 383 THR A CA 1
ATOM 3040 C C . THR A 1 383 ? -3.670 -11.647 43.801 1.00 31.28 383 THR A C 1
ATOM 3042 O O . THR A 1 383 ? -4.306 -12.698 43.739 1.00 31.28 383 THR A O 1
ATOM 3045 N N . ASP A 1 384 ? -4.079 -10.551 43.150 1.00 33.31 384 ASP A N 1
ATOM 3046 C CA . ASP A 1 384 ? -5.394 -10.448 42.480 1.00 33.31 384 ASP A CA 1
ATOM 3047 C C . ASP A 1 384 ? -5.414 -11.024 41.053 1.00 33.31 384 ASP A C 1
ATOM 3049 O O . ASP A 1 384 ? -6.472 -11.355 40.507 1.00 33.31 384 ASP A O 1
ATOM 3053 N N . LYS A 1 385 ? -4.233 -11.220 40.449 1.00 32.62 385 LYS A N 1
ATOM 3054 C CA . LYS A 1 385 ? -4.078 -11.717 39.069 1.00 32.62 385 LYS A CA 1
ATOM 3055 C C . LYS A 1 385 ? -4.639 -13.128 38.859 1.00 32.62 385 LYS A C 1
ATOM 3057 O O . LYS A 1 385 ? -4.970 -13.481 37.730 1.00 32.62 385 LYS A O 1
ATOM 3062 N N . LYS A 1 386 ? -4.725 -13.950 39.914 1.00 33.47 386 LYS A N 1
ATOM 3063 C CA . LYS A 1 386 ? -5.156 -15.354 39.800 1.00 33.47 386 LYS A CA 1
ATOM 3064 C C . LYS A 1 386 ? -6.670 -15.563 39.881 1.00 33.47 386 LYS A C 1
ATOM 3066 O O . LYS A 1 386 ? -7.109 -16.639 39.487 1.00 33.47 386 LYS A O 1
ATOM 3071 N N . LYS A 1 387 ? -7.467 -14.586 40.341 1.00 36.41 387 LYS A N 1
ATOM 3072 C CA . LYS A 1 387 ? -8.916 -14.792 40.530 1.00 36.41 387 LYS A CA 1
ATOM 3073 C C . LYS A 1 387 ? -9.841 -13.976 39.600 1.00 36.41 387 LYS A C 1
ATOM 3075 O O . LYS A 1 387 ? -10.886 -14.516 39.250 1.00 36.41 387 LYS A O 1
ATOM 3080 N N . TYR A 1 388 ? -9.508 -12.768 39.110 1.00 40.34 388 TYR A N 1
ATOM 3081 C CA . TYR A 1 388 ? -10.535 -11.916 38.451 1.00 40.34 388 TYR A CA 1
ATOM 3082 C C . TYR A 1 388 ? -10.060 -11.064 37.251 1.00 40.34 388 TYR A C 1
ATOM 3084 O O . TYR A 1 388 ? -9.763 -9.881 37.379 1.00 40.34 388 TYR A O 1
ATOM 3092 N N . GLY A 1 389 ? -10.063 -11.634 36.038 1.00 33.41 389 GLY A N 1
ATOM 3093 C CA . GLY A 1 389 ? -9.852 -10.883 34.785 1.00 33.41 389 GLY A CA 1
ATOM 3094 C C . GLY A 1 389 ? -11.105 -10.149 34.262 1.00 33.41 389 GLY A C 1
ATOM 3095 O O . GLY A 1 389 ? -12.230 -10.462 34.644 1.00 33.41 389 GLY A O 1
ATOM 3096 N N . PHE A 1 390 ? -10.934 -9.225 33.303 1.00 33.84 390 PHE A N 1
ATOM 3097 C CA . PHE A 1 390 ? -11.987 -8.397 32.656 1.00 33.84 390 PHE A CA 1
ATOM 3098 C C . PHE A 1 390 ? -13.207 -9.181 32.111 1.00 33.84 390 PHE A C 1
ATOM 3100 O O . PHE A 1 390 ? -14.317 -8.656 31.996 1.00 33.84 390 PHE A O 1
ATOM 3107 N N . LYS A 1 391 ? -13.029 -10.477 31.834 1.00 34.69 391 LYS A N 1
ATOM 3108 C CA . LYS A 1 391 ? -14.100 -11.419 31.462 1.00 34.69 391 LYS A CA 1
ATOM 3109 C C . LYS A 1 391 ? -15.173 -11.573 32.558 1.00 34.69 391 LYS A C 1
ATOM 3111 O O . LYS A 1 391 ? -16.292 -11.972 32.262 1.00 34.69 391 LYS A O 1
ATOM 3116 N N . HIS A 1 392 ? -14.837 -11.256 33.808 1.00 34.97 392 HIS A N 1
ATOM 3117 C CA . HIS A 1 392 ? -15.753 -11.265 34.949 1.00 34.97 392 HIS A CA 1
ATOM 3118 C C . HIS A 1 392 ? -16.526 -9.940 35.090 1.00 34.97 392 HIS A C 1
ATOM 3120 O O . HIS A 1 392 ? -17.679 -9.942 35.503 1.00 34.97 392 HIS A O 1
ATOM 3126 N N . VAL A 1 393 ? -15.917 -8.817 34.686 1.00 33.25 393 VAL A N 1
ATOM 3127 C CA . VAL A 1 393 ? -16.499 -7.461 34.753 1.00 33.25 393 VAL A CA 1
ATOM 3128 C C . VAL A 1 393 ? -17.545 -7.242 33.653 1.00 33.25 393 VAL A C 1
ATOM 3130 O O . VAL A 1 393 ? -18.619 -6.704 33.903 1.00 33.25 393 VAL A O 1
ATOM 3133 N N . SER A 1 394 ? -17.268 -7.723 32.440 1.00 33.03 394 SER A N 1
ATOM 3134 C CA . SER A 1 394 ? -18.193 -7.650 31.293 1.00 33.03 394 SER A CA 1
ATOM 3135 C C . SER A 1 394 ? -19.470 -8.482 31.479 1.00 33.03 394 SER A C 1
ATOM 3137 O O . SER A 1 394 ? -20.530 -8.085 31.009 1.00 33.03 394 SER A O 1
ATOM 3139 N N . LYS A 1 395 ? -19.411 -9.589 32.232 1.00 33.25 395 LYS A N 1
ATOM 3140 C CA . LYS A 1 395 ? -20.583 -10.416 32.585 1.00 33.25 395 LYS A CA 1
ATOM 3141 C C . LYS A 1 395 ? -21.548 -9.752 33.575 1.00 33.25 395 LYS A C 1
ATOM 3143 O O . LYS A 1 395 ? -22.602 -10.315 33.859 1.00 33.25 395 LYS A O 1
ATOM 3148 N N . HIS A 1 396 ? -21.185 -8.605 34.146 1.00 32.69 396 HIS A N 1
ATOM 3149 C CA . HIS A 1 396 ? -21.973 -7.916 35.172 1.00 32.69 396 HIS A CA 1
ATOM 3150 C C . HIS A 1 396 ? -22.438 -6.518 34.733 1.00 32.69 396 HIS A C 1
ATOM 3152 O O . HIS A 1 396 ? -22.965 -5.761 35.547 1.00 32.69 396 HIS A O 1
ATOM 3158 N N . GLN A 1 397 ? -22.306 -6.181 33.443 1.00 32.34 397 GLN A N 1
ATOM 3159 C CA . GLN A 1 397 ? -23.059 -5.077 32.847 1.00 32.34 397 GLN A CA 1
ATOM 3160 C C . GLN A 1 397 ? -24.545 -5.454 32.807 1.00 32.34 397 GLN A C 1
ATOM 3162 O O . GLN A 1 397 ? -24.928 -6.422 32.151 1.00 32.34 397 GLN A O 1
ATOM 3167 N N . ARG A 1 398 ? -25.393 -4.700 33.518 1.00 29.98 398 ARG A N 1
ATOM 3168 C CA . ARG A 1 398 ? -26.848 -4.808 33.352 1.00 29.98 398 ARG A CA 1
ATOM 3169 C C . ARG A 1 398 ? -27.243 -4.264 31.977 1.00 29.98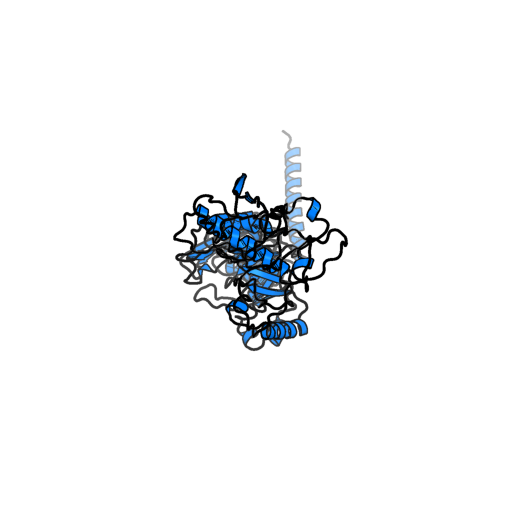 398 ARG A C 1
ATOM 3171 O O . ARG A 1 398 ? -26.698 -3.257 31.530 1.00 29.98 398 ARG A O 1
ATOM 3178 N N . SER A 1 399 ? -28.180 -4.960 31.333 1.00 30.83 399 SER A N 1
ATOM 3179 C CA . SER A 1 399 ? -28.827 -4.558 30.078 1.00 30.83 399 SER A CA 1
ATOM 3180 C C . SER A 1 399 ? -29.309 -3.102 30.148 1.00 30.83 399 SER A C 1
ATOM 3182 O O . SER A 1 399 ? -29.825 -2.710 31.197 1.00 30.83 399 SER A O 1
ATOM 3184 N N . PRO A 1 400 ? -29.183 -2.309 29.067 1.00 35.16 400 PRO A N 1
ATOM 3185 C CA . PRO A 1 400 ? -29.705 -0.949 29.029 1.00 35.16 400 PRO A CA 1
ATOM 3186 C C . PRO A 1 400 ? -31.231 -1.000 29.146 1.00 35.16 400 PRO A C 1
ATOM 3188 O O . PRO A 1 400 ? -31.916 -1.476 28.243 1.00 35.16 400 PRO A O 1
ATOM 3191 N N . ASN A 1 401 ? -31.764 -0.560 30.283 1.00 32.31 401 ASN A N 1
ATOM 3192 C CA . ASN A 1 401 ? -33.188 -0.301 30.426 1.00 32.31 401 ASN A CA 1
ATOM 3193 C C . ASN A 1 401 ? -33.453 1.100 29.862 1.00 32.31 401 ASN A C 1
ATOM 3195 O O . ASN A 1 401 ? -32.835 2.063 30.306 1.00 32.31 401 ASN A O 1
ATOM 3199 N N . LEU A 1 402 ? -34.319 1.203 28.855 1.00 30.22 402 LEU A N 1
ATOM 3200 C CA . LEU A 1 402 ? -34.567 2.447 28.114 1.00 30.22 402 LEU A CA 1
ATOM 3201 C C . LEU A 1 402 ? -35.479 3.437 28.861 1.00 30.22 402 LEU A C 1
ATOM 3203 O O . LEU A 1 402 ? -35.701 4.533 28.357 1.00 30.22 402 LEU A O 1
ATOM 3207 N N . TYR A 1 403 ? -35.983 3.077 30.049 1.00 33.25 403 TYR A N 1
ATOM 3208 C CA . TYR A 1 403 ? -36.896 3.918 30.835 1.00 33.25 403 TYR A CA 1
ATOM 3209 C C . TYR A 1 403 ? -36.662 3.817 32.357 1.00 33.25 403 TYR A C 1
ATOM 3211 O O . TYR A 1 403 ? -37.471 3.214 33.067 1.00 33.25 403 TYR A O 1
ATOM 3219 N N . PRO A 1 404 ? -35.565 4.377 32.897 1.00 31.80 404 PRO A N 1
ATOM 3220 C CA . PRO A 1 404 ? -35.364 4.455 34.338 1.00 31.80 404 PRO A CA 1
ATOM 3221 C C . PRO A 1 404 ? -36.177 5.606 34.959 1.00 31.80 404 PRO A C 1
ATOM 3223 O O . PRO A 1 404 ? -36.033 6.765 34.583 1.00 31.80 404 PRO A O 1
ATOM 3226 N N . ILE A 1 405 ? -37.025 5.289 35.943 1.00 30.34 405 ILE A N 1
ATOM 3227 C CA . ILE A 1 405 ? -37.795 6.263 36.753 1.00 30.34 405 ILE A CA 1
ATOM 3228 C C . ILE A 1 405 ? -36.922 6.838 37.895 1.00 30.34 405 ILE A C 1
ATOM 3230 O O . ILE A 1 405 ? -37.316 7.761 38.605 1.00 30.34 405 ILE A O 1
ATOM 3234 N N . ASN A 1 406 ? -35.702 6.322 38.077 1.00 36.50 406 ASN A N 1
ATOM 3235 C CA . ASN A 1 406 ? -34.782 6.751 39.121 1.00 36.50 406 ASN A CA 1
ATOM 3236 C C . ASN A 1 406 ? -33.723 7.719 38.566 1.00 36.50 406 ASN A C 1
ATOM 3238 O O . ASN A 1 406 ? -32.836 7.318 37.815 1.00 36.50 406 ASN A O 1
ATOM 3242 N N . MET A 1 407 ? -33.763 8.980 39.007 1.00 29.20 407 MET A N 1
ATOM 3243 C CA . MET A 1 407 ? -32.811 10.031 38.608 1.00 29.20 407 MET A CA 1
ATOM 3244 C C . MET A 1 407 ? -31.339 9.742 38.974 1.00 29.20 407 MET A C 1
ATOM 3246 O O . MET A 1 407 ? -30.445 10.472 38.552 1.00 29.20 407 MET A O 1
ATOM 3250 N N . PHE A 1 408 ? -31.073 8.680 39.743 1.00 33.72 408 PHE A N 1
ATOM 3251 C CA . PHE A 1 408 ? -29.729 8.224 40.101 1.00 33.72 408 PHE A CA 1
ATOM 3252 C C . PHE A 1 408 ? -29.214 7.044 39.247 1.00 33.72 408 PHE A C 1
ATOM 3254 O O . PHE A 1 408 ? -28.051 6.669 39.392 1.00 33.72 408 PHE A O 1
ATOM 3261 N N . GLU A 1 409 ? -30.011 6.474 38.328 1.00 35.91 409 GLU A N 1
ATOM 3262 C CA . GLU A 1 409 ? -29.570 5.377 37.436 1.00 35.91 409 GLU A CA 1
ATOM 3263 C C . GLU A 1 409 ? -28.577 5.824 36.340 1.00 35.91 409 GLU A C 1
ATOM 3265 O O . GLU A 1 409 ? -27.906 4.983 35.741 1.00 35.91 409 GLU A O 1
ATOM 3270 N N . GLU A 1 410 ? -28.391 7.133 36.136 1.00 32.59 410 GLU A N 1
ATOM 3271 C CA . GLU A 1 410 ? -27.428 7.688 35.168 1.00 32.59 410 GLU A CA 1
ATOM 3272 C C . GLU A 1 410 ? -26.091 8.139 35.788 1.00 32.59 410 GLU A C 1
ATOM 3274 O O . GLU A 1 410 ? -25.172 8.564 35.080 1.00 32.59 410 GLU A O 1
ATOM 3279 N N . ILE A 1 411 ? -25.910 8.017 37.107 1.00 34.50 411 ILE A N 1
ATOM 3280 C CA . ILE A 1 411 ? -24.697 8.519 37.764 1.00 34.50 411 ILE A CA 1
ATOM 3281 C C . ILE A 1 411 ? -23.606 7.449 37.761 1.00 34.50 411 ILE A C 1
ATOM 3283 O O . ILE A 1 411 ? -23.500 6.661 38.693 1.00 34.50 411 ILE A O 1
ATOM 3287 N N . ASN A 1 412 ? -22.805 7.444 36.687 1.00 33.97 412 ASN A N 1
ATOM 3288 C CA . ASN A 1 412 ? -21.367 7.129 36.539 1.00 33.97 412 ASN A CA 1
ATOM 3289 C C . ASN A 1 412 ? -20.589 6.380 37.656 1.00 33.97 412 ASN A C 1
ATOM 3291 O O . ASN A 1 412 ? -19.390 6.603 37.839 1.00 33.97 412 ASN A O 1
ATOM 3295 N N . SER A 1 413 ? -21.212 5.443 38.354 1.00 36.59 413 SER A N 1
ATOM 3296 C CA . SER A 1 413 ? -20.628 4.626 39.411 1.00 36.59 413 SER A CA 1
ATOM 3297 C C . SER A 1 413 ? -20.739 3.151 39.026 1.00 36.59 413 SER A C 1
ATOM 3299 O O . SER A 1 413 ? -21.702 2.716 38.390 1.00 36.59 413 SER A O 1
ATOM 3301 N N . TYR A 1 414 ? -19.691 2.381 39.312 1.00 37.56 414 TYR A N 1
ATOM 3302 C CA . TYR A 1 414 ? -19.739 0.923 39.176 1.00 37.56 414 TYR A CA 1
ATOM 3303 C C . TYR A 1 414 ? -20.494 0.314 40.369 1.00 37.56 414 TYR A C 1
ATOM 3305 O O . TYR A 1 414 ? -20.473 0.905 41.451 1.00 37.56 414 TYR A O 1
ATOM 3313 N N . PRO A 1 415 ? -21.143 -0.859 40.211 1.00 35.66 415 PRO A N 1
ATOM 3314 C CA . PRO A 1 415 ? -21.810 -1.519 41.326 1.00 35.66 415 PRO A CA 1
ATOM 3315 C C . PRO A 1 415 ? -20.823 -1.835 42.452 1.00 35.66 415 PRO A C 1
ATOM 3317 O O . PRO A 1 415 ? -19.659 -2.170 42.217 1.00 35.66 415 PRO A O 1
ATOM 3320 N N . LEU A 1 416 ? -21.324 -1.734 43.681 1.00 36.59 416 LEU A N 1
ATOM 3321 C CA . LEU A 1 416 ? -20.563 -1.950 44.901 1.00 36.59 416 LEU A CA 1
ATOM 3322 C C . LEU A 1 416 ? -19.950 -3.352 44.965 1.00 36.59 416 LEU A C 1
ATOM 3324 O O . LEU A 1 416 ? -20.646 -4.342 44.741 1.00 36.59 416 LEU A O 1
ATOM 3328 N N . GLN A 1 417 ? -18.685 -3.447 45.375 1.00 36.47 417 GLN A N 1
ATOM 3329 C CA . GLN A 1 417 ? -18.090 -4.719 45.784 1.00 36.47 417 GLN A CA 1
ATOM 3330 C C . GLN A 1 417 ? -18.029 -4.796 47.310 1.00 36.47 417 GLN A C 1
ATOM 3332 O O . GLN A 1 417 ? -17.454 -3.927 47.968 1.00 36.47 417 GLN A O 1
ATOM 3337 N N . VAL A 1 418 ? -18.628 -5.847 47.869 1.00 32.44 418 VAL A N 1
ATOM 3338 C CA . VAL A 1 418 ? -18.699 -6.095 49.312 1.00 32.44 418 VAL A CA 1
ATOM 3339 C C . VAL A 1 418 ? -18.297 -7.540 49.597 1.00 32.44 418 VAL A C 1
ATOM 3341 O O . VAL A 1 418 ? -18.846 -8.461 48.995 1.00 32.44 418 VAL A O 1
ATOM 3344 N N . PHE A 1 419 ? -17.347 -7.743 50.512 1.00 31.30 419 PHE A N 1
ATOM 3345 C CA . PHE A 1 419 ? -16.827 -9.075 50.840 1.00 31.30 419 PHE A CA 1
ATOM 3346 C C . PHE A 1 419 ? -17.764 -9.818 51.803 1.00 31.30 419 PHE A C 1
ATOM 3348 O O . PHE A 1 419 ? -18.224 -9.235 52.784 1.00 31.30 419 PHE A O 1
ATOM 3355 N N . ASP A 1 420 ? -18.028 -11.099 51.539 1.00 31.97 420 ASP A N 1
ATOM 3356 C CA . ASP A 1 420 ? -18.592 -12.036 52.516 1.00 31.97 420 ASP A CA 1
ATOM 3357 C C . ASP A 1 420 ? -17.444 -12.884 53.076 1.00 31.97 420 ASP A C 1
ATOM 3359 O O . ASP A 1 420 ? -16.655 -13.444 52.317 1.00 31.97 420 ASP A O 1
ATOM 3363 N N . ARG A 1 421 ? -17.297 -12.941 54.401 1.00 31.62 421 ARG A N 1
ATOM 3364 C CA . ARG A 1 421 ? -16.177 -13.641 55.046 1.00 31.62 421 ARG A CA 1
ATOM 3365 C C . ARG A 1 421 ? -16.291 -15.167 54.978 1.00 31.62 421 ARG A C 1
ATOM 3367 O O . ARG A 1 421 ? -15.336 -15.825 55.379 1.00 31.62 421 ARG A O 1
ATOM 3374 N N . PHE A 1 422 ? -17.405 -15.719 54.487 1.00 32.50 422 PHE A N 1
ATOM 3375 C CA . PHE A 1 422 ? -17.687 -17.152 54.622 1.00 32.50 422 PHE A CA 1
ATOM 3376 C C . PHE A 1 422 ? -18.033 -17.904 53.326 1.00 32.50 422 PHE A C 1
ATOM 3378 O O . PHE A 1 422 ? -18.270 -19.105 53.395 1.00 32.50 422 PHE A O 1
ATOM 3385 N N . ASN A 1 423 ? -18.016 -17.272 52.144 1.00 32.66 423 ASN A N 1
ATOM 3386 C CA . ASN A 1 423 ? -18.236 -17.976 50.871 1.00 32.66 423 ASN A CA 1
ATOM 3387 C C . ASN A 1 423 ? -17.457 -17.339 49.707 1.00 32.66 423 ASN A C 1
ATOM 3389 O O . ASN A 1 423 ? -17.585 -16.147 49.446 1.00 32.66 423 ASN A O 1
ATOM 3393 N N . GLU A 1 424 ? -16.681 -18.139 48.965 1.00 32.22 424 GLU A N 1
ATOM 3394 C CA . GLU A 1 424 ? -15.857 -17.673 47.830 1.00 32.22 424 GLU A CA 1
ATOM 3395 C C . GLU A 1 424 ? -16.643 -17.434 46.519 1.00 32.22 424 GLU A C 1
ATOM 3397 O O . GLU A 1 424 ? -16.043 -17.128 45.489 1.00 32.22 424 GLU A O 1
ATOM 3402 N N . ASN A 1 425 ? -17.978 -17.532 46.536 1.00 28.44 425 ASN A N 1
ATOM 3403 C CA . ASN A 1 425 ? -18.837 -17.299 45.370 1.00 28.44 425 ASN A CA 1
ATOM 3404 C C . ASN A 1 425 ? -19.599 -15.968 45.505 1.00 28.44 425 ASN A C 1
ATOM 3406 O O . ASN A 1 425 ? -20.382 -15.782 46.434 1.00 28.44 425 ASN A O 1
ATOM 3410 N N . PHE A 1 426 ? -19.395 -15.045 44.560 1.00 33.72 426 PHE A N 1
ATOM 3411 C CA . PHE A 1 426 ? -20.059 -13.736 44.547 1.00 33.72 426 PHE A CA 1
ATOM 3412 C C . PHE A 1 426 ? -21.534 -13.843 44.150 1.00 33.72 426 PHE A C 1
ATOM 3414 O O . PHE A 1 426 ? -21.862 -14.359 43.082 1.00 33.72 426 PHE A O 1
ATOM 3421 N N . GLN A 1 427 ? -22.412 -13.248 44.958 1.00 27.78 427 GLN A N 1
ATOM 3422 C CA . GLN A 1 427 ? -23.781 -12.911 44.572 1.00 27.78 427 GLN A CA 1
ATOM 3423 C C . GLN A 1 427 ? -23.989 -11.394 44.625 1.00 27.78 427 GLN A C 1
ATOM 3425 O O . GLN A 1 427 ? -23.474 -10.703 45.505 1.00 27.78 427 GLN A O 1
ATOM 3430 N N . VAL A 1 428 ? -24.756 -10.884 43.661 1.00 29.36 428 VAL A N 1
ATOM 3431 C CA . VAL A 1 428 ? -25.280 -9.513 43.637 1.00 29.36 428 VAL A CA 1
ATOM 3432 C C . VAL A 1 428 ? -26.101 -9.297 44.913 1.00 29.36 428 VAL A C 1
ATOM 3434 O O . VAL A 1 428 ? -27.030 -10.054 45.175 1.00 29.36 428 VAL A O 1
ATOM 3437 N N . CYS A 1 429 ? -25.765 -8.294 45.728 1.00 30.00 429 CYS A N 1
ATOM 3438 C CA . CYS A 1 429 ? -26.486 -8.032 46.976 1.00 30.00 429 CYS A CA 1
ATOM 3439 C C . CYS A 1 429 ? -27.898 -7.499 46.690 1.00 30.00 429 CYS A C 1
ATOM 3441 O O . CYS A 1 429 ? -28.051 -6.336 46.325 1.00 30.00 429 CYS A O 1
ATOM 3443 N N . SER A 1 430 ? -28.922 -8.330 46.894 1.00 30.06 430 SER A N 1
ATOM 3444 C CA . SER A 1 430 ? -30.339 -7.941 46.838 1.00 30.06 430 SER A CA 1
ATOM 3445 C C . SER A 1 430 ? -31.008 -7.780 48.209 1.00 30.06 430 SER A C 1
ATOM 3447 O O . SER A 1 430 ? -32.224 -7.648 48.266 1.00 30.06 430 SER A O 1
ATOM 3449 N N . SER A 1 431 ? -30.276 -7.758 49.324 1.00 27.70 431 SER A N 1
ATOM 3450 C CA . SER A 1 431 ? -30.884 -7.511 50.642 1.00 27.70 431 SER A CA 1
ATOM 3451 C C . SER A 1 431 ? -29.845 -7.168 51.705 1.00 27.70 431 SER A C 1
ATOM 3453 O O . SER A 1 431 ? -28.721 -7.650 51.627 1.00 27.70 431 SER A O 1
ATOM 3455 N N . ASN A 1 432 ? -30.250 -6.337 52.673 1.00 33.84 432 ASN A N 1
ATOM 3456 C CA . ASN A 1 432 ? -29.531 -5.879 53.871 1.00 33.84 432 ASN A CA 1
ATOM 3457 C C . ASN A 1 432 ? -28.494 -6.877 54.409 1.00 33.84 432 ASN A C 1
ATOM 3459 O O . ASN A 1 432 ? -28.861 -7.991 54.781 1.00 33.84 432 ASN A O 1
ATOM 3463 N N . ILE A 1 433 ? -27.220 -6.471 54.512 1.00 31.88 433 ILE A N 1
ATOM 3464 C CA . ILE A 1 433 ? -26.178 -7.321 55.107 1.00 31.88 433 ILE A CA 1
ATOM 3465 C C . ILE A 1 433 ? -25.364 -6.570 56.158 1.00 31.88 433 ILE A C 1
ATOM 3467 O O . ILE A 1 433 ? -24.756 -5.533 55.898 1.00 31.88 433 ILE A O 1
ATOM 3471 N N . ILE A 1 434 ? -25.351 -7.158 57.348 1.00 30.72 434 ILE A N 1
ATOM 3472 C CA . ILE A 1 434 ? -24.565 -6.789 58.521 1.00 30.72 434 ILE A CA 1
ATOM 3473 C C . ILE A 1 434 ? -23.157 -7.399 58.343 1.00 30.72 434 ILE A C 1
ATOM 3475 O O . ILE A 1 434 ? -23.047 -8.539 57.901 1.00 30.72 434 ILE A O 1
ATOM 3479 N N . TRP A 1 435 ? -22.092 -6.665 58.694 1.00 28.91 435 TRP A N 1
ATOM 3480 C CA . TRP A 1 435 ? -20.676 -7.112 58.697 1.00 28.91 435 TRP A CA 1
ATOM 3481 C C . TRP A 1 435 ? -19.892 -7.137 57.375 1.00 28.91 435 TRP A C 1
ATOM 3483 O O . TRP A 1 435 ? -18.887 -7.844 57.280 1.00 28.91 435 TRP A O 1
ATOM 3493 N N . LYS A 1 436 ? -20.251 -6.320 56.380 1.00 35.47 436 LYS A N 1
ATOM 3494 C CA . LYS A 1 436 ? -19.409 -6.156 55.183 1.00 35.47 436 LYS A CA 1
ATOM 3495 C C . LYS A 1 436 ? -18.630 -4.834 55.194 1.00 35.47 436 LYS A C 1
ATOM 3497 O O . LYS A 1 436 ? -19.186 -3.787 55.514 1.00 35.47 436 LYS A O 1
ATOM 3502 N N . ALA A 1 437 ? -17.348 -4.884 54.825 1.00 32.31 437 ALA A N 1
ATOM 3503 C CA . ALA A 1 437 ? -16.513 -3.704 54.591 1.00 32.31 437 ALA A CA 1
ATOM 3504 C C . ALA A 1 437 ? -16.565 -3.312 53.108 1.00 32.31 437 ALA A C 1
ATOM 3506 O O . ALA A 1 437 ? -16.499 -4.179 52.231 1.00 32.31 437 ALA A O 1
ATOM 3507 N N . LEU A 1 438 ? -16.677 -2.012 52.829 1.00 35.38 438 LEU A N 1
ATOM 3508 C CA . LEU A 1 438 ? -16.560 -1.490 51.473 1.00 35.38 438 LEU A CA 1
ATOM 3509 C C . LEU A 1 438 ? -15.088 -1.521 51.040 1.00 35.38 438 LEU A C 1
ATOM 3511 O O . LEU A 1 438 ? -14.241 -0.946 51.720 1.00 35.38 438 LEU A O 1
ATOM 3515 N N . LEU A 1 439 ? -14.792 -2.161 49.906 1.00 34.97 439 LEU A N 1
ATOM 3516 C CA . LEU A 1 439 ? -13.414 -2.294 49.429 1.00 34.97 439 LEU A CA 1
ATOM 3517 C C . LEU A 1 439 ? -12.955 -1.108 48.563 1.00 34.97 439 LEU A C 1
ATOM 3519 O O . LEU A 1 439 ? -11.841 -0.625 48.726 1.00 34.97 439 LEU A O 1
ATOM 3523 N N . SER A 1 440 ? -13.784 -0.652 47.617 1.00 35.09 440 SER A N 1
ATOM 3524 C CA . SER A 1 440 ? -13.438 0.460 46.722 1.00 35.09 440 SER A CA 1
ATOM 3525 C C . SER A 1 440 ? -14.669 1.074 46.045 1.00 35.09 440 SER A C 1
ATOM 3527 O O . SER A 1 440 ? -15.682 0.404 45.843 1.00 35.09 440 SER A O 1
ATOM 3529 N N . LEU A 1 441 ? -14.562 2.358 45.690 1.00 41.06 441 LEU A N 1
ATOM 3530 C CA . LEU A 1 441 ? -15.540 3.127 44.916 1.00 41.06 441 LEU A CA 1
ATOM 3531 C C . LEU A 1 441 ? -14.852 3.702 43.680 1.00 41.06 441 LEU A C 1
ATOM 3533 O O . LEU A 1 441 ? -13.794 4.317 43.793 1.00 41.06 441 LEU A O 1
ATOM 3537 N N . TRP A 1 442 ? -15.462 3.512 42.511 1.00 40.53 442 TRP A N 1
ATOM 3538 C CA . TRP A 1 442 ? -14.910 3.936 41.224 1.00 40.53 442 TRP A CA 1
ATOM 3539 C C . TRP A 1 442 ? -15.920 4.815 40.487 1.00 40.53 442 TRP A C 1
ATOM 3541 O O . TRP A 1 442 ? -17.072 4.414 40.305 1.00 40.53 442 TRP A O 1
ATOM 3551 N N . PHE A 1 443 ? -15.469 5.980 40.017 1.00 41.25 443 PHE A N 1
ATOM 3552 C CA . PHE A 1 443 ? -16.276 6.920 39.237 1.00 41.25 443 PHE A CA 1
ATOM 3553 C C . PHE A 1 443 ? -15.772 7.000 37.795 1.00 41.25 443 PHE A C 1
ATOM 3555 O O . PHE A 1 443 ? -14.568 6.968 37.545 1.00 41.25 443 PHE A O 1
ATOM 3562 N N . LYS A 1 444 ? -16.697 7.109 36.838 1.00 36.03 444 LYS A N 1
ATOM 3563 C CA . LYS A 1 444 ? -16.387 7.150 35.399 1.00 36.03 444 LYS A CA 1
ATOM 3564 C C . LYS A 1 444 ? -15.966 8.540 34.881 1.00 36.03 444 LYS A C 1
ATOM 3566 O O . LYS A 1 444 ? -15.578 8.636 33.721 1.00 36.03 444 LYS A O 1
ATOM 3571 N N . GLY A 1 445 ? -16.026 9.601 35.696 1.00 34.34 445 GLY A N 1
ATOM 3572 C CA . GLY A 1 445 ? -15.789 10.987 35.260 1.00 34.34 445 GLY A CA 1
ATOM 3573 C C . GLY A 1 445 ? -15.100 11.891 36.291 1.00 34.34 445 GLY A C 1
ATOM 3574 O O . GLY A 1 445 ? -14.738 11.459 37.384 1.00 34.34 445 GLY A O 1
ATOM 3575 N N . THR A 1 446 ? -14.900 13.164 35.927 1.00 32.47 446 THR A N 1
ATOM 3576 C CA . THR A 1 446 ? -14.208 14.185 36.744 1.00 32.47 446 THR A CA 1
ATOM 3577 C C . THR A 1 446 ? -14.964 14.556 38.021 1.00 32.47 446 THR A C 1
ATOM 3579 O O . THR A 1 446 ? -14.315 14.984 38.976 1.00 32.47 446 THR A O 1
ATOM 3582 N N . TYR A 1 447 ? -16.285 14.346 38.018 1.00 32.75 447 TYR A N 1
ATOM 3583 C CA . TYR A 1 447 ? -17.230 14.484 39.125 1.00 32.75 447 TYR A CA 1
ATOM 3584 C C . TYR A 1 447 ? -17.994 13.164 39.288 1.00 32.75 447 TYR A C 1
ATOM 3586 O O . TYR A 1 447 ? -18.267 12.473 38.302 1.00 32.75 447 TYR A O 1
ATOM 3594 N N . GLY A 1 448 ? -18.359 12.819 40.517 1.00 38.62 448 GLY A N 1
ATOM 3595 C CA . GLY A 1 448 ? -19.178 11.652 40.815 1.00 38.62 448 GLY A CA 1
ATOM 3596 C C . GLY A 1 448 ? -19.732 11.760 42.226 1.00 38.62 448 GLY A C 1
ATOM 3597 O O . GLY A 1 448 ? -19.039 12.251 43.108 1.00 38.62 448 GLY A O 1
ATOM 3598 N N . ALA A 1 449 ? -20.974 11.327 42.418 1.00 35.12 449 ALA A N 1
ATOM 3599 C CA . ALA A 1 449 ? -21.607 11.252 43.724 1.00 35.12 449 ALA A CA 1
ATOM 3600 C C . ALA A 1 449 ? -21.918 9.788 44.029 1.00 35.12 449 ALA A C 1
ATOM 3602 O O . ALA A 1 449 ? -22.333 9.033 43.149 1.00 35.12 449 ALA A O 1
ATOM 3603 N N . TYR A 1 450 ? -21.695 9.384 45.273 1.00 41.72 450 TYR A N 1
ATOM 3604 C CA . TYR A 1 450 ? -22.077 8.074 45.777 1.00 41.72 450 TYR A CA 1
ATOM 3605 C C . TYR A 1 450 ? -22.924 8.287 47.018 1.00 41.72 450 TYR A C 1
ATOM 3607 O O . TYR A 1 450 ? -22.433 8.861 47.984 1.00 41.72 450 TYR A O 1
ATOM 3615 N N . ILE A 1 451 ? -24.172 7.831 46.967 1.00 35.69 451 ILE A N 1
ATOM 3616 C CA . ILE A 1 451 ? -25.118 7.872 48.080 1.00 35.69 451 ILE A CA 1
ATOM 3617 C C . ILE A 1 451 ? -25.422 6.425 48.444 1.00 35.69 451 ILE A C 1
ATOM 3619 O O . ILE A 1 451 ? -25.678 5.596 47.572 1.00 35.69 451 ILE A O 1
ATOM 3623 N N . SER A 1 452 ? -25.365 6.103 49.730 1.00 39.69 452 SER A N 1
ATOM 3624 C CA . SER A 1 452 ? -25.585 4.744 50.204 1.00 39.69 452 SER A CA 1
ATOM 3625 C C . SER A 1 452 ? -26.223 4.750 51.575 1.00 39.69 452 SER A C 1
ATOM 3627 O O . SER A 1 452 ? -25.776 5.470 52.459 1.00 39.69 452 SER A O 1
ATOM 3629 N N . ASN A 1 453 ? -27.194 3.861 51.756 1.00 33.88 453 ASN A N 1
ATOM 3630 C CA . ASN A 1 453 ? -27.844 3.561 53.028 1.00 33.88 453 ASN A CA 1
ATOM 3631 C C . ASN A 1 453 ? -27.155 2.412 53.796 1.00 33.88 453 ASN A C 1
ATOM 3633 O O . ASN A 1 453 ? -27.714 1.873 54.752 1.00 33.88 453 ASN A O 1
ATOM 3637 N N . ILE A 1 454 ? -25.956 1.995 53.370 1.00 39.91 454 ILE A N 1
ATOM 3638 C CA . ILE A 1 454 ? -25.193 0.930 54.028 1.00 39.91 454 ILE A CA 1
ATOM 3639 C C . ILE A 1 454 ? -24.829 1.366 55.442 1.00 39.91 454 ILE A C 1
ATOM 3641 O O . ILE A 1 454 ? -24.158 2.373 55.656 1.00 39.91 454 ILE A O 1
ATOM 3645 N N . THR A 1 455 ? -25.235 0.554 56.412 1.00 36.41 455 THR A N 1
ATOM 3646 C CA . THR A 1 455 ? -24.934 0.782 57.823 1.00 36.41 455 THR A CA 1
ATOM 3647 C C . THR A 1 455 ? -23.464 0.469 58.111 1.00 36.41 455 THR A C 1
ATOM 3649 O O . THR A 1 455 ? -23.031 -0.679 58.008 1.00 36.41 455 THR A O 1
ATOM 3652 N N . ILE A 1 456 ? -22.687 1.487 58.497 1.00 38.69 456 ILE A N 1
ATOM 3653 C CA . ILE A 1 456 ? -21.265 1.346 58.843 1.00 38.69 456 ILE A CA 1
ATOM 3654 C C . ILE A 1 456 ? -21.105 1.253 60.368 1.00 38.69 456 ILE A C 1
ATOM 3656 O O . ILE A 1 456 ? -21.410 2.188 61.104 1.00 38.69 456 ILE A O 1
ATOM 3660 N N . TYR A 1 457 ? -20.592 0.119 60.849 1.00 35.50 457 TYR A N 1
ATOM 3661 C CA . TYR A 1 457 ? -20.315 -0.129 62.271 1.00 35.50 457 TYR A CA 1
ATOM 3662 C C . TYR A 1 457 ? -18.934 0.374 62.730 1.00 35.50 457 TYR A C 1
ATOM 3664 O O . TYR A 1 457 ? -18.021 0.587 61.929 1.00 35.50 457 TYR A O 1
ATOM 3672 N N . LYS A 1 458 ? -18.780 0.533 64.052 1.00 31.16 458 LYS A N 1
ATOM 3673 C CA . LYS A 1 458 ? -17.535 0.918 64.736 1.00 31.16 458 LYS A CA 1
ATOM 3674 C C . LYS A 1 458 ? -16.382 -0.016 64.324 1.00 31.16 458 LYS A C 1
ATOM 3676 O O . LYS A 1 458 ? -16.572 -1.227 64.299 1.00 31.16 458 LYS A O 1
ATOM 3681 N N . TYR A 1 459 ? -15.208 0.555 64.037 1.00 33.41 459 TYR A N 1
ATOM 3682 C CA . TYR A 1 459 ? -13.984 -0.120 63.549 1.00 33.41 459 TYR A CA 1
ATOM 3683 C C . TYR A 1 459 ? -13.953 -0.524 62.068 1.00 33.41 459 TYR A C 1
ATOM 3685 O O . TYR A 1 459 ? -12.967 -1.115 61.622 1.00 33.41 459 TYR A O 1
ATOM 3693 N N . ASN A 1 460 ? -14.963 -0.155 61.276 1.00 35.31 460 ASN A N 1
ATOM 3694 C CA . ASN A 1 460 ? -14.840 -0.252 59.826 1.00 35.31 460 ASN A CA 1
ATOM 3695 C C . ASN A 1 460 ? -13.838 0.783 59.308 1.00 35.31 460 ASN A C 1
ATOM 3697 O O . ASN A 1 460 ? -13.964 1.980 59.562 1.00 35.31 460 ASN A O 1
ATOM 3701 N N . LYS A 1 461 ? -12.838 0.301 58.571 1.00 36.72 461 LYS A N 1
ATOM 3702 C CA . LYS A 1 461 ? -11.894 1.142 57.839 1.00 36.72 461 LYS A CA 1
ATOM 3703 C C . LYS A 1 461 ? -12.483 1.431 56.470 1.00 36.72 461 LYS A C 1
ATOM 3705 O O . LYS A 1 461 ? -12.863 0.504 55.760 1.00 36.72 461 LYS A O 1
ATOM 3710 N N . PHE A 1 462 ? -12.525 2.704 56.110 1.00 40.56 462 PHE A N 1
ATOM 3711 C CA . PHE A 1 462 ? -12.899 3.137 54.775 1.00 40.56 462 PHE A CA 1
ATOM 3712 C C . PHE A 1 462 ? -11.665 3.724 54.102 1.00 40.56 462 PHE A C 1
ATOM 3714 O O . PHE A 1 462 ? -11.015 4.598 54.677 1.00 40.56 462 PHE A O 1
ATOM 3721 N N . ILE A 1 463 ? -11.327 3.219 52.918 1.00 36.97 463 ILE A N 1
ATOM 3722 C CA . ILE A 1 463 ? -10.180 3.689 52.143 1.00 36.97 463 ILE A CA 1
ATOM 3723 C C . ILE A 1 463 ? -10.720 4.241 50.828 1.00 36.97 463 ILE A C 1
ATOM 3725 O O . ILE A 1 463 ? -11.283 3.508 50.016 1.00 36.97 463 ILE A O 1
ATOM 3729 N N . PHE A 1 464 ? -10.573 5.550 50.636 1.00 40.16 464 PHE A N 1
ATOM 3730 C CA . PHE A 1 464 ? -10.863 6.201 49.362 1.00 40.16 464 PHE A CA 1
ATOM 3731 C C . PHE A 1 464 ? -9.581 6.300 48.542 1.00 40.16 464 PHE A C 1
ATOM 3733 O O . PHE A 1 464 ? -8.616 6.936 48.967 1.00 40.16 464 PHE A O 1
ATOM 3740 N N . HIS A 1 465 ? -9.595 5.704 47.352 1.00 36.91 465 HIS A N 1
ATOM 3741 C CA . HIS A 1 465 ? -8.529 5.846 46.368 1.00 36.91 465 HIS A CA 1
ATOM 3742 C C . HIS A 1 465 ? -8.965 6.845 45.295 1.00 36.91 465 HIS A C 1
ATOM 3744 O O . HIS A 1 465 ? -9.941 6.609 44.585 1.00 36.91 465 HIS A O 1
ATOM 3750 N N . ILE A 1 466 ? -8.245 7.963 45.174 1.00 38.12 466 ILE A N 1
ATOM 3751 C CA . ILE A 1 466 ? -8.505 8.982 44.148 1.00 38.12 466 ILE A CA 1
ATOM 3752 C C . ILE A 1 466 ? -7.318 9.002 43.176 1.00 38.12 466 ILE A C 1
ATOM 3754 O O . ILE A 1 466 ? -6.202 9.318 43.590 1.00 38.12 466 ILE A O 1
ATOM 3758 N N . PRO A 1 467 ? -7.511 8.692 41.885 1.00 34.25 467 PRO A N 1
ATOM 3759 C CA . PRO A 1 467 ? -6.399 8.597 40.950 1.00 34.25 467 PRO A CA 1
ATOM 3760 C C . PRO A 1 467 ? -6.121 9.941 40.245 1.00 34.25 467 PRO A C 1
ATOM 3762 O O . PRO A 1 467 ? -6.352 10.017 39.045 1.00 34.25 467 PRO A O 1
ATOM 3765 N N . ILE A 1 468 ? -5.653 11.015 40.918 1.00 34.62 468 ILE A N 1
ATOM 3766 C CA . ILE A 1 468 ? -5.165 12.241 40.220 1.00 34.62 468 ILE A CA 1
ATOM 3767 C C . ILE A 1 468 ? -3.957 12.927 40.909 1.00 34.62 468 ILE A C 1
ATOM 3769 O O . ILE A 1 468 ? -3.874 13.033 42.124 1.00 34.62 468 ILE A O 1
ATOM 3773 N N . ILE A 1 469 ? -3.058 13.442 40.056 1.00 33.09 469 ILE A N 1
ATOM 3774 C CA . ILE A 1 469 ? -1.674 13.945 40.221 1.00 33.09 469 ILE A CA 1
ATOM 3775 C C . ILE A 1 469 ? -1.550 15.390 40.785 1.00 33.09 469 ILE A C 1
ATOM 3777 O O . ILE A 1 469 ? -0.462 15.959 40.796 1.00 33.09 469 ILE A O 1
ATOM 3781 N N . ARG A 1 470 ? -2.617 16.032 41.284 1.00 32.97 470 ARG A N 1
ATOM 3782 C CA . ARG A 1 470 ? -2.515 17.390 41.872 1.00 32.97 470 ARG A CA 1
ATOM 3783 C C . ARG A 1 470 ? -3.245 17.482 43.221 1.00 32.97 470 ARG A C 1
ATOM 3785 O O . ARG A 1 470 ? -4.470 17.559 43.220 1.00 32.97 470 ARG A O 1
ATOM 3792 N N . PRO A 1 471 ? -2.528 17.523 44.360 1.00 36.34 471 PRO A N 1
ATOM 3793 C CA . PRO A 1 471 ? -3.142 17.491 45.692 1.00 36.34 471 PRO A CA 1
ATOM 3794 C C . PRO A 1 471 ? -3.882 18.782 46.098 1.00 36.34 471 PRO A C 1
ATOM 3796 O O . PRO A 1 471 ? -4.567 18.788 47.114 1.00 36.34 471 PRO A O 1
ATOM 3799 N N . HIS A 1 472 ? -3.787 19.873 45.327 1.00 35.31 472 HIS A N 1
ATOM 3800 C CA . HIS A 1 472 ? -4.200 21.213 45.783 1.00 35.31 472 HIS A CA 1
ATOM 3801 C C . HIS A 1 472 ? -5.570 21.714 45.286 1.00 35.31 472 HIS A C 1
ATOM 3803 O O . HIS A 1 472 ? -5.896 22.873 45.505 1.00 35.31 472 HIS A O 1
ATOM 3809 N N . THR A 1 473 ? -6.375 20.895 44.603 1.00 34.44 473 THR A N 1
ATOM 3810 C CA . THR A 1 473 ? -7.679 21.341 44.043 1.00 34.44 473 THR A CA 1
ATOM 3811 C C . THR A 1 473 ? -8.848 20.401 44.321 1.00 34.44 473 THR A C 1
ATOM 3813 O O . THR A 1 473 ? -9.923 20.577 43.759 1.00 34.44 473 THR A O 1
ATOM 3816 N N . ILE A 1 474 ? -8.683 19.427 45.217 1.00 36.72 474 ILE A N 1
ATOM 3817 C CA . ILE A 1 474 ? -9.808 18.612 45.682 1.00 36.72 474 ILE A CA 1
ATOM 3818 C C . ILE A 1 474 ? -10.462 19.347 46.854 1.00 36.72 474 ILE A C 1
ATOM 3820 O O . ILE A 1 474 ? -9.935 19.338 47.965 1.00 36.72 474 ILE A O 1
ATOM 3824 N N . SER A 1 475 ? -11.611 19.981 46.615 1.00 33.53 475 SER A N 1
ATOM 3825 C CA . SER A 1 475 ? -12.502 20.384 47.705 1.00 33.53 475 SER A CA 1
ATOM 3826 C C . SER A 1 475 ? -13.391 19.200 48.045 1.00 33.53 475 SER A C 1
ATOM 3828 O O . SER A 1 475 ? -14.476 19.064 47.496 1.00 33.53 475 SER A O 1
ATOM 3830 N N . LEU A 1 476 ? -12.939 18.339 48.961 1.00 36.78 476 LEU A N 1
ATOM 3831 C CA . LEU A 1 476 ? -13.814 17.317 49.530 1.00 36.78 476 LEU A CA 1
ATOM 3832 C C . LEU A 1 476 ? -14.840 18.030 50.424 1.00 36.78 476 LEU A C 1
ATOM 3834 O O . LEU A 1 476 ? -14.596 18.280 51.605 1.00 36.78 476 LEU A O 1
ATOM 3838 N N . LYS A 1 477 ? -15.985 18.417 49.855 1.00 32.72 477 LYS A N 1
ATOM 3839 C CA . LYS A 1 477 ? -17.107 18.918 50.650 1.00 32.72 477 LYS A CA 1
ATOM 3840 C C . LYS A 1 477 ? -17.871 17.733 51.194 1.00 32.72 477 LYS A C 1
ATOM 3842 O O . LYS A 1 477 ? -18.737 17.159 50.548 1.00 32.72 477 LYS A O 1
ATOM 3847 N N . ILE A 1 478 ? -17.492 17.390 52.409 1.00 39.31 478 ILE A N 1
ATOM 3848 C CA . ILE A 1 478 ? -18.164 16.403 53.216 1.00 39.31 478 ILE A CA 1
ATOM 3849 C C . ILE A 1 478 ? -19.317 17.122 53.930 1.00 39.31 478 ILE A C 1
ATOM 3851 O O . ILE A 1 478 ? -19.098 17.848 54.899 1.00 39.31 478 ILE A O 1
ATOM 3855 N N . LEU A 1 479 ? -20.547 16.953 53.447 1.00 33.19 479 LEU A N 1
ATOM 3856 C CA . LEU A 1 479 ? -21.734 17.262 54.248 1.00 33.19 479 LEU A CA 1
ATOM 3857 C C . LEU A 1 479 ? -21.873 16.134 55.272 1.00 33.19 479 LEU A C 1
ATOM 3859 O O . LEU A 1 479 ? -22.443 15.090 54.971 1.00 33.19 479 LEU A O 1
ATOM 3863 N N . LEU A 1 480 ? -21.264 16.304 56.447 1.00 37.44 480 LEU A N 1
ATOM 3864 C CA . LEU A 1 480 ? -21.415 15.366 57.554 1.00 37.44 480 LEU A CA 1
ATOM 3865 C C . LEU A 1 480 ? -21.942 16.063 58.801 1.00 37.44 480 LEU A C 1
ATOM 3867 O O . LEU A 1 480 ? -21.506 17.146 59.190 1.00 37.44 480 LEU A O 1
ATOM 3871 N N . ASP A 1 481 ? -22.868 15.347 59.424 1.00 35.78 481 ASP A N 1
ATOM 3872 C CA . ASP A 1 481 ? -23.270 15.457 60.816 1.00 35.78 481 ASP A CA 1
ATOM 3873 C C . ASP A 1 481 ? -22.046 15.550 61.761 1.00 35.78 481 ASP A C 1
ATOM 3875 O O . ASP A 1 481 ? -20.954 15.058 61.467 1.00 35.78 481 ASP A O 1
ATOM 3879 N N . LYS A 1 482 ? -22.239 16.191 62.917 1.00 35.09 482 LYS A N 1
ATOM 3880 C CA . LYS A 1 482 ? -21.257 16.708 63.894 1.00 35.09 482 LYS A CA 1
ATOM 3881 C C . LYS A 1 482 ? -20.360 15.649 64.579 1.00 35.09 482 LYS A C 1
ATOM 3883 O O . LYS A 1 482 ? -19.768 15.933 65.619 1.00 35.09 482 LYS A O 1
ATOM 3888 N N . SER A 1 483 ? -20.260 14.427 64.057 1.00 38.03 483 SER A N 1
ATOM 3889 C CA . SER A 1 483 ? -19.696 13.247 64.734 1.00 38.03 483 SER A CA 1
ATOM 3890 C C . SER A 1 483 ? -18.328 12.767 64.210 1.00 38.03 483 SER A C 1
ATOM 3892 O O . SER A 1 483 ? -17.752 11.825 64.769 1.00 38.03 483 SER A O 1
ATOM 3894 N N . LEU A 1 484 ? -17.755 13.415 63.187 1.00 39.28 484 LEU A N 1
ATOM 3895 C CA . LEU A 1 484 ? -16.407 13.108 62.690 1.00 39.28 484 LEU A CA 1
ATOM 3896 C C . LEU A 1 484 ? -15.333 13.593 63.685 1.00 39.28 484 LEU A C 1
ATOM 3898 O O . LEU A 1 484 ? -15.270 14.781 63.993 1.00 39.28 484 LEU A O 1
ATOM 3902 N N . ARG A 1 485 ? -14.460 12.699 64.177 1.00 36.38 485 ARG A N 1
ATOM 3903 C CA . ARG A 1 485 ? -13.359 13.086 65.088 1.00 36.38 485 ARG A CA 1
ATOM 3904 C C . ARG A 1 485 ? -12.080 13.533 64.378 1.00 36.38 485 ARG A C 1
ATOM 3906 O O . ARG A 1 485 ? -11.285 14.236 64.989 1.00 36.38 485 ARG A O 1
ATOM 3913 N N . GLY A 1 486 ? -11.879 13.134 63.126 1.00 39.66 486 GLY A N 1
ATOM 3914 C CA . GLY A 1 486 ? -10.720 13.525 62.329 1.00 39.66 486 GLY A CA 1
ATOM 3915 C C . GLY A 1 486 ? -10.585 12.701 61.052 1.00 39.66 486 GLY A C 1
ATOM 3916 O O . GLY A 1 486 ? -11.190 11.636 60.913 1.00 39.66 486 GLY A O 1
ATOM 3917 N N . TYR A 1 487 ? -9.779 13.206 60.124 1.00 40.84 487 TYR A N 1
ATOM 3918 C CA . TYR A 1 487 ? -9.268 12.464 58.976 1.00 40.84 487 TYR A CA 1
ATOM 3919 C C . TYR A 1 487 ? -7.746 12.622 58.945 1.00 40.84 487 TYR A C 1
ATOM 3921 O O . TYR A 1 487 ? -7.232 13.691 59.278 1.00 40.84 487 TYR A O 1
ATOM 3929 N N . SER A 1 488 ? -7.025 11.573 58.554 1.00 34.81 488 SER A N 1
ATOM 3930 C CA . SER A 1 488 ? -5.589 11.652 58.275 1.00 34.81 488 SER A CA 1
ATOM 3931 C C . SER A 1 488 ? -5.333 11.373 56.802 1.00 34.81 488 SER A C 1
ATOM 3933 O O . SER A 1 488 ? -5.965 10.510 56.183 1.00 34.81 488 SER A O 1
ATOM 3935 N N . LEU A 1 489 ? -4.401 12.131 56.229 1.00 35.31 489 LEU A N 1
ATOM 3936 C CA . LEU A 1 489 ? -3.785 11.773 54.963 1.00 35.31 489 LEU A CA 1
ATOM 3937 C C . LEU A 1 489 ? -2.638 10.823 55.303 1.00 35.31 489 LEU A C 1
ATOM 3939 O O . LEU A 1 489 ? -1.594 11.263 55.774 1.00 35.31 489 LEU A O 1
ATOM 3943 N N . ASP A 1 490 ? -2.852 9.522 55.135 1.00 36.09 490 ASP A N 1
ATOM 3944 C CA . ASP A 1 490 ? -1.831 8.535 55.503 1.00 36.09 490 ASP A CA 1
ATOM 3945 C C . ASP A 1 490 ? -0.670 8.537 54.487 1.00 36.09 490 ASP A C 1
ATOM 3947 O O . ASP A 1 490 ? 0.434 8.144 54.840 1.00 36.09 490 ASP A O 1
ATOM 3951 N N . ASN A 1 491 ? -0.917 8.976 53.239 1.00 38.59 491 ASN A N 1
ATOM 3952 C CA . ASN A 1 491 ? 0.057 9.139 52.149 1.00 38.59 491 ASN A CA 1
ATOM 3953 C C . ASN A 1 491 ? -0.519 10.006 51.008 1.00 38.59 491 ASN A C 1
ATOM 3955 O O . ASN A 1 491 ? -1.722 10.280 50.978 1.00 38.59 491 ASN A O 1
ATOM 3959 N N . ILE A 1 492 ? 0.314 10.386 50.024 1.00 34.38 492 ILE A N 1
ATOM 3960 C CA . ILE A 1 492 ? -0.130 11.051 48.783 1.00 34.38 492 ILE A CA 1
ATOM 3961 C C . ILE A 1 492 ? -1.261 10.208 48.156 1.00 34.38 492 ILE A C 1
ATOM 3963 O O . ILE A 1 492 ? -1.031 9.081 47.723 1.00 34.38 492 ILE A O 1
ATOM 3967 N N . ASN A 1 493 ? -2.481 10.757 48.122 1.00 37.09 493 ASN A N 1
ATOM 3968 C CA . ASN A 1 493 ? -3.716 10.164 47.572 1.00 37.09 493 ASN A CA 1
ATOM 3969 C C . ASN A 1 493 ? -4.457 9.117 48.430 1.00 37.09 493 ASN A C 1
ATOM 3971 O O . ASN A 1 493 ? -5.312 8.411 47.891 1.00 37.09 493 ASN A O 1
ATOM 3975 N N . THR A 1 494 ? -4.186 9.010 49.738 1.00 37.53 494 THR A N 1
ATOM 3976 C CA . THR A 1 494 ? -4.935 8.100 50.632 1.00 37.53 494 THR A CA 1
ATOM 3977 C C . THR A 1 494 ? -5.502 8.834 51.842 1.00 37.53 494 THR A C 1
ATOM 3979 O O . THR A 1 494 ? -4.751 9.397 52.636 1.00 37.53 494 THR A O 1
ATOM 3982 N N . TYR A 1 495 ? -6.826 8.777 52.006 1.00 38.34 495 TYR A N 1
ATOM 3983 C CA . TYR A 1 495 ? -7.534 9.338 53.159 1.00 38.34 495 TYR A CA 1
ATOM 3984 C C . TYR A 1 495 ? -8.020 8.216 54.075 1.00 38.34 495 TYR A C 1
ATOM 3986 O O . TYR A 1 495 ? -8.691 7.287 53.615 1.00 38.34 495 TYR A O 1
ATOM 3994 N N . ARG A 1 496 ? -7.711 8.325 55.369 1.00 40.41 496 ARG A N 1
ATOM 3995 C CA . ARG A 1 496 ? -8.221 7.439 56.416 1.00 40.41 496 ARG A CA 1
ATOM 3996 C C . ARG A 1 496 ? -9.180 8.209 57.319 1.00 40.41 496 ARG A C 1
ATOM 3998 O O . ARG A 1 496 ? -8.878 9.309 57.777 1.00 40.41 496 ARG A O 1
ATOM 4005 N N . PHE A 1 497 ? -10.327 7.595 57.594 1.00 44.38 497 PHE A N 1
ATOM 4006 C CA . PHE A 1 497 ? -11.361 8.148 58.466 1.00 44.38 497 PHE A CA 1
ATOM 4007 C C . PHE A 1 497 ? -11.544 7.264 59.696 1.00 44.38 497 PHE A C 1
ATOM 4009 O O . PHE A 1 497 ? -11.590 6.036 59.579 1.00 44.38 497 PHE A O 1
ATOM 4016 N N . GLU A 1 498 ? -11.676 7.888 60.866 1.00 38.62 498 GLU A N 1
ATOM 4017 C CA . GLU A 1 498 ? -11.923 7.196 62.130 1.00 38.62 498 GLU A CA 1
ATOM 4018 C C . GLU A 1 498 ? -13.161 7.786 62.826 1.00 38.62 498 GLU A C 1
ATOM 4020 O O . GLU A 1 498 ? -13.228 8.980 63.125 1.00 38.62 498 GLU A O 1
ATOM 4025 N N . TYR A 1 499 ? -14.170 6.944 63.073 1.00 38.38 499 TYR A N 1
ATOM 4026 C CA . TYR A 1 499 ? -15.466 7.351 63.630 1.00 38.38 499 TYR A CA 1
ATOM 4027 C C . TYR A 1 499 ? -15.626 6.879 65.076 1.00 38.38 499 TYR A C 1
ATOM 4029 O O . TYR A 1 499 ? -15.320 5.728 65.403 1.00 38.38 499 TYR A O 1
ATOM 4037 N N . LYS A 1 500 ? -16.185 7.731 65.946 1.00 33.00 500 LYS A N 1
ATOM 4038 C CA . LYS A 1 500 ? -16.491 7.367 67.335 1.00 33.00 500 LYS A CA 1
ATOM 4039 C C . LYS A 1 500 ? -18.001 7.288 67.553 1.00 33.00 500 LYS A C 1
ATOM 4041 O O . LYS A 1 500 ? -18.608 8.244 68.000 1.00 33.00 500 LYS A O 1
ATOM 4046 N N . ASN A 1 501 ? -18.539 6.090 67.323 1.00 30.19 501 ASN A N 1
ATOM 4047 C CA . ASN A 1 501 ? -19.904 5.654 67.642 1.00 30.19 501 ASN A CA 1
ATOM 4048 C C . ASN A 1 501 ? -21.063 6.416 66.957 1.00 30.19 501 ASN A C 1
ATOM 4050 O O . ASN A 1 501 ? -21.273 7.596 67.197 1.00 30.19 501 ASN A O 1
ATOM 4054 N N . LYS A 1 502 ? -21.920 5.619 66.295 1.00 32.50 502 LYS A N 1
ATOM 4055 C CA . LYS A 1 502 ? -23.237 5.906 65.683 1.00 32.50 502 LYS A CA 1
ATOM 4056 C C . LYS A 1 502 ? -23.258 6.375 64.218 1.00 32.50 502 LYS A C 1
ATOM 4058 O O . LYS A 1 502 ? -22.262 6.810 63.661 1.00 32.50 502 LYS A O 1
ATOM 4063 N N . PHE A 1 503 ? -24.423 6.080 63.635 1.00 29.84 503 PHE A N 1
ATOM 4064 C CA . PHE A 1 503 ? -24.775 5.818 62.242 1.00 29.84 503 PHE A CA 1
ATOM 4065 C C . PHE A 1 503 ? -24.357 6.907 61.252 1.00 29.84 503 PHE A C 1
ATOM 4067 O O . PHE A 1 503 ? -24.698 8.069 61.426 1.00 29.84 503 PHE A O 1
ATOM 4074 N N . LEU A 1 504 ? -23.702 6.491 60.167 1.00 30.98 504 LEU A N 1
ATOM 4075 C CA . LEU A 1 504 ? -23.595 7.286 58.950 1.00 30.98 504 LEU A CA 1
ATOM 4076 C C . LEU A 1 504 ? -24.782 6.901 58.063 1.00 30.98 504 LEU A C 1
ATOM 4078 O O . LEU A 1 504 ? -24.810 5.789 57.540 1.00 30.98 504 LEU A O 1
ATOM 4082 N N . THR A 1 505 ? -25.790 7.758 57.954 1.00 27.00 505 THR A N 1
ATOM 4083 C CA . THR A 1 505 ? -26.951 7.494 57.088 1.00 27.00 505 THR A CA 1
ATOM 4084 C C . THR A 1 505 ? -26.764 8.056 55.688 1.00 27.00 505 THR A C 1
ATOM 4086 O O . THR A 1 505 ? -27.371 7.548 54.752 1.00 27.00 505 THR A O 1
ATOM 4089 N N . GLU A 1 506 ? -25.902 9.062 55.529 1.00 29.72 506 GLU A N 1
ATOM 4090 C CA . GLU A 1 506 ? -25.685 9.749 54.261 1.00 29.72 506 GLU A CA 1
ATOM 4091 C C . GLU A 1 506 ? -24.219 10.177 54.148 1.00 29.72 506 GLU A C 1
ATOM 4093 O O . GLU A 1 506 ? -23.614 10.679 55.096 1.00 29.72 506 GLU A O 1
ATOM 4098 N N . PHE A 1 507 ? -23.629 9.940 52.981 1.00 33.56 507 PHE A N 1
ATOM 4099 C CA . PHE A 1 507 ? -22.284 10.381 52.642 1.00 33.56 507 PHE A CA 1
ATOM 4100 C C . PHE A 1 507 ? -22.354 11.012 51.262 1.00 33.56 507 PHE A C 1
ATOM 4102 O O . PHE A 1 507 ? -22.888 10.405 50.338 1.00 33.56 507 PHE A O 1
ATOM 4109 N N . LEU A 1 508 ? -21.824 12.224 51.126 1.00 31.48 508 LEU A N 1
ATOM 4110 C CA . LEU A 1 508 ? -21.726 12.912 49.850 1.00 31.48 508 LEU A CA 1
ATOM 4111 C C . LEU A 1 508 ? -20.260 13.266 49.623 1.00 31.48 508 LEU A C 1
ATOM 4113 O O . LEU A 1 508 ? -19.693 14.092 50.334 1.00 31.48 508 LEU A O 1
ATOM 4117 N N . CYS A 1 509 ? -19.640 12.610 48.646 1.00 35.28 509 CYS A N 1
ATOM 4118 C CA . CYS A 1 509 ? -18.346 13.025 48.126 1.00 35.28 509 CYS A CA 1
ATOM 4119 C C . CYS A 1 509 ? -18.609 13.871 46.887 1.00 35.28 509 CYS A C 1
ATOM 4121 O O . CYS A 1 509 ? -19.125 13.359 45.897 1.00 35.28 509 CYS A O 1
ATOM 4123 N N . ILE A 1 510 ? -18.289 15.158 46.966 1.00 30.27 510 ILE A N 1
ATOM 4124 C CA . ILE A 1 510 ? -18.226 16.045 45.807 1.00 30.27 510 ILE A CA 1
ATOM 4125 C C . ILE A 1 510 ? -16.748 16.343 45.586 1.00 30.27 510 ILE A C 1
ATOM 4127 O O . ILE A 1 510 ? -16.041 16.659 46.545 1.00 30.27 510 ILE A O 1
ATOM 4131 N N . LYS A 1 511 ? -16.292 16.201 44.343 1.00 33.28 511 LYS A N 1
ATOM 4132 C CA . LYS A 1 511 ? -14.994 16.711 43.909 1.00 33.28 511 LYS A CA 1
ATOM 4133 C C . LYS A 1 511 ? -15.135 18.132 43.389 1.00 33.28 511 LYS A C 1
ATOM 4135 O O . LYS A 1 511 ? -16.097 18.358 42.621 1.00 33.28 511 LYS A O 1
#

Radius of gyration: 32.27 Å; chains: 1; bounding box: 99×47×96 Å

Foldseek 3Di:
DDPVVVVVVVVVVVCVVVVVVVVVVVVVVPDQADELVVQVFDWPDQVDASQRSQQVRQVVQGAYDDACNTETEHAAAHFHQLHADPHFHKYFYWYDDQDPDTQTDIFTWDGQQDQDPPAAEEAEEEQALGLNVLRLVVVLQGAEYAYQFQRDFPDRSNPDGPSSSLSSCSRSNHAYAYEQPRHPVSVVPVQVVCLVCVPRPSYQYYAQDEACVVVVHAQVNQVVSLVSVVVRHPHFYEHEHADDDLPDDGHHLSHQEYEYEQEQFLVVVDDLVVSLVVSLVSLLVRQVSCVVRHPHHYAYEAEQFDFDSGHDPVSSLVSLLVSLLVRQLHHYYPHQPCCSDPRTVTGCSRDPSSSVSSSNSNPRHRPPPVRCCPPVNPPDDPVPVPPDDPVNVVVPDDDDDPDDPDPCPPFFWDDWDWDDPPDPDDDDDPDADDPTAGDEIDGPDPWGWDWDQHWDDAPRKDKYADPDDDPPPQPFPWPDDPFFPDWDPPDDRIIIGHTDDDTDRTTTGTD

Secondary structure (DSSP, 8-state):
--HHHHHHHHHHHHHHHHHHHHHHHHHTTT-SEE-GGGGT--TT-TTS--HHHHHHHHHT-SEEE--TT-EEEESS-----S--EET--EEEEEEE-SSSSEEEEEEE----SS---SS-EEEEESS---HHHHHHHHHTT--EEEE-SS---SSGGGS--HHHHHHHHHHTT-EEEEESSS-HHHHHHHHHHHHHHTT-TTEEEEEEEESTTTTT--HHHHHHHHHHHHTT--SEEEEEE----TTS--S-TT-SEEEEE-PPP--TTS-HHHHHHHHHHHHHHHHHHHHHH-SSEEEEEEE-EEETTSS-HHHHHHHHHHHGGGGTT-EEEE-SSGGGSTTEEEEGGG-HHHHHHHHHHHT----------TTTTTT--TTGGGT--HHHHGGGPPP--S----TTTTS-BPPPPB--TT-SS-----S--SSPPB----BSSSS--------PPTT---EEE---S-TTS--------TTEEEEEEEETTEEEEEE-SS---------

Sequence (511 aa):
MDYYDQINANVLSATFRQNAQINLKINTSRENFVRPEAFGAKANNPNFDNTNALNAAFATGKDIYSTPDKTYYVTKNLRTKGQRLIGGWKIHSRKSTSRVGIWEKTVSTVDEPEVNTKIIRMLYVATAYDLSEFLYIKSLGFNVLQHYSGMHIQGWDNDGNVQNMLDNAKSAGLKVIVGTQNDPGARANLVSWVKSIDSHPAIIGYSVFDEPVHNGISVTEQNAKIALLRGITNKLLTTVEFTVDPLKKRLSNNYDIIFLDIYNDSNMDLKDEDATQKDLRKMLVTFDLYKKQYHARIIPVVMGFKYVNGAPLNRVVKTSKIFAKVSSGSLGVFIWDGDAEPSIETSVRNSPQLEDMSKEINTFKTLKLPFHKALLENYSIETDKKKYGFKHVSKHQRSPNLYPINMFEEINSYPLQVFDRFNENFQVCSSNIIWKALLSLWFKGTYGAYISNITIYKYNKFIFHIPIIRPHTISLKILLDKSLRGYSLDNINTYRFEYKNKFLTEFLCIK